Protein AF-0000000069391742 (afdb_homodimer)

Structure (mmCIF, N/CA/C/O backbone):
data_AF-0000000069391742-model_v1
#
loop_
_entity.id
_entity.type
_entity.pdbx_description
1 polymer 'N-acetylneuraminate lyase'
#
loop_
_atom_site.group_PDB
_atom_site.id
_atom_site.type_symbol
_atom_site.label_atom_id
_atom_site.label_alt_id
_atom_site.label_comp_id
_atom_site.label_asym_id
_atom_site.label_entity_id
_atom_site.label_seq_id
_atom_site.pdbx_PDB_ins_code
_atom_site.Cartn_x
_atom_site.Cartn_y
_atom_site.Cartn_z
_atom_site.occupancy
_atom_site.B_iso_or_equiv
_atom_site.auth_seq_id
_atom_site.auth_comp_id
_atom_site.auth_asym_id
_atom_site.auth_atom_id
_atom_site.pdbx_PDB_model_num
ATOM 1 N N . MET A 1 1 ? -12.562 -41.375 2.467 1 30.67 1 MET A N 1
ATOM 2 C CA . MET A 1 1 ? -12.867 -39.938 2.381 1 30.67 1 MET A CA 1
ATOM 3 C C . MET A 1 1 ? -11.602 -39.156 2.076 1 30.67 1 MET A C 1
ATOM 5 O O . MET A 1 1 ? -10.578 -39.312 2.732 1 30.67 1 MET A O 1
ATOM 9 N N . ALA A 1 2 ? -11.438 -38.719 0.799 1 40.5 2 ALA A N 1
ATOM 10 C CA . ALA A 1 2 ? -10.203 -38.062 0.396 1 40.5 2 ALA A CA 1
ATOM 11 C C . ALA A 1 2 ? -9.758 -37.062 1.45 1 40.5 2 ALA A C 1
ATOM 13 O O . ALA A 1 2 ? -10.594 -36.375 2.066 1 40.5 2 ALA A O 1
ATOM 14 N N . ALA A 1 3 ? -8.68 -37.094 2.045 1 43.66 3 ALA A N 1
ATOM 15 C CA . ALA A 1 3 ? -8.125 -36.188 3.055 1 43.66 3 ALA A CA 1
ATOM 16 C C . ALA A 1 3 ? -8.406 -34.75 2.697 1 43.66 3 ALA A C 1
ATOM 18 O O . ALA A 1 3 ? -8.289 -34.344 1.535 1 43.66 3 ALA A O 1
ATOM 19 N N . PRO A 1 4 ? -9.297 -34.062 3.578 1 48.03 4 PRO A N 1
ATOM 20 C CA . PRO A 1 4 ? -9.609 -32.656 3.299 1 48.03 4 PRO A CA 1
ATOM 21 C C . PRO A 1 4 ? -8.414 -31.891 2.744 1 48.03 4 PRO A C 1
ATOM 23 O O . PRO A 1 4 ? -7.285 -32.062 3.211 1 48.03 4 PRO A O 1
ATOM 26 N N . LYS A 1 5 ? -8.523 -31.578 1.423 1 61.03 5 LYS A N 1
ATOM 27 C CA . LYS A 1 5 ? -7.441 -30.859 0.744 1 61.03 5 LYS A CA 1
ATOM 28 C C . LYS A 1 5 ? -6.922 -29.703 1.596 1 61.03 5 LYS A C 1
ATOM 30 O O . LYS A 1 5 ? -7.707 -28.953 2.168 1 61.03 5 LYS A O 1
ATOM 35 N N . LYS A 1 6 ? -5.648 -29.781 1.989 1 75.75 6 LYS A N 1
ATOM 36 C CA . LYS A 1 6 ? -4.926 -28.781 2.771 1 75.75 6 LYS A CA 1
ATOM 37 C C . LYS A 1 6 ? -5.117 -27.391 2.189 1 75.75 6 LYS A C 1
ATOM 39 O O . LYS A 1 6 ? -5.121 -27.219 0.968 1 75.75 6 LYS A O 1
ATOM 44 N N . LYS A 1 7 ? -5.477 -26.438 2.977 1 87.94 7 LYS A N 1
ATOM 45 C CA . LYS A 1 7 ? -5.645 -25.031 2.604 1 87.94 7 LYS A CA 1
ATOM 46 C C . LYS A 1 7 ? -4.344 -24.453 2.057 1 87.94 7 LYS A C 1
ATOM 48 O O . LYS A 1 7 ? -3.258 -24.781 2.539 1 87.94 7 LYS A O 1
ATOM 53 N N . LEU A 1 8 ? -4.465 -23.812 0.972 1 94.81 8 LEU A N 1
ATOM 54 C CA . LEU A 1 8 ? -3.312 -23.109 0.418 1 94.81 8 LEU A CA 1
ATOM 55 C C . LEU A 1 8 ? -2.814 -22.047 1.381 1 94.81 8 LEU A C 1
ATOM 57 O O . LEU A 1 8 ? -3.562 -21.141 1.746 1 94.81 8 LEU A O 1
ATOM 61 N N . GLN A 1 9 ? -1.617 -22.188 1.937 1 93.12 9 GLN A N 1
ATOM 62 C CA . GLN A 1 9 ? -1.014 -21.281 2.904 1 93.12 9 GLN A CA 1
ATOM 63 C C . GLN A 1 9 ? 0.496 -21.188 2.703 1 93.12 9 GLN A C 1
ATOM 65 O O . GLN A 1 9 ? 1.077 -21.969 1.948 1 93.12 9 GLN A O 1
ATOM 70 N N . GLY A 1 10 ? 1.071 -20.266 3.406 1 96.5 10 GLY A N 1
ATOM 71 C CA . GLY A 1 10 ? 2.508 -20.094 3.262 1 96.5 10 GLY A CA 1
ATOM 72 C C . GLY A 1 10 ? 2.902 -19.484 1.929 1 96.5 10 GLY A C 1
ATOM 73 O O . GLY A 1 10 ? 2.139 -18.719 1.34 1 96.5 10 GLY A O 1
ATOM 74 N N . LEU A 1 11 ? 4.156 -19.719 1.553 1 98.75 11 LEU A N 1
ATOM 75 C CA . LEU A 1 11 ? 4.652 -19.141 0.306 1 98.75 11 LEU A CA 1
ATOM 76 C C . LEU A 1 11 ? 4.281 -20.016 -0.883 1 98.75 11 LEU A C 1
ATOM 78 O O . LEU A 1 11 ? 4.469 -21.234 -0.843 1 98.75 11 LEU A O 1
ATOM 82 N N . VAL A 1 12 ? 3.723 -19.438 -1.846 1 98.94 12 VAL A N 1
ATOM 83 C CA . VAL A 1 12 ? 3.434 -20.047 -3.141 1 98.94 12 VAL A CA 1
ATOM 84 C C . VAL A 1 12 ? 4.285 -19.391 -4.223 1 98.94 12 VAL A C 1
ATOM 86 O O . VAL A 1 12 ? 4.18 -18.172 -4.453 1 98.94 12 VAL A O 1
ATOM 89 N N . ALA A 1 13 ? 5.145 -20.156 -4.859 1 98.94 13 ALA A N 1
ATOM 90 C CA . ALA A 1 13 ? 5.984 -19.578 -5.898 1 98.94 13 ALA A CA 1
ATOM 91 C C . ALA A 1 13 ? 5.211 -19.422 -7.207 1 98.94 13 ALA A C 1
ATOM 93 O O . ALA A 1 13 ? 4.645 -20.375 -7.719 1 98.94 13 ALA A O 1
ATOM 94 N N . ALA A 1 14 ? 5.039 -18.188 -7.664 1 98.94 14 ALA A N 1
ATOM 95 C CA . ALA A 1 14 ? 4.633 -18 -9.055 1 98.94 14 ALA A CA 1
ATOM 96 C C . ALA A 1 14 ? 5.73 -18.422 -10.016 1 98.94 14 ALA A C 1
ATOM 98 O O . ALA A 1 14 ? 6.695 -17.688 -10.242 1 98.94 14 ALA A O 1
ATOM 99 N N . THR A 1 15 ? 5.57 -19.484 -10.656 1 98.94 15 THR A N 1
ATOM 100 C CA . THR A 1 15 ? 6.684 -20.125 -11.344 1 98.94 15 THR A CA 1
ATOM 101 C C . THR A 1 15 ? 6.926 -19.469 -12.703 1 98.94 15 THR A C 1
ATOM 103 O O . THR A 1 15 ? 5.992 -18.953 -13.32 1 98.94 15 THR A O 1
ATOM 106 N N . ILE A 1 16 ? 8.164 -19.547 -13.094 1 98.81 16 ILE A N 1
ATOM 107 C CA . ILE A 1 16 ? 8.648 -19.109 -14.398 1 98.81 16 ILE A CA 1
ATOM 108 C C . ILE A 1 16 ? 8.492 -20.234 -15.414 1 98.81 16 ILE A C 1
ATOM 110 O O . ILE A 1 16 ? 8.672 -21.406 -15.086 1 98.81 16 ILE A O 1
ATOM 114 N N . THR A 1 17 ? 8.086 -19.906 -16.594 1 98.88 17 THR A N 1
ATOM 115 C CA . THR A 1 17 ? 8.141 -20.891 -17.672 1 98.88 17 THR A CA 1
ATOM 116 C C . THR A 1 17 ? 9.523 -20.906 -18.328 1 98.88 17 THR A C 1
ATOM 118 O O . THR A 1 17 ? 9.898 -19.953 -19.016 1 98.88 17 THR A O 1
ATOM 121 N N . PRO A 1 18 ? 10.266 -22.031 -18.109 1 98.81 18 PRO A N 1
ATOM 122 C CA . PRO A 1 18 ? 11.57 -22.094 -18.766 1 98.81 18 PRO A CA 1
ATOM 123 C C . PRO A 1 18 ? 11.461 -22.234 -20.281 1 98.81 18 PRO A C 1
ATOM 125 O O . PRO A 1 18 ? 10.57 -22.922 -20.781 1 98.81 18 PRO A O 1
ATOM 128 N N . MET A 1 19 ? 12.336 -21.578 -20.953 1 98.56 19 MET A N 1
ATOM 129 C CA . MET A 1 19 ? 12.328 -21.609 -22.406 1 98.56 19 MET A CA 1
ATOM 130 C C . MET A 1 19 ? 13.727 -21.875 -22.953 1 98.56 19 MET A C 1
ATOM 132 O O . MET A 1 19 ? 14.727 -21.531 -22.312 1 98.56 19 MET A O 1
ATOM 136 N N . THR A 1 20 ? 13.734 -22.516 -24.109 1 97.69 20 THR A N 1
ATOM 137 C CA . THR A 1 20 ? 14.984 -22.609 -24.844 1 97.69 20 THR A CA 1
ATOM 138 C C . THR A 1 20 ? 15.336 -21.266 -25.5 1 97.69 20 THR A C 1
ATOM 140 O O . THR A 1 20 ? 14.508 -20.359 -25.516 1 97.69 20 THR A O 1
ATOM 143 N N . GLU A 1 21 ? 16.547 -21.188 -26.016 1 95.69 21 GLU A N 1
ATOM 144 C CA . GLU A 1 21 ? 16.984 -19.953 -26.656 1 95.69 21 GLU A CA 1
ATOM 145 C C . GLU A 1 21 ? 16.125 -19.625 -27.875 1 95.69 21 GLU A C 1
ATOM 147 O O . GLU A 1 21 ? 16.031 -18.469 -28.281 1 95.69 21 GLU A O 1
ATOM 152 N N . ASN A 1 22 ? 15.43 -20.688 -28.469 1 94.31 22 ASN A N 1
ATOM 153 C CA . ASN A 1 22 ? 14.602 -20.5 -29.656 1 94.31 22 ASN A CA 1
ATOM 154 C C . ASN A 1 22 ? 13.156 -20.188 -29.281 1 94.31 22 ASN A C 1
ATOM 156 O O . ASN A 1 22 ? 12.289 -20.109 -30.156 1 94.31 22 ASN A O 1
ATOM 160 N N . GLY A 1 23 ? 12.836 -20.078 -28.047 1 94.44 23 GLY A N 1
ATOM 161 C CA . GLY A 1 23 ? 11.523 -19.641 -27.609 1 94.44 23 GLY A CA 1
ATOM 162 C C . GLY A 1 23 ? 10.555 -20.797 -27.375 1 94.44 23 GLY A C 1
ATOM 163 O O . GLY A 1 23 ? 9.359 -20.578 -27.188 1 94.44 23 GLY A O 1
ATOM 164 N N . GLU A 1 24 ? 11.125 -22 -27.422 1 97.75 24 GLU A N 1
ATOM 165 C CA . GLU A 1 24 ? 10.289 -23.156 -27.094 1 97.75 24 GLU A CA 1
ATOM 166 C C . GLU A 1 24 ? 10.352 -23.469 -25.609 1 97.75 24 GLU A C 1
ATOM 168 O O . GLU A 1 24 ? 11.352 -23.172 -24.938 1 97.75 24 GLU A O 1
ATOM 173 N N . ILE A 1 25 ? 9.273 -24.062 -25.094 1 98.62 25 ILE A N 1
ATOM 174 C CA . ILE A 1 25 ? 9.234 -24.391 -23.672 1 98.62 25 ILE A CA 1
ATOM 175 C C . ILE A 1 25 ? 10.281 -25.453 -23.375 1 98.62 25 ILE A C 1
ATOM 177 O O . ILE A 1 25 ? 10.391 -26.453 -24.094 1 98.62 25 ILE A O 1
ATOM 181 N N . ASN A 1 26 ? 11.086 -25.281 -22.375 1 98.69 26 ASN A N 1
ATOM 182 C CA . ASN A 1 26 ? 12.109 -26.219 -21.922 1 98.69 26 ASN A CA 1
ATOM 183 C C . ASN A 1 26 ? 11.594 -27.094 -20.797 1 98.69 26 ASN A C 1
ATOM 185 O O . ASN A 1 26 ? 11.961 -26.891 -19.625 1 98.69 26 ASN A O 1
ATOM 189 N N . PHE A 1 27 ? 10.875 -28.156 -21.109 1 98.69 27 PHE A N 1
ATOM 190 C CA . PHE A 1 27 ? 10.234 -29.031 -20.125 1 98.69 27 PHE A CA 1
ATOM 191 C C . PHE A 1 27 ? 11.273 -29.781 -19.312 1 98.69 27 PHE A C 1
ATOM 193 O O . PHE A 1 27 ? 11.008 -30.188 -18.172 1 98.69 27 PHE A O 1
ATOM 200 N N . SER A 1 28 ? 12.461 -29.953 -19.828 1 98.44 28 SER A N 1
ATOM 201 C CA . SER A 1 28 ? 13.453 -30.859 -19.281 1 98.44 28 SER A CA 1
ATOM 202 C C . SER A 1 28 ? 13.969 -30.359 -17.938 1 98.44 28 SER A C 1
ATOM 204 O O . SER A 1 28 ? 14.492 -31.141 -17.125 1 98.44 28 SER A O 1
ATOM 206 N N . VAL A 1 29 ? 13.797 -29.047 -17.656 1 98.69 29 VAL A N 1
ATOM 207 C CA . VAL A 1 29 ? 14.406 -28.5 -16.453 1 98.69 29 VAL A CA 1
ATOM 208 C C . VAL A 1 29 ? 13.359 -28.422 -15.336 1 98.69 29 VAL A C 1
ATOM 210 O O . VAL A 1 29 ? 13.688 -28.094 -14.195 1 98.69 29 VAL A O 1
ATOM 213 N N . ILE A 1 30 ? 12.102 -28.688 -15.547 1 98.88 30 ILE A N 1
ATOM 214 C CA . ILE A 1 30 ? 11.016 -28.469 -14.594 1 98.88 30 ILE A CA 1
ATOM 215 C C . ILE A 1 30 ? 11.188 -29.391 -13.398 1 98.88 30 ILE A C 1
ATOM 217 O O . ILE A 1 30 ? 10.93 -29 -12.258 1 98.88 30 ILE A O 1
ATOM 221 N N . GLY A 1 31 ? 11.602 -30.641 -13.641 1 98.75 31 GLY A N 1
ATOM 222 C CA . GLY A 1 31 ? 11.875 -31.531 -12.516 1 98.75 31 GLY A CA 1
ATOM 223 C C . GLY A 1 31 ? 12.898 -30.969 -11.547 1 98.75 31 GLY A C 1
ATOM 224 O O . GLY A 1 31 ? 12.68 -30.969 -10.336 1 98.75 31 GLY A O 1
ATOM 225 N N . ARG A 1 32 ? 14.031 -30.531 -12.094 1 98.75 32 ARG A N 1
ATOM 226 C CA . ARG A 1 32 ? 15.07 -29.906 -11.289 1 98.75 32 ARG A CA 1
ATOM 227 C C . ARG A 1 32 ? 14.547 -28.641 -10.594 1 98.75 32 ARG A C 1
ATOM 229 O O . ARG A 1 32 ? 14.945 -28.344 -9.469 1 98.75 32 ARG A O 1
ATOM 236 N N . TYR A 1 33 ? 13.719 -27.891 -11.258 1 98.88 33 TYR A N 1
ATOM 237 C CA . TYR A 1 33 ? 13.094 -26.688 -10.711 1 98.88 33 TYR A CA 1
ATOM 238 C C . TYR A 1 33 ? 12.25 -27.031 -9.492 1 98.88 33 TYR A C 1
ATOM 240 O O . TYR A 1 33 ? 12.336 -26.344 -8.461 1 98.88 33 TYR A O 1
ATOM 248 N N . VAL A 1 34 ? 11.477 -28.062 -9.57 1 98.94 34 VAL A N 1
ATOM 249 C CA . VAL A 1 34 ? 10.68 -28.531 -8.445 1 98.94 34 VAL A CA 1
ATOM 250 C C . VAL A 1 34 ? 11.594 -28.844 -7.258 1 98.94 34 VAL A C 1
ATOM 252 O O . VAL A 1 34 ? 11.352 -28.391 -6.141 1 98.94 34 VAL A O 1
ATOM 255 N N . ASP A 1 35 ? 12.648 -29.609 -7.52 1 98.88 35 ASP A N 1
ATOM 256 C CA . ASP A 1 35 ? 13.578 -29.984 -6.461 1 98.88 35 ASP A CA 1
ATOM 257 C C . ASP A 1 35 ? 14.203 -28.75 -5.82 1 98.88 35 ASP A C 1
ATOM 259 O O . ASP A 1 35 ? 14.344 -28.672 -4.598 1 98.88 35 ASP A O 1
ATOM 263 N N . TYR A 1 36 ? 14.602 -27.828 -6.641 1 98.81 36 TYR A N 1
ATOM 264 C CA . TYR A 1 36 ? 15.219 -26.594 -6.168 1 98.81 36 TYR A CA 1
ATOM 265 C C . TYR A 1 36 ? 14.281 -25.828 -5.238 1 98.81 36 TYR A C 1
ATOM 267 O O . TYR A 1 36 ? 14.695 -25.375 -4.172 1 98.81 36 TYR A O 1
ATOM 275 N N . LEU A 1 37 ? 12.969 -25.625 -5.629 1 98.94 37 LEU A N 1
ATOM 276 C CA . LEU A 1 37 ? 11.992 -24.906 -4.805 1 98.94 37 LEU A CA 1
ATOM 277 C C . LEU A 1 37 ? 11.812 -25.609 -3.459 1 98.94 37 LEU A C 1
ATOM 279 O O . LEU A 1 37 ? 11.836 -24.953 -2.412 1 98.94 37 LEU A O 1
ATOM 283 N N . VAL A 1 38 ? 11.688 -26.938 -3.516 1 98.81 38 VAL A N 1
ATOM 284 C CA . VAL A 1 38 ? 11.383 -27.703 -2.314 1 98.81 38 VAL A CA 1
ATOM 285 C C . VAL A 1 38 ? 12.609 -27.766 -1.41 1 98.81 38 VAL A C 1
ATOM 287 O O . VAL A 1 38 ? 12.523 -27.469 -0.217 1 98.81 38 VAL A O 1
ATOM 290 N N . GLU A 1 39 ? 13.766 -28.094 -1.97 1 98.56 39 GLU A N 1
ATOM 291 C CA . GLU A 1 39 ? 14.945 -28.422 -1.174 1 98.56 39 GLU A CA 1
ATOM 292 C C . GLU A 1 39 ? 15.727 -27.172 -0.801 1 98.56 39 GLU A C 1
ATOM 294 O O . GLU A 1 39 ? 16.25 -27.062 0.311 1 98.56 39 GLU A O 1
ATOM 299 N N . GLU A 1 40 ? 15.844 -26.219 -1.747 1 98.06 40 GLU A N 1
ATOM 300 C CA . GLU A 1 40 ? 16.703 -25.062 -1.522 1 98.06 40 GLU A CA 1
ATOM 301 C C . GLU A 1 40 ? 15.906 -23.875 -0.973 1 98.06 40 GLU A C 1
ATOM 303 O O . GLU A 1 40 ? 16.406 -23.125 -0.128 1 98.06 40 GLU A O 1
ATOM 308 N N . GLN A 1 41 ? 14.664 -23.688 -1.4 1 98.38 41 GLN A N 1
ATOM 309 C CA . GLN A 1 41 ? 13.906 -22.5 -1.037 1 98.38 41 GLN A CA 1
ATOM 310 C C . GLN A 1 41 ? 12.883 -22.812 0.047 1 98.38 41 GLN A C 1
ATOM 312 O O . GLN A 1 41 ? 12.352 -21.906 0.691 1 98.38 41 GLN A O 1
ATOM 317 N N . GLY A 1 42 ? 12.609 -24.094 0.295 1 98.56 42 GLY A N 1
ATOM 318 C CA . GLY A 1 42 ? 11.57 -24.453 1.244 1 98.56 42 GLY A CA 1
ATOM 319 C C . GLY A 1 42 ? 10.18 -24.031 0.803 1 98.56 42 GLY A C 1
ATOM 320 O O . GLY A 1 42 ? 9.359 -23.625 1.628 1 98.56 42 GLY A O 1
ATOM 321 N N . VAL A 1 43 ? 9.922 -24.016 -0.508 1 98.81 43 VAL A N 1
ATOM 322 C CA . VAL A 1 43 ? 8.625 -23.656 -1.085 1 98.81 43 VAL A CA 1
ATOM 323 C C . VAL A 1 43 ? 7.992 -24.891 -1.73 1 98.81 43 VAL A C 1
ATOM 325 O O . VAL A 1 43 ? 8.539 -25.453 -2.684 1 98.81 43 VAL A O 1
ATOM 328 N N . LYS A 1 44 ? 6.801 -25.25 -1.227 1 98.56 44 LYS A N 1
ATOM 329 C CA . LYS A 1 44 ? 6.23 -26.531 -1.649 1 98.56 44 LYS A CA 1
ATOM 330 C C . LYS A 1 44 ? 4.867 -26.328 -2.309 1 98.56 44 LYS A C 1
ATOM 332 O O . LYS A 1 44 ? 4.117 -27.281 -2.5 1 98.56 44 LYS A O 1
ATOM 337 N N . SER A 1 45 ? 4.449 -25.141 -2.529 1 98.81 45 SER A N 1
ATOM 338 C CA . SER A 1 45 ? 3.264 -24.797 -3.305 1 98.81 45 SER A CA 1
ATOM 339 C C . SER A 1 45 ? 3.611 -23.859 -4.457 1 98.81 45 SER A C 1
ATOM 341 O O . SER A 1 45 ? 4.449 -22.969 -4.301 1 98.81 45 SER A O 1
ATOM 343 N N . ILE A 1 46 ? 2.971 -24.156 -5.582 1 98.88 46 ILE A N 1
ATOM 344 C CA . ILE A 1 46 ? 3.344 -23.344 -6.742 1 98.88 46 ILE A CA 1
ATOM 345 C C . ILE A 1 46 ? 2.086 -22.859 -7.461 1 98.88 46 ILE A C 1
ATOM 347 O O . ILE A 1 46 ? 1.011 -23.453 -7.301 1 98.88 46 ILE A O 1
ATOM 351 N N . PHE A 1 47 ? 2.189 -21.734 -8.117 1 98.94 47 PHE A N 1
ATOM 352 C CA . PHE A 1 47 ? 1.222 -21.094 -9 1 98.94 47 PHE A CA 1
ATOM 353 C C . PHE A 1 47 ? 1.744 -21.062 -10.43 1 98.94 47 PHE A C 1
ATOM 355 O O . PHE A 1 47 ? 2.666 -20.297 -10.742 1 98.94 47 PHE A O 1
ATOM 362 N N . VAL A 1 48 ? 1.13 -21.828 -11.344 1 98.94 48 VAL A N 1
ATOM 363 C CA . VAL A 1 48 ? 1.671 -22.109 -12.664 1 98.94 48 VAL A CA 1
ATOM 364 C C . VAL A 1 48 ? 0.886 -21.328 -13.719 1 98.94 48 VAL A C 1
ATOM 366 O O . VAL A 1 48 ? -0.333 -21.188 -13.609 1 98.94 48 VAL A O 1
ATOM 369 N N . ASN A 1 49 ? 1.551 -20.859 -14.703 1 98.81 49 ASN A N 1
ATOM 370 C CA . ASN A 1 49 ? 0.965 -20.219 -15.883 1 98.81 49 ASN A CA 1
ATOM 371 C C . ASN A 1 49 ? 0.364 -18.859 -15.539 1 98.81 49 ASN A C 1
ATOM 373 O O . ASN A 1 49 ? -0.571 -18.391 -16.203 1 98.81 49 ASN A O 1
ATOM 377 N N . GLY A 1 50 ? 0.826 -18.219 -14.422 1 98.44 50 GLY A N 1
ATOM 378 C CA . GLY A 1 50 ? 0.429 -16.859 -14.102 1 98.44 50 GLY A CA 1
ATOM 379 C C . GLY A 1 50 ? 1.184 -15.82 -14.898 1 98.44 50 GLY A C 1
ATOM 380 O O . GLY A 1 50 ? 1.71 -16.109 -15.977 1 98.44 50 GLY A O 1
ATOM 381 N N . THR A 1 51 ? 1.226 -14.602 -14.359 1 97.88 51 THR A N 1
ATOM 382 C CA . THR A 1 51 ? 1.912 -13.477 -15 1 97.88 51 THR A CA 1
ATOM 383 C C . THR A 1 51 ? 3.41 -13.75 -15.102 1 97.88 51 THR A C 1
ATOM 385 O O . THR A 1 51 ? 4 -13.625 -16.172 1 97.88 51 THR A O 1
ATOM 388 N N . THR A 1 52 ? 4.027 -14.195 -14.016 1 98.12 52 THR A N 1
ATOM 389 C CA . THR A 1 52 ? 5.449 -14.523 -13.969 1 98.12 52 THR A CA 1
ATOM 390 C C . THR A 1 52 ? 5.773 -15.656 -14.93 1 98.12 52 THR A C 1
ATOM 392 O O . THR A 1 52 ? 6.871 -15.711 -15.492 1 98.12 52 THR A O 1
ATOM 395 N N . GLY A 1 53 ? 4.852 -16.578 -15.156 1 98.5 53 GLY A N 1
ATOM 396 C CA . GLY A 1 53 ? 5.02 -17.734 -16.031 1 98.5 53 GLY A CA 1
ATOM 397 C C . GLY A 1 53 ? 4.73 -17.422 -17.484 1 98.5 53 GLY A C 1
ATOM 398 O O . GLY A 1 53 ? 4.785 -18.312 -18.328 1 98.5 53 GLY A O 1
ATOM 399 N N . GLU A 1 54 ? 4.367 -16.172 -17.781 1 98.19 54 GLU A N 1
ATOM 400 C CA . GLU A 1 54 ? 4.059 -15.742 -19.141 1 98.19 54 GLU A CA 1
ATOM 401 C C . GLU A 1 54 ? 2.859 -16.516 -19.703 1 98.19 54 GLU A C 1
ATOM 403 O O . GLU A 1 54 ? 2.795 -16.781 -20.891 1 98.19 54 GLU A O 1
ATOM 408 N N . GLY A 1 55 ? 1.914 -16.875 -18.844 1 97.88 55 GLY A N 1
ATOM 409 C CA . GLY A 1 55 ? 0.81 -17.734 -19.234 1 97.88 55 GLY A CA 1
ATOM 410 C C . GLY A 1 55 ? 0.015 -17.203 -20.406 1 97.88 55 GLY A C 1
ATOM 411 O O . GLY A 1 55 ? -0.347 -17.953 -21.312 1 97.88 55 GLY A O 1
ATOM 412 N N . LEU A 1 56 ? -0.211 -15.945 -20.422 1 96.12 56 LEU A N 1
ATOM 413 C CA . LEU A 1 56 ? -1.065 -15.359 -21.453 1 96.12 56 LEU A CA 1
ATOM 414 C C . LEU A 1 56 ? -0.291 -15.148 -22.75 1 96.12 56 LEU A C 1
ATOM 416 O O . LEU A 1 56 ? -0.876 -14.805 -23.781 1 96.12 56 LEU A O 1
ATOM 420 N N . SER A 1 57 ? 1.03 -15.398 -22.703 1 96.19 57 SER A N 1
ATOM 421 C CA . SER A 1 57 ? 1.846 -15.359 -23.906 1 96.19 57 SER A CA 1
ATOM 422 C C . SER A 1 57 ? 1.947 -16.75 -24.547 1 96.19 57 SER A C 1
ATOM 424 O O . SER A 1 57 ? 2.486 -16.891 -25.641 1 96.19 57 SER A O 1
ATOM 426 N N . LEU A 1 58 ? 1.443 -17.766 -23.906 1 98.25 58 LEU A N 1
ATOM 427 C CA . LEU A 1 58 ? 1.503 -19.141 -24.391 1 98.25 58 LEU A CA 1
ATOM 428 C C . LEU A 1 58 ? 0.199 -19.531 -25.078 1 98.25 58 LEU A C 1
ATOM 430 O O . LEU A 1 58 ? -0.866 -19 -24.734 1 98.25 58 LEU A O 1
ATOM 434 N N . SER A 1 59 ? 0.349 -20.438 -26.078 1 98.12 59 SER A N 1
ATOM 435 C CA . SER A 1 59 ? -0.859 -21.031 -26.641 1 98.12 59 SER A CA 1
ATOM 436 C C . SER A 1 59 ? -1.579 -21.906 -25.625 1 98.12 59 SER A C 1
ATOM 438 O O . SER A 1 59 ? -0.989 -22.312 -24.625 1 98.12 59 SER A O 1
ATOM 440 N N . ILE A 1 60 ? -2.857 -22.203 -25.922 1 98.44 60 ILE A N 1
ATOM 441 C CA . ILE A 1 60 ? -3.646 -23.062 -25.047 1 98.44 60 ILE A CA 1
ATOM 442 C C . ILE A 1 60 ? -2.959 -24.422 -24.922 1 98.44 60 ILE A C 1
ATOM 444 O O . ILE A 1 60 ? -2.854 -24.953 -23.812 1 98.44 60 ILE A O 1
ATOM 448 N N . SER A 1 61 ? -2.459 -24.922 -26.031 1 98.69 61 SER A N 1
ATOM 449 C CA . SER A 1 61 ? -1.771 -26.219 -26.016 1 98.69 61 SER A CA 1
ATOM 450 C C . SER A 1 61 ? -0.509 -26.156 -25.172 1 98.69 61 SER A C 1
ATOM 452 O O . SER A 1 61 ? -0.224 -27.094 -24.422 1 98.69 61 SER A O 1
ATOM 454 N N . GLU A 1 62 ? 0.229 -25.125 -25.25 1 98.81 62 GLU A N 1
ATOM 455 C CA . GLU A 1 62 ? 1.441 -24.953 -24.453 1 98.81 62 GLU A CA 1
ATOM 456 C C . GLU A 1 62 ? 1.119 -24.859 -22.969 1 98.81 62 GLU A C 1
ATOM 458 O O . GLU A 1 62 ? 1.801 -25.469 -22.141 1 98.81 62 GLU A O 1
ATOM 463 N N . ARG A 1 63 ? 0.13 -24.094 -22.594 1 98.88 63 ARG A N 1
ATOM 464 C CA . ARG A 1 63 ? -0.269 -23.953 -21.203 1 98.88 63 ARG A CA 1
ATOM 465 C C . ARG A 1 63 ? -0.654 -25.312 -20.609 1 98.88 63 ARG A C 1
ATOM 467 O O . ARG A 1 63 ? -0.327 -25.609 -19.453 1 98.88 63 ARG A O 1
ATOM 474 N N . ARG A 1 64 ? -1.365 -26.109 -21.453 1 98.88 64 ARG A N 1
ATOM 475 C CA . ARG A 1 64 ? -1.723 -27.453 -21 1 98.88 64 ARG A CA 1
ATOM 476 C C . ARG A 1 64 ? -0.477 -28.281 -20.734 1 98.88 64 ARG A C 1
ATOM 478 O O . ARG A 1 64 ? -0.378 -28.938 -19.688 1 98.88 64 ARG A O 1
ATOM 485 N N . GLN A 1 65 ? 0.466 -28.234 -21.625 1 98.88 65 GLN A N 1
ATOM 486 C CA . GLN A 1 65 ? 1.674 -29.031 -21.5 1 98.88 65 GLN A CA 1
ATOM 487 C C . GLN A 1 65 ? 2.504 -28.594 -20.297 1 98.88 65 GLN A C 1
ATOM 489 O O . GLN A 1 65 ? 3.064 -29.438 -19.578 1 98.88 65 GLN A O 1
ATOM 494 N N . VAL A 1 66 ? 2.598 -27.297 -20.094 1 98.94 66 VAL A N 1
ATOM 495 C CA . VAL A 1 66 ? 3.33 -26.781 -18.938 1 98.94 66 VAL A CA 1
ATOM 496 C C . VAL A 1 66 ? 2.678 -27.266 -17.641 1 98.94 66 VAL A C 1
ATOM 498 O O . VAL A 1 66 ? 3.367 -27.734 -16.734 1 98.94 66 VAL A O 1
ATOM 501 N N . ALA A 1 67 ? 1.347 -27.156 -17.562 1 98.94 67 ALA A N 1
ATOM 502 C CA . ALA A 1 67 ? 0.612 -27.625 -16.391 1 98.94 67 ALA A CA 1
ATOM 503 C C . ALA A 1 67 ? 0.852 -29.125 -16.156 1 98.94 67 ALA A C 1
ATOM 505 O O . ALA A 1 67 ? 1.12 -29.531 -15.023 1 98.94 67 ALA A O 1
ATOM 506 N N . GLU A 1 68 ? 0.78 -29.906 -17.219 1 98.94 68 GLU A N 1
ATOM 507 C CA . GLU A 1 68 ? 0.999 -31.344 -17.125 1 98.94 68 GLU A CA 1
ATOM 508 C C . GLU A 1 68 ? 2.373 -31.656 -16.531 1 98.94 68 GLU A C 1
ATOM 510 O O . GLU A 1 68 ? 2.502 -32.5 -15.656 1 98.94 68 GLU A O 1
ATOM 515 N N . GLU A 1 69 ? 3.375 -30.984 -17.078 1 98.88 69 GLU A N 1
ATOM 516 C CA . GLU A 1 69 ? 4.742 -31.266 -16.641 1 98.88 69 GLU A CA 1
ATOM 517 C C . GLU A 1 69 ? 4.945 -30.906 -15.172 1 98.88 69 GLU A C 1
ATOM 519 O O . GLU A 1 69 ? 5.57 -31.656 -14.422 1 98.88 69 GLU A O 1
ATOM 524 N N . TRP A 1 70 ? 4.422 -29.719 -14.719 1 98.94 70 TRP A N 1
ATOM 525 C CA . TRP A 1 70 ? 4.547 -29.312 -13.32 1 98.94 70 TRP A CA 1
ATOM 526 C C . TRP A 1 70 ? 3.83 -30.297 -12.406 1 98.94 70 TRP A C 1
ATOM 528 O O . TRP A 1 70 ? 4.352 -30.656 -11.344 1 98.94 70 TRP A O 1
ATOM 538 N N . VAL A 1 71 ? 2.615 -30.719 -12.766 1 98.88 71 VAL A N 1
ATOM 539 C CA . VAL A 1 71 ? 1.862 -31.656 -11.945 1 98.88 71 VAL A CA 1
ATOM 540 C C . VAL A 1 71 ? 2.613 -33 -11.867 1 98.88 71 VAL A C 1
ATOM 542 O O . VAL A 1 71 ? 2.756 -33.562 -10.789 1 98.88 71 VAL A O 1
ATOM 545 N N . THR A 1 72 ? 3.111 -33.469 -13.031 1 98.81 72 THR A N 1
ATOM 546 C CA . THR A 1 72 ? 3.814 -34.75 -13.094 1 98.81 72 THR A CA 1
ATOM 547 C C . THR A 1 72 ? 5.09 -34.688 -12.258 1 98.81 72 THR A C 1
ATOM 549 O O . THR A 1 72 ? 5.309 -35.562 -11.398 1 98.81 72 THR A O 1
ATOM 552 N N . LYS A 1 73 ? 5.922 -33.656 -12.453 1 98.81 73 LYS A N 1
ATOM 553 C CA . LYS A 1 73 ? 7.211 -33.594 -11.773 1 98.81 73 LYS A CA 1
ATOM 554 C C . LYS A 1 73 ? 7.035 -33.188 -10.305 1 98.81 73 LYS A C 1
ATOM 556 O O . LYS A 1 73 ? 7.902 -33.469 -9.477 1 98.81 73 LYS A O 1
ATOM 561 N N . GLY A 1 74 ? 5.945 -32.531 -10.008 1 98.69 74 GLY A N 1
ATOM 562 C CA . GLY A 1 74 ? 5.688 -32.094 -8.641 1 98.69 74 GLY A CA 1
ATOM 563 C C . GLY A 1 74 ? 5.07 -33.156 -7.77 1 98.69 74 GLY A C 1
ATOM 564 O O . GLY A 1 74 ? 5.012 -33.031 -6.547 1 98.69 74 GLY A O 1
ATOM 565 N N . ARG A 1 75 ? 4.609 -34.25 -8.359 1 98 75 ARG A N 1
ATOM 566 C CA . ARG A 1 75 ? 3.912 -35.312 -7.633 1 98 75 ARG A CA 1
ATOM 567 C C . ARG A 1 75 ? 4.77 -35.844 -6.492 1 98 75 ARG A C 1
ATOM 569 O O . ARG A 1 75 ? 5.949 -36.156 -6.684 1 98 75 ARG A O 1
ATOM 576 N N . ASN A 1 76 ? 4.184 -35.875 -5.254 1 97.44 76 ASN A N 1
ATOM 577 C CA . ASN A 1 76 ? 4.781 -36.406 -4.027 1 97.44 76 ASN A CA 1
ATOM 578 C C . ASN A 1 76 ? 5.914 -35.5 -3.539 1 97.44 76 ASN A C 1
ATOM 580 O O . ASN A 1 76 ? 6.656 -35.844 -2.627 1 97.44 76 ASN A O 1
ATOM 584 N N . LYS A 1 77 ? 6.133 -34.344 -4.184 1 98.38 77 LYS A N 1
ATOM 585 C CA . LYS A 1 77 ? 7.148 -33.406 -3.756 1 98.38 77 LYS A CA 1
ATOM 586 C C . LYS A 1 77 ? 6.516 -32.062 -3.344 1 98.38 77 LYS A C 1
ATOM 588 O O . LYS A 1 77 ? 6.891 -31.484 -2.326 1 98.38 77 LYS A O 1
ATOM 593 N N . LEU A 1 78 ? 5.609 -31.609 -4.109 1 98.44 78 LEU A N 1
ATOM 594 C CA . LEU A 1 78 ? 4.898 -30.359 -3.846 1 98.44 78 LEU A CA 1
ATOM 595 C C . LEU A 1 78 ? 3.623 -30.625 -3.051 1 98.44 78 LEU A C 1
ATOM 597 O O . LEU A 1 78 ? 2.986 -31.656 -3.215 1 98.44 78 LEU A O 1
ATOM 601 N N . ASP A 1 79 ? 3.287 -29.656 -2.184 1 97.88 79 ASP A N 1
ATOM 602 C CA . ASP A 1 79 ? 2.051 -29.734 -1.41 1 97.88 79 ASP A CA 1
ATOM 603 C C . ASP A 1 79 ? 0.846 -29.344 -2.256 1 97.88 79 ASP A C 1
ATOM 605 O O . ASP A 1 79 ? -0.214 -29.969 -2.174 1 97.88 79 ASP A O 1
ATOM 609 N N . GLN A 1 80 ? 0.956 -28.234 -3.055 1 98.12 80 GLN A N 1
ATOM 610 C CA . GLN A 1 80 ? -0.141 -27.719 -3.871 1 98.12 80 GLN A CA 1
ATOM 611 C C . GLN A 1 80 ? 0.37 -27.188 -5.207 1 98.12 80 GLN A C 1
ATOM 613 O O . GLN A 1 80 ? 1.366 -26.469 -5.25 1 98.12 80 GLN A O 1
ATOM 618 N N . VAL A 1 81 ? -0.29 -27.641 -6.234 1 98.75 81 VAL A N 1
ATOM 619 C CA . VAL A 1 81 ? -0.089 -27.078 -7.566 1 98.75 81 VAL A CA 1
ATOM 620 C C . VAL A 1 81 ? -1.363 -26.375 -8.023 1 98.75 81 VAL A C 1
ATOM 622 O O . VAL A 1 81 ? -2.369 -27.016 -8.32 1 98.75 81 VAL A O 1
ATOM 625 N N . VAL A 1 82 ? -1.336 -25.031 -8.055 1 98.88 82 VAL A N 1
ATOM 626 C CA . VAL A 1 82 ? -2.455 -24.234 -8.547 1 98.88 82 VAL A CA 1
ATOM 627 C C . VAL A 1 82 ? -2.184 -23.797 -9.984 1 98.88 82 VAL A C 1
ATOM 629 O O . VAL A 1 82 ? -1.114 -23.266 -10.289 1 98.88 82 VAL A O 1
ATOM 632 N N . ILE A 1 83 ? -3.145 -24.031 -10.844 1 98.94 83 ILE A N 1
ATOM 633 C CA . ILE A 1 83 ? -2.975 -23.703 -12.25 1 98.94 83 ILE A CA 1
ATOM 634 C C . ILE A 1 83 ? -3.822 -22.484 -12.602 1 98.94 83 ILE A C 1
ATOM 636 O O . ILE A 1 83 ? -5.031 -22.469 -12.352 1 98.94 83 ILE A O 1
ATOM 640 N N . HIS A 1 84 ? -3.184 -21.453 -13.141 1 98.94 84 HIS A N 1
ATOM 641 C CA . HIS A 1 84 ? -3.924 -20.328 -13.688 1 98.94 84 HIS A CA 1
ATOM 642 C C . HIS A 1 84 ? -4.605 -20.688 -15 1 98.94 84 HIS A C 1
ATOM 644 O O . HIS A 1 84 ? -3.939 -21.047 -15.977 1 98.94 84 HIS A O 1
ATOM 650 N N . VAL A 1 85 ? -5.848 -20.547 -15.039 1 98.94 85 VAL A N 1
ATOM 651 C CA . VAL A 1 85 ? -6.617 -20.984 -16.203 1 98.94 85 VAL A CA 1
ATOM 652 C C . VAL A 1 85 ? -7.309 -19.797 -16.859 1 98.94 85 VAL A C 1
ATOM 654 O O . VAL A 1 85 ? -8.125 -19.953 -17.766 1 98.94 85 VAL A O 1
ATOM 657 N N . GLY A 1 86 ? -7.023 -18.625 -16.344 1 98.38 86 GLY A N 1
ATOM 658 C CA . GLY A 1 86 ? -7.625 -17.422 -16.906 1 98.38 86 GLY A CA 1
ATOM 659 C C . GLY A 1 86 ? -7.199 -17.141 -18.328 1 98.38 86 GLY A C 1
ATOM 660 O O . GLY A 1 86 ? -6.035 -17.344 -18.688 1 98.38 86 GLY A O 1
ATOM 661 N N . ALA A 1 87 ? -8.102 -16.781 -19.172 1 97.31 87 ALA A N 1
ATOM 662 C CA . ALA A 1 87 ? -7.926 -16.359 -20.562 1 97.31 87 ALA A CA 1
ATOM 663 C C . ALA A 1 87 ? -8.938 -15.273 -20.938 1 97.31 87 ALA A C 1
ATOM 665 O O . ALA A 1 87 ? -9.82 -14.945 -20.141 1 97.31 87 ALA A O 1
ATOM 666 N N . LEU A 1 88 ? -8.742 -14.672 -22.125 1 96.81 88 LEU A N 1
ATOM 667 C CA . LEU A 1 88 ? -9.719 -13.695 -22.594 1 96.81 88 LEU A CA 1
ATOM 668 C C . LEU A 1 88 ? -10.969 -14.383 -23.125 1 96.81 88 LEU A C 1
ATOM 670 O O . LEU A 1 88 ? -12.062 -13.805 -23.094 1 96.81 88 LEU A O 1
ATOM 674 N N . SER A 1 89 ? -10.852 -15.625 -23.594 1 96.69 89 SER A N 1
ATOM 675 C CA . SER A 1 89 ? -11.961 -16.438 -24.078 1 96.69 89 SER A CA 1
ATOM 676 C C . SER A 1 89 ? -12.508 -17.344 -22.969 1 96.69 89 SER A C 1
ATOM 678 O O . SER A 1 89 ? -11.766 -18.125 -22.391 1 96.69 89 SER A O 1
ATOM 680 N N . LEU A 1 90 ? -13.812 -17.172 -22.734 1 98.31 90 LEU A N 1
ATOM 681 C CA . LEU A 1 90 ? -14.445 -18.016 -21.734 1 98.31 90 LEU A CA 1
ATOM 682 C C . LEU A 1 90 ? -14.242 -19.5 -22.078 1 98.31 90 LEU A C 1
ATOM 684 O O . LEU A 1 90 ? -13.938 -20.297 -21.188 1 98.31 90 LEU A O 1
ATOM 688 N N . LYS A 1 91 ? -14.375 -19.812 -23.375 1 98.62 91 LYS A N 1
ATOM 689 C CA . LYS A 1 91 ? -14.25 -21.203 -23.812 1 98.62 91 LYS A CA 1
ATOM 690 C C . LYS A 1 91 ? -12.844 -21.75 -23.547 1 98.62 91 LYS A C 1
ATOM 692 O O . LYS A 1 91 ? -12.68 -22.891 -23.141 1 98.62 91 LYS A O 1
ATOM 697 N N . GLU A 1 92 ? -11.883 -20.938 -23.719 1 98.56 92 GLU A N 1
ATOM 698 C CA . GLU A 1 92 ? -10.5 -21.344 -23.453 1 98.56 92 GLU A CA 1
ATOM 699 C C . GLU A 1 92 ? -10.258 -21.531 -21.953 1 98.56 92 GLU A C 1
ATOM 701 O O . GLU A 1 92 ? -9.602 -22.484 -21.547 1 98.56 92 GLU A O 1
ATOM 706 N N . SER A 1 93 ? -10.758 -20.609 -21.172 1 98.88 93 SER A N 1
ATOM 707 C CA . SER A 1 93 ? -10.633 -20.766 -19.719 1 98.88 93 SER A CA 1
ATOM 708 C C . SER A 1 93 ? -11.297 -22.047 -19.234 1 98.88 93 SER A C 1
ATOM 710 O O . SER A 1 93 ? -10.742 -22.75 -18.391 1 98.88 93 SER A O 1
ATOM 712 N N . GLN A 1 94 ? -12.438 -22.297 -19.781 1 98.94 94 GLN A N 1
ATOM 713 C CA . GLN A 1 94 ? -13.148 -23.516 -19.406 1 98.94 94 GLN A CA 1
ATOM 714 C C . GLN A 1 94 ? -12.359 -24.75 -19.812 1 98.94 94 GLN A C 1
ATOM 716 O O . GLN A 1 94 ? -12.289 -25.719 -19.062 1 98.94 94 GLN A O 1
ATOM 721 N N . GLU A 1 95 ? -11.852 -24.688 -21 1 98.88 95 GLU A N 1
ATOM 722 C CA . GLU A 1 95 ? -11.031 -25.797 -21.484 1 98.88 95 GLU A CA 1
ATOM 723 C C . GLU A 1 95 ? -9.836 -26.047 -20.562 1 98.88 95 GLU A C 1
ATOM 725 O O . GLU A 1 95 ? -9.562 -27.172 -20.172 1 98.88 95 GLU A O 1
ATOM 730 N N . LEU A 1 96 ? -9.18 -25 -20.203 1 98.94 96 LEU A N 1
ATOM 731 C CA . LEU A 1 96 ? -8.016 -25.094 -19.344 1 98.94 96 LEU A CA 1
ATOM 732 C C . LEU A 1 96 ? -8.414 -25.562 -17.938 1 98.94 96 LEU A C 1
ATOM 734 O O . LEU A 1 96 ? -7.676 -26.328 -17.297 1 98.94 96 LEU A O 1
ATOM 738 N N . ALA A 1 97 ? -9.531 -25.141 -17.469 1 98.94 97 ALA A N 1
ATOM 739 C CA . ALA A 1 97 ? -10.023 -25.562 -16.156 1 98.94 97 ALA A CA 1
ATOM 740 C C . ALA A 1 97 ? -10.305 -27.062 -16.141 1 98.94 97 ALA A C 1
ATOM 742 O O . ALA A 1 97 ? -9.867 -27.766 -15.227 1 98.94 97 ALA A O 1
ATOM 743 N N . ARG A 1 98 ? -11 -27.547 -17.156 1 98.94 98 ARG A N 1
ATOM 744 C CA . ARG A 1 98 ? -11.266 -28.984 -17.25 1 98.94 98 ARG A CA 1
ATOM 745 C C . ARG A 1 98 ? -9.969 -29.781 -17.297 1 98.94 98 ARG A C 1
ATOM 747 O O . ARG A 1 98 ? -9.836 -30.812 -16.625 1 98.94 98 ARG A O 1
ATOM 754 N N . HIS A 1 99 ? -9.102 -29.297 -18.094 1 98.94 99 HIS A N 1
ATOM 755 C CA . HIS A 1 99 ? -7.809 -29.969 -18.234 1 98.94 99 HIS A CA 1
ATOM 756 C C . HIS A 1 99 ? -7.07 -30.016 -16.906 1 98.94 99 HIS A C 1
ATOM 758 O O . HIS A 1 99 ? -6.473 -31.047 -16.562 1 98.94 99 HIS A O 1
ATOM 764 N N . ALA A 1 100 ? -7.074 -28.906 -16.141 1 98.94 100 ALA A N 1
ATOM 765 C CA . ALA A 1 100 ? -6.418 -28.875 -14.844 1 98.94 100 ALA A CA 1
ATOM 766 C C . ALA A 1 100 ? -6.98 -29.953 -13.914 1 98.94 100 ALA A C 1
ATOM 768 O O . ALA A 1 100 ? -6.227 -30.625 -13.211 1 98.94 100 ALA A O 1
ATOM 769 N N . ALA A 1 101 ? -8.266 -30.062 -13.922 1 98.75 101 ALA A N 1
ATOM 770 C CA . ALA A 1 101 ? -8.906 -31.094 -13.109 1 98.75 101 ALA A CA 1
ATOM 771 C C . ALA A 1 101 ? -8.469 -32.5 -13.562 1 98.75 101 ALA A C 1
ATOM 773 O O . ALA A 1 101 ? -8.164 -33.344 -12.734 1 98.75 101 ALA A O 1
ATOM 774 N N . GLU A 1 102 ? -8.414 -32.688 -14.859 1 98.75 102 GLU A N 1
ATOM 775 C CA . GLU A 1 102 ? -8.086 -34 -15.445 1 98.75 102 GLU A CA 1
ATOM 776 C C . GLU A 1 102 ? -6.676 -34.438 -15.055 1 98.75 102 GLU A C 1
ATOM 778 O O . GLU A 1 102 ? -6.434 -35.625 -14.82 1 98.75 102 GLU A O 1
ATOM 783 N N . ILE A 1 103 ? -5.781 -33.531 -14.969 1 98.69 103 ILE A N 1
ATOM 784 C CA . ILE A 1 103 ? -4.383 -33.906 -14.781 1 98.69 103 ILE A CA 1
ATOM 785 C C . ILE A 1 103 ? -4.051 -33.906 -13.289 1 98.69 103 ILE A C 1
ATOM 787 O O . ILE A 1 103 ? -2.922 -34.219 -12.898 1 98.69 103 ILE A O 1
ATOM 791 N N . GLY A 1 104 ? -4.988 -33.5 -12.445 1 98.19 104 GLY A N 1
ATOM 792 C CA . GLY A 1 104 ? -4.824 -33.656 -11.008 1 98.19 104 GLY A CA 1
ATOM 793 C C . GLY A 1 104 ? -4.246 -32.438 -10.336 1 98.19 104 GLY A C 1
ATOM 794 O O . GLY A 1 104 ? -3.514 -32.531 -9.352 1 98.19 104 GLY A O 1
ATOM 795 N N . ALA A 1 105 ? -4.457 -31.234 -10.867 1 98.5 105 ALA A N 1
ATOM 796 C CA . ALA A 1 105 ? -4.09 -30.016 -10.172 1 98.5 105 ALA A CA 1
ATOM 797 C C . ALA A 1 105 ? -4.801 -29.922 -8.82 1 98.5 105 ALA A C 1
ATOM 799 O O . ALA A 1 105 ? -5.84 -30.547 -8.617 1 98.5 105 ALA A O 1
ATOM 800 N N . ASP A 1 106 ? -4.246 -29.156 -7.867 1 98.31 106 ASP A N 1
ATOM 801 C CA . ASP A 1 106 ? -4.824 -29.031 -6.535 1 98.31 106 ASP A CA 1
ATOM 802 C C . ASP A 1 106 ? -5.801 -27.859 -6.469 1 98.31 106 ASP A C 1
ATOM 804 O O . ASP A 1 106 ? -6.598 -27.75 -5.535 1 98.31 106 ASP A O 1
ATOM 808 N N . GLY A 1 107 ? -5.75 -26.969 -7.414 1 98.56 107 GLY A N 1
ATOM 809 C CA . GLY A 1 107 ? -6.625 -25.812 -7.531 1 98.56 107 GLY A CA 1
ATOM 810 C C . GLY A 1 107 ? -6.457 -25.078 -8.844 1 98.56 107 GLY A C 1
ATOM 811 O O . GLY A 1 107 ? -5.52 -25.344 -9.602 1 98.56 107 GLY A O 1
ATOM 812 N N . ILE A 1 108 ? -7.375 -24.188 -9.109 1 98.88 108 ILE A N 1
ATOM 813 C CA . ILE A 1 108 ? -7.285 -23.344 -10.297 1 98.88 108 ILE A CA 1
ATOM 814 C C . ILE A 1 108 ? -7.52 -21.891 -9.906 1 98.88 108 ILE A C 1
ATOM 816 O O . ILE A 1 108 ? -8.148 -21.609 -8.883 1 98.88 108 ILE A O 1
ATOM 820 N N . ALA A 1 109 ? -6.977 -21.047 -10.664 1 98.88 109 ALA A N 1
ATOM 821 C CA . ALA A 1 109 ? -7.16 -19.609 -10.484 1 98.88 109 ALA A CA 1
ATOM 822 C C . ALA A 1 109 ? -7.473 -18.938 -11.812 1 98.88 109 ALA A C 1
ATOM 824 O O . ALA A 1 109 ? -7.035 -19.391 -12.875 1 98.88 109 ALA A O 1
ATOM 825 N N . ALA A 1 110 ? -8.18 -17.891 -11.727 1 98.75 110 ALA A N 1
ATOM 826 C CA . ALA A 1 110 ? -8.477 -17.109 -12.93 1 98.75 110 ALA A CA 1
ATOM 827 C C . ALA A 1 110 ? -8.375 -15.609 -12.664 1 98.75 110 ALA A C 1
ATOM 829 O O . ALA A 1 110 ? -8.539 -15.172 -11.523 1 98.75 110 ALA A O 1
ATOM 830 N N . ILE A 1 111 ? -8.102 -14.914 -13.656 1 98.25 111 ILE A N 1
ATOM 831 C CA . ILE A 1 111 ? -8.016 -13.461 -13.656 1 98.25 111 ILE A CA 1
ATOM 832 C C . ILE A 1 111 ? -9.211 -12.875 -14.398 1 98.25 111 ILE A C 1
ATOM 834 O O . ILE A 1 111 ? -9.875 -13.57 -15.172 1 98.25 111 ILE A O 1
ATOM 838 N N . ALA A 1 112 ? -9.531 -11.648 -14.133 1 97.5 112 ALA A N 1
ATOM 839 C CA . ALA A 1 112 ? -10.586 -10.969 -14.891 1 97.5 112 ALA A CA 1
ATOM 840 C C . ALA A 1 112 ? -10.18 -10.781 -16.344 1 97.5 112 ALA A C 1
ATOM 842 O O . ALA A 1 112 ? -9.047 -10.383 -16.641 1 97.5 112 ALA A O 1
ATOM 843 N N . PRO A 1 113 ? -11.086 -11.148 -17.25 1 96.69 113 PRO A N 1
ATOM 844 C CA . PRO A 1 113 ? -10.789 -10.719 -18.625 1 96.69 113 PRO A CA 1
ATOM 845 C C . PRO A 1 113 ? -10.578 -9.211 -18.734 1 96.69 113 PRO A C 1
ATOM 847 O O . PRO A 1 113 ? -11.25 -8.43 -18.047 1 96.69 113 PRO A O 1
ATOM 850 N N . PHE A 1 114 ? -9.664 -8.797 -19.578 1 96.5 114 PHE A N 1
ATOM 851 C CA . PHE A 1 114 ? -9.258 -7.406 -19.391 1 96.5 114 PHE A CA 1
ATOM 852 C C . PHE A 1 114 ? -9.219 -6.676 -20.719 1 96.5 114 PHE A C 1
ATOM 854 O O . PHE A 1 114 ? -8.805 -5.516 -20.797 1 96.5 114 PHE A O 1
ATOM 861 N N . PHE A 1 115 ? -9.508 -7.379 -21.844 1 96.31 115 PHE A N 1
ATOM 862 C CA . PHE A 1 115 ? -9.742 -6.641 -23.094 1 96.31 115 PHE A CA 1
ATOM 863 C C . PHE A 1 115 ? -11.188 -6.172 -23.172 1 96.31 115 PHE A C 1
ATOM 865 O O . PHE A 1 115 ? -11.453 -4.973 -23.281 1 96.31 115 PHE A O 1
ATOM 872 N N . LEU A 1 116 ? -12.188 -7.137 -23.266 1 96.56 116 LEU A N 1
ATOM 873 C CA . LEU A 1 116 ? -13.586 -6.809 -22.984 1 96.56 116 LEU A CA 1
ATOM 874 C C . LEU A 1 116 ? -13.867 -6.887 -21.484 1 96.56 116 LEU A C 1
ATOM 876 O O . LEU A 1 116 ? -14.203 -7.953 -20.969 1 96.56 116 LEU A O 1
ATOM 880 N N . LYS A 1 117 ? -13.727 -5.801 -20.828 1 96.75 117 LYS A N 1
ATOM 881 C CA . LYS A 1 117 ? -13.688 -5.746 -19.375 1 96.75 117 LYS A CA 1
ATOM 882 C C . LYS A 1 117 ? -15.094 -5.82 -18.781 1 96.75 117 LYS A C 1
ATOM 884 O O . LYS A 1 117 ? -16.031 -5.211 -19.312 1 96.75 117 LYS A O 1
ATOM 889 N N . PRO A 1 118 ? -15.219 -6.641 -17.703 1 96.31 118 PRO A N 1
ATOM 890 C CA . PRO A 1 118 ? -16.469 -6.555 -16.938 1 96.31 118 PRO A CA 1
ATOM 891 C C . PRO A 1 118 ? -16.688 -5.176 -16.328 1 96.31 118 PRO A C 1
ATOM 893 O O . PRO A 1 118 ? -15.773 -4.594 -15.75 1 96.31 118 PRO A O 1
ATOM 896 N N . TRP A 1 119 ? -17.922 -4.699 -16.422 1 93.62 119 TRP A N 1
ATOM 897 C CA . TRP A 1 119 ? -18.172 -3.32 -16 1 93.62 119 TRP A CA 1
ATOM 898 C C . TRP A 1 119 ? -18.641 -3.266 -14.555 1 93.62 119 TRP A C 1
ATOM 900 O O . TRP A 1 119 ? -18.703 -2.189 -13.953 1 93.62 119 TRP A O 1
ATOM 910 N N . ASN A 1 120 ? -19 -4.371 -14.008 1 95.62 120 ASN A N 1
ATOM 911 C CA . ASN A 1 120 ? -19.344 -4.438 -12.586 1 95.62 120 ASN A CA 1
ATOM 912 C C . ASN A 1 120 ? -19.078 -5.82 -12.008 1 95.62 120 ASN A C 1
ATOM 914 O O . ASN A 1 120 ? -18.703 -6.742 -12.742 1 95.62 120 ASN A O 1
ATOM 918 N N . LYS A 1 121 ? -19.234 -5.922 -10.773 1 97.06 121 LYS A N 1
ATOM 919 C CA . LYS A 1 121 ? -18.844 -7.137 -10.062 1 97.06 121 LYS A CA 1
ATOM 920 C C . LYS A 1 121 ? -19.688 -8.328 -10.492 1 97.06 121 LYS A C 1
ATOM 922 O O . LYS A 1 121 ? -19.172 -9.453 -10.594 1 97.06 121 LYS A O 1
ATOM 927 N N . ASP A 1 122 ? -20.969 -8.156 -10.789 1 97.31 122 ASP A N 1
ATOM 928 C CA . ASP A 1 122 ? -21.859 -9.266 -11.156 1 97.31 122 ASP A CA 1
ATOM 929 C C . ASP A 1 122 ? -21.422 -9.898 -12.477 1 97.31 122 ASP A C 1
ATOM 931 O O . ASP A 1 122 ? -21.453 -11.117 -12.617 1 97.31 122 ASP A O 1
ATOM 935 N N . VAL A 1 123 ? -21.094 -9.055 -13.383 1 97.44 123 VAL A N 1
ATOM 936 C CA . VAL A 1 123 ? -20.625 -9.539 -14.68 1 97.44 123 VAL A CA 1
ATOM 937 C C . VAL A 1 123 ? -19.344 -10.344 -14.5 1 97.44 123 VAL A C 1
ATOM 939 O O . VAL A 1 123 ? -19.188 -11.414 -15.086 1 97.44 123 VAL A O 1
ATOM 942 N N . LEU A 1 124 ? -18.453 -9.844 -13.703 1 98.25 124 LEU A N 1
ATOM 943 C CA . LEU A 1 124 ? -17.203 -10.547 -13.453 1 98.25 124 LEU A CA 1
ATOM 944 C C . LEU A 1 124 ? -17.453 -11.883 -12.758 1 98.25 124 LEU A C 1
ATOM 946 O O . LEU A 1 124 ? -16.891 -12.906 -13.148 1 98.25 124 LEU A O 1
ATOM 950 N N . ILE A 1 125 ? -18.312 -11.891 -11.773 1 98.38 125 ILE A N 1
ATOM 951 C CA . ILE A 1 125 ? -18.625 -13.102 -11.023 1 98.38 125 ILE A CA 1
ATOM 952 C C . ILE A 1 125 ? -19.234 -14.141 -11.953 1 98.38 125 ILE A C 1
ATOM 954 O O . ILE A 1 125 ? -18.938 -15.336 -11.852 1 98.38 125 ILE A O 1
ATOM 958 N N . ASN A 1 126 ? -20.125 -13.688 -12.852 1 98.06 126 ASN A N 1
ATOM 959 C CA . ASN A 1 126 ? -20.734 -14.609 -13.805 1 98.06 126 ASN A CA 1
ATOM 960 C C . ASN A 1 126 ? -19.688 -15.297 -14.68 1 98.06 126 ASN A C 1
ATOM 962 O O . ASN A 1 126 ? -19.781 -16.484 -14.961 1 98.06 126 ASN A O 1
ATOM 966 N N . PHE A 1 127 ? -18.719 -14.578 -15.094 1 98.5 127 PHE A N 1
ATOM 967 C CA . PHE A 1 127 ? -17.625 -15.141 -15.867 1 98.5 127 PHE A CA 1
ATOM 968 C C . PHE A 1 127 ? -16.859 -16.156 -15.039 1 98.5 127 PHE A C 1
ATOM 970 O O . PHE A 1 127 ? -16.641 -17.297 -15.484 1 98.5 127 PHE A O 1
ATOM 977 N N . LEU A 1 128 ? -16.453 -15.789 -13.836 1 98.81 128 LEU A N 1
ATOM 978 C CA . LEU A 1 128 ? -15.656 -16.641 -12.961 1 98.81 128 LEU A CA 1
ATOM 979 C C . LEU A 1 128 ? -16.422 -17.906 -12.594 1 98.81 128 LEU A C 1
ATOM 981 O O . LEU A 1 128 ? -15.844 -18.984 -12.492 1 98.81 128 LEU A O 1
ATOM 985 N N . LYS A 1 129 ? -17.688 -17.688 -12.406 1 98.81 129 LYS A N 1
ATOM 986 C CA . LYS A 1 129 ? -18.562 -18.812 -12.086 1 98.81 129 LYS A CA 1
ATOM 987 C C . LYS A 1 129 ? -18.5 -19.875 -13.18 1 98.81 129 LYS A C 1
ATOM 989 O O . LYS A 1 129 ? -18.391 -21.078 -12.891 1 98.81 129 LYS A O 1
ATOM 994 N N . GLU A 1 130 ? -18.609 -19.422 -14.43 1 98.81 130 GLU A N 1
ATOM 995 C CA . GLU A 1 130 ? -18.562 -20.344 -15.555 1 98.81 130 GLU A CA 1
ATOM 996 C C . GLU A 1 130 ? -17.219 -21.047 -15.633 1 98.81 130 GLU A C 1
ATOM 998 O O . GLU A 1 130 ? -17.156 -22.234 -15.969 1 98.81 130 GLU A O 1
ATOM 1003 N N . VAL A 1 131 ? -16.141 -20.391 -15.32 1 98.88 131 VAL A N 1
ATOM 1004 C CA . VAL A 1 131 ? -14.82 -20.984 -15.336 1 98.88 131 VAL A CA 1
ATOM 1005 C C . VAL A 1 131 ? -14.719 -22.047 -14.234 1 98.88 131 VAL A C 1
ATOM 1007 O O . VAL A 1 131 ? -14.305 -23.188 -14.492 1 98.88 131 VAL A O 1
ATOM 1010 N N . ALA A 1 132 ? -15.133 -21.703 -13.039 1 98.88 132 ALA A N 1
ATOM 1011 C CA . ALA A 1 132 ? -15.062 -22.609 -11.898 1 98.88 132 ALA A CA 1
ATOM 1012 C C . ALA A 1 132 ? -15.922 -23.844 -12.117 1 98.88 132 ALA A C 1
ATOM 1014 O O . ALA A 1 132 ? -15.539 -24.953 -11.734 1 98.88 132 ALA A O 1
ATOM 1015 N N . ALA A 1 133 ? -17.031 -23.641 -12.766 1 98.75 133 ALA A N 1
ATOM 1016 C CA . ALA A 1 133 ? -17.984 -24.734 -13 1 98.75 133 ALA A CA 1
ATOM 1017 C C . ALA A 1 133 ? -17.375 -25.797 -13.914 1 98.75 133 ALA A C 1
ATOM 1019 O O . ALA A 1 133 ? -17.781 -26.953 -13.891 1 98.75 133 ALA A O 1
ATOM 1020 N N . ALA A 1 134 ? -16.375 -25.453 -14.68 1 98.81 134 ALA A N 1
ATOM 1021 C CA . ALA A 1 134 ? -15.727 -26.391 -15.594 1 98.81 134 ALA A CA 1
ATOM 1022 C C . ALA A 1 134 ? -14.797 -27.328 -14.836 1 98.81 134 ALA A C 1
ATOM 1024 O O . ALA A 1 134 ? -14.383 -28.359 -15.367 1 98.81 134 ALA A O 1
ATOM 1025 N N . ALA A 1 135 ? -14.414 -27.016 -13.625 1 98.75 135 ALA A N 1
ATOM 1026 C CA . ALA A 1 135 ? -13.648 -27.859 -12.719 1 98.75 135 ALA A CA 1
ATOM 1027 C C . ALA A 1 135 ? -14.273 -27.891 -11.328 1 98.75 135 ALA A C 1
ATOM 1029 O O . ALA A 1 135 ? -13.656 -27.453 -10.352 1 98.75 135 ALA A O 1
ATOM 1030 N N . PRO A 1 136 ? -15.43 -28.422 -11.172 1 97.88 136 PRO A N 1
ATOM 1031 C CA . PRO A 1 136 ? -16.25 -28.266 -9.977 1 97.88 136 PRO A CA 1
ATOM 1032 C C . PRO A 1 136 ? -15.648 -28.922 -8.742 1 97.88 136 PRO A C 1
ATOM 1034 O O . PRO A 1 136 ? -16.094 -28.672 -7.617 1 97.88 136 PRO A O 1
ATOM 1037 N N . ALA A 1 137 ? -14.641 -29.719 -8.906 1 96.88 137 ALA A N 1
ATOM 1038 C CA . ALA A 1 137 ? -14.055 -30.406 -7.762 1 96.88 137 ALA A CA 1
ATOM 1039 C C . ALA A 1 137 ? -12.812 -29.688 -7.254 1 96.88 137 ALA A C 1
ATOM 1041 O O . ALA A 1 137 ? -12.258 -30.031 -6.211 1 96.88 137 ALA A O 1
ATOM 1042 N N . LEU A 1 138 ? -12.383 -28.703 -7.973 1 98.19 138 LEU A N 1
ATOM 1043 C CA . LEU A 1 138 ? -11.133 -28.031 -7.621 1 98.19 138 LEU A CA 1
ATOM 1044 C C . LEU A 1 138 ? -11.406 -26.719 -6.879 1 98.19 138 LEU A C 1
ATOM 1046 O O . LEU A 1 138 ? -12.32 -25.984 -7.242 1 98.19 138 LEU A O 1
ATOM 1050 N N . PRO A 1 139 ? -10.633 -26.5 -5.781 1 98.44 139 PRO A N 1
ATOM 1051 C CA . PRO A 1 139 ? -10.641 -25.156 -5.215 1 98.44 139 PRO A CA 1
ATOM 1052 C C . PRO A 1 139 ? -10.398 -24.078 -6.266 1 98.44 139 PRO A C 1
ATOM 1054 O O . PRO A 1 139 ? -9.562 -24.25 -7.16 1 98.44 139 PRO A O 1
ATOM 1057 N N . PHE A 1 140 ? -11.156 -23.016 -6.148 1 98.69 140 PHE A N 1
ATOM 1058 C CA . PHE A 1 140 ? -11.062 -21.906 -7.094 1 98.69 140 PHE A CA 1
ATOM 1059 C C . PHE A 1 140 ? -10.555 -20.641 -6.402 1 98.69 140 PHE A C 1
ATOM 1061 O O . PHE A 1 140 ? -11.031 -20.281 -5.324 1 98.69 140 PHE A O 1
ATOM 1068 N N . TYR A 1 141 ? -9.562 -19.984 -7.008 1 98.81 141 TYR A N 1
ATOM 1069 C CA . TYR A 1 141 ? -8.992 -18.75 -6.508 1 98.81 141 TYR A CA 1
ATOM 1070 C C . TYR A 1 141 ? -9.18 -17.609 -7.516 1 98.81 141 TYR A C 1
ATOM 1072 O O . TYR A 1 141 ? -9.109 -17.844 -8.727 1 98.81 141 TYR A O 1
ATOM 1080 N N . TYR A 1 142 ? -9.422 -16.422 -7.043 1 98.81 142 TYR A N 1
ATOM 1081 C CA . TYR A 1 142 ? -9.438 -15.242 -7.906 1 98.81 142 TYR A CA 1
ATOM 1082 C C . TYR A 1 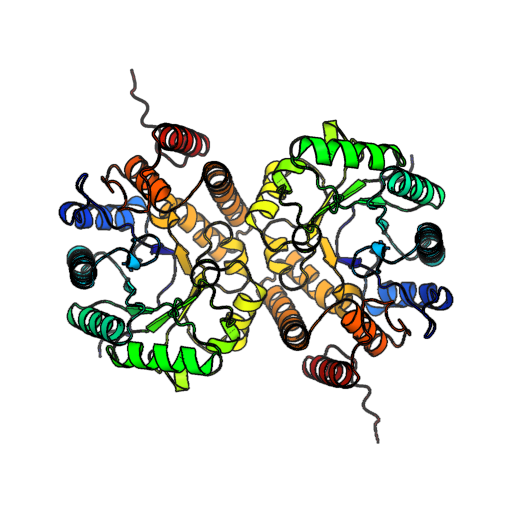142 ? -8.102 -14.508 -7.852 1 98.81 142 TYR A C 1
ATOM 1084 O O . TYR A 1 142 ? -7.605 -14.195 -6.766 1 98.81 142 TYR A O 1
ATOM 1092 N N . TYR A 1 143 ? -7.523 -14.336 -8.945 1 98.75 143 TYR A N 1
ATOM 1093 C CA . TYR A 1 143 ? -6.289 -13.57 -9.102 1 98.75 143 TYR A CA 1
ATOM 1094 C C . TYR A 1 143 ? -6.582 -12.109 -9.398 1 98.75 143 TYR A C 1
ATOM 1096 O O . TYR A 1 143 ? -6.914 -11.75 -10.531 1 98.75 143 TYR A O 1
ATOM 1104 N N . HIS A 1 144 ? -6.465 -11.258 -8.359 1 98.75 144 HIS A N 1
ATOM 1105 C CA . HIS A 1 144 ? -6.754 -9.828 -8.391 1 98.75 144 HIS A CA 1
ATOM 1106 C C . HIS A 1 144 ? -5.5 -9.023 -8.695 1 98.75 144 HIS A C 1
ATOM 1108 O O . HIS A 1 144 ? -4.602 -8.914 -7.855 1 98.75 144 HIS A O 1
ATOM 1114 N N . ILE A 1 145 ? -5.445 -8.453 -9.914 1 98.38 145 ILE A N 1
ATOM 1115 C CA . ILE A 1 145 ? -4.27 -7.684 -10.32 1 98.38 145 ILE A CA 1
ATOM 1116 C C . ILE A 1 145 ? -4.699 -6.523 -11.211 1 98.38 145 ILE A C 1
ATOM 1118 O O . ILE A 1 145 ? -4.348 -6.48 -12.391 1 98.38 145 ILE A O 1
ATOM 1122 N N . PRO A 1 146 ? -5.316 -5.516 -10.656 1 97.69 146 PRO A N 1
ATOM 1123 C CA . PRO A 1 146 ? -5.891 -4.422 -11.438 1 97.69 146 PRO A CA 1
ATOM 1124 C C . PRO A 1 146 ? -4.832 -3.637 -12.219 1 97.69 146 PRO A C 1
ATOM 1126 O O . PRO A 1 146 ? -5.121 -3.104 -13.289 1 97.69 146 PRO A O 1
ATOM 1129 N N . ALA A 1 147 ? -3.623 -3.529 -11.734 1 96.81 147 ALA A N 1
ATOM 1130 C CA . ALA A 1 147 ? -2.586 -2.756 -12.414 1 96.81 147 ALA A CA 1
ATOM 1131 C C . ALA A 1 147 ? -2.326 -3.299 -13.82 1 96.81 147 ALA A C 1
ATOM 1133 O O . ALA A 1 147 ? -1.968 -2.543 -14.727 1 96.81 147 ALA A O 1
ATOM 1134 N N . LEU A 1 148 ? -2.535 -4.605 -14 1 96.88 148 LEU A N 1
ATOM 1135 C CA . LEU A 1 148 ? -2.275 -5.215 -15.305 1 96.88 148 LEU A CA 1
ATOM 1136 C C . LEU A 1 148 ? -3.562 -5.344 -16.109 1 96.88 148 LEU A C 1
ATOM 1138 O O . LEU A 1 148 ? -3.562 -5.125 -17.328 1 96.88 148 LEU A O 1
ATOM 1142 N N . THR A 1 149 ? -4.703 -5.656 -15.445 1 97.62 149 THR A N 1
ATOM 1143 C CA . THR A 1 149 ? -5.941 -5.926 -16.156 1 97.62 149 THR A CA 1
ATOM 1144 C C . THR A 1 149 ? -6.684 -4.629 -16.469 1 97.62 149 THR A C 1
ATOM 1146 O O . THR A 1 149 ? -7.477 -4.57 -17.406 1 97.62 149 THR A O 1
ATOM 1149 N N . GLY A 1 150 ? -6.453 -3.586 -15.633 1 97.56 150 GLY A N 1
ATOM 1150 C CA . GLY A 1 150 ? -7.227 -2.359 -15.742 1 97.56 150 GLY A CA 1
ATOM 1151 C C . GLY A 1 150 ? -8.641 -2.49 -15.211 1 97.56 150 GLY A C 1
ATOM 1152 O O . GLY A 1 150 ? -9.438 -1.561 -15.32 1 97.56 150 GLY A O 1
ATOM 1153 N N . VAL A 1 151 ? -9.016 -3.68 -14.688 1 96.81 151 VAL A N 1
ATOM 1154 C CA . VAL A 1 151 ? -10.32 -3.896 -14.062 1 96.81 151 VAL A CA 1
ATOM 1155 C C . VAL A 1 151 ? -10.32 -3.314 -12.648 1 96.81 151 VAL A C 1
ATOM 1157 O O . VAL A 1 151 ? -9.555 -3.758 -11.789 1 96.81 151 VAL A O 1
ATOM 1160 N N . LYS A 1 152 ? -11.18 -2.344 -12.344 1 92.44 152 LYS A N 1
ATOM 1161 C CA . LYS A 1 152 ? -11.086 -1.548 -11.125 1 92.44 152 LYS A CA 1
ATOM 1162 C C . LYS A 1 152 ? -12.086 -2.033 -10.078 1 92.44 152 LYS A C 1
ATOM 1164 O O . LYS A 1 152 ? -12.297 -1.37 -9.062 1 92.44 152 LYS A O 1
ATOM 1169 N N . ILE A 1 153 ? -12.797 -3.152 -10.328 1 96.75 153 ILE A N 1
ATOM 1170 C CA . ILE A 1 153 ? -13.695 -3.732 -9.336 1 96.75 153 ILE A CA 1
ATOM 1171 C C . ILE A 1 153 ? -12.898 -4.152 -8.109 1 96.75 153 ILE A C 1
ATOM 1173 O O . ILE A 1 153 ? -11.969 -4.953 -8.203 1 96.75 153 ILE A O 1
ATOM 1177 N N . ARG A 1 154 ? -13.234 -3.555 -6.945 1 97.31 154 ARG A N 1
ATOM 1178 C CA . ARG A 1 154 ? -12.516 -3.898 -5.723 1 97.31 154 ARG A CA 1
ATOM 1179 C C . ARG A 1 154 ? -12.734 -5.359 -5.352 1 97.31 154 ARG A C 1
ATOM 1181 O O . ARG A 1 154 ? -13.828 -5.895 -5.527 1 97.31 154 ARG A O 1
ATOM 1188 N N . ALA A 1 155 ? -11.734 -6.027 -4.824 1 98.56 155 ALA A N 1
ATOM 1189 C CA . ALA A 1 155 ? -11.797 -7.441 -4.461 1 98.56 155 ALA A CA 1
ATOM 1190 C C . ALA A 1 155 ? -12.828 -7.676 -3.365 1 98.56 155 ALA A C 1
ATOM 1192 O O . ALA A 1 155 ? -13.555 -8.672 -3.395 1 98.56 155 ALA A O 1
ATOM 1193 N N . GLU A 1 156 ? -12.891 -6.707 -2.383 1 98.19 156 GLU A N 1
ATOM 1194 C CA . GLU A 1 156 ? -13.812 -6.891 -1.268 1 98.19 156 GLU A CA 1
ATOM 1195 C C . GLU A 1 156 ? -15.258 -6.945 -1.752 1 98.19 156 GLU A C 1
ATOM 1197 O O . GLU A 1 156 ? -16.078 -7.684 -1.202 1 98.19 156 GLU A O 1
ATOM 1202 N N . GLU A 1 157 ? -15.594 -6.152 -2.814 1 97 157 GLU A N 1
ATOM 1203 C CA . GLU A 1 157 ? -16.922 -6.191 -3.406 1 97 157 GLU A CA 1
ATOM 1204 C C . GLU A 1 157 ? -17.203 -7.543 -4.059 1 97 157 GLU A C 1
ATOM 1206 O O . GLU A 1 157 ? -18.297 -8.094 -3.926 1 97 157 GLU A O 1
ATOM 1211 N N . LEU A 1 158 ? -16.219 -8.055 -4.742 1 97.25 158 LEU A N 1
ATOM 1212 C CA . LEU A 1 158 ? -16.328 -9.32 -5.457 1 97.25 158 LEU A CA 1
ATOM 1213 C C . LEU A 1 158 ? -16.547 -10.477 -4.484 1 97.25 158 LEU A C 1
ATOM 1215 O O . LEU A 1 158 ? -17.328 -11.398 -4.766 1 97.25 158 LEU A O 1
ATOM 1219 N N . LEU A 1 159 ? -15.859 -10.469 -3.338 1 97.56 159 LEU A N 1
ATOM 1220 C CA . LEU A 1 159 ? -15.852 -11.586 -2.408 1 97.56 159 LEU A CA 1
ATOM 1221 C C . LEU A 1 159 ? -17.156 -11.656 -1.619 1 97.56 159 LEU A C 1
ATOM 1223 O O . LEU A 1 159 ? -17.484 -12.703 -1.052 1 97.56 159 LEU A O 1
ATOM 1227 N N . ALA A 1 160 ? -17.859 -10.484 -1.526 1 93.62 160 ALA A N 1
ATOM 1228 C CA . ALA A 1 160 ? -19.109 -10.453 -0.769 1 93.62 160 ALA A CA 1
ATOM 1229 C C . ALA A 1 160 ? -20.109 -11.453 -1.333 1 93.62 160 ALA A C 1
ATOM 1231 O O . ALA A 1 160 ? -20.672 -11.242 -2.414 1 93.62 160 ALA A O 1
ATOM 1232 N N . GLY A 1 161 ? -20.344 -12.625 -0.734 1 91.88 161 GLY A N 1
ATOM 1233 C CA . GLY A 1 161 ? -21.297 -13.641 -1.136 1 91.88 161 GLY A CA 1
ATOM 1234 C C . GLY A 1 161 ? -20.812 -14.516 -2.271 1 91.88 161 GLY A C 1
ATOM 1235 O O . GLY A 1 161 ? -21.609 -15.148 -2.967 1 91.88 161 GLY A O 1
ATOM 1236 N N . ILE A 1 162 ? -19.516 -14.555 -2.48 1 96.5 162 ILE A N 1
ATOM 1237 C CA . ILE A 1 162 ? -18.938 -15.18 -3.668 1 96.5 162 ILE A CA 1
ATOM 1238 C C . ILE A 1 162 ? -19.234 -16.672 -3.656 1 96.5 162 ILE A C 1
ATOM 1240 O O . ILE A 1 162 ? -19.469 -17.281 -4.707 1 96.5 162 ILE A O 1
ATOM 1244 N N . GLN A 1 163 ? -19.297 -17.328 -2.512 1 96.12 163 GLN A N 1
ATOM 1245 C CA . GLN A 1 163 ? -19.484 -18.781 -2.443 1 96.12 163 GLN A CA 1
ATOM 1246 C C . GLN A 1 163 ? -20.906 -19.172 -2.83 1 96.12 163 GLN A C 1
ATOM 1248 O O . GLN A 1 163 ? -21.156 -20.312 -3.199 1 96.12 163 GLN A O 1
ATOM 1253 N N . ASP A 1 164 ? -21.844 -18.203 -2.719 1 96.56 164 ASP A N 1
ATOM 1254 C CA . ASP A 1 164 ? -23.203 -18.453 -3.189 1 96.56 164 ASP A CA 1
ATOM 1255 C C . ASP A 1 164 ? -23.219 -18.719 -4.695 1 96.56 164 ASP A C 1
ATOM 1257 O O . ASP A 1 164 ? -24.062 -19.453 -5.191 1 96.56 164 ASP A O 1
ATOM 1261 N N . LYS A 1 165 ? -22.328 -18.125 -5.391 1 97.44 165 LYS A N 1
ATOM 1262 C CA . LYS A 1 165 ? -22.266 -18.234 -6.848 1 97.44 165 LYS A CA 1
ATOM 1263 C C . LYS A 1 165 ? -21.203 -19.234 -7.281 1 97.44 165 LYS A C 1
ATOM 1265 O O . LYS A 1 165 ? -21.344 -19.906 -8.312 1 97.44 165 LYS A O 1
ATOM 1270 N N . ILE A 1 166 ? -20.141 -19.328 -6.488 1 98.38 166 ILE A N 1
ATOM 1271 C CA . ILE A 1 166 ? -19.016 -20.219 -6.762 1 98.38 166 ILE A CA 1
ATOM 1272 C C . ILE A 1 166 ? -18.703 -21.047 -5.516 1 98.38 166 ILE A C 1
ATOM 1274 O O . ILE A 1 166 ? -17.766 -20.75 -4.777 1 98.38 166 ILE A O 1
ATOM 1278 N N . PRO A 1 167 ? -19.344 -22.109 -5.355 1 97.25 167 PRO A N 1
ATOM 1279 C CA . PRO A 1 167 ? -19.203 -22.891 -4.125 1 97.25 167 PRO A CA 1
ATOM 1280 C C . PRO A 1 167 ? -17.781 -23.375 -3.9 1 97.25 167 PRO A C 1
ATOM 1282 O O . PRO A 1 167 ? -17.375 -23.594 -2.758 1 97.25 167 PRO A O 1
ATOM 1285 N N . THR A 1 168 ? -17.031 -23.5 -4.988 1 97.5 168 THR A N 1
ATOM 1286 C CA . THR A 1 168 ? -15.68 -24.031 -4.879 1 97.5 168 THR A CA 1
ATOM 1287 C C . THR A 1 168 ? -14.68 -22.922 -4.586 1 97.5 168 THR A C 1
ATOM 1289 O O . THR A 1 168 ? -13.477 -23.172 -4.48 1 97.5 168 THR A O 1
ATOM 1292 N N . PHE A 1 169 ? -15.164 -21.672 -4.441 1 98.19 169 PHE A N 1
ATOM 1293 C CA . PHE A 1 169 ? -14.266 -20.562 -4.16 1 98.19 169 PHE A CA 1
ATOM 1294 C C . PHE A 1 169 ? -13.531 -20.781 -2.84 1 98.19 169 PHE A C 1
ATOM 1296 O O . PHE A 1 169 ? -14.164 -21.047 -1.814 1 98.19 169 PHE A O 1
ATOM 1303 N N . GLN A 1 170 ? -12.141 -20.578 -2.918 1 97.81 170 GLN A N 1
ATOM 1304 C CA . GLN A 1 170 ? -11.383 -20.891 -1.713 1 97.81 170 GLN A CA 1
ATOM 1305 C C . GLN A 1 170 ? -10.398 -19.781 -1.379 1 97.81 170 GLN A C 1
ATOM 1307 O O . GLN A 1 170 ? -9.727 -19.828 -0.344 1 97.81 170 GLN A O 1
ATOM 1312 N N . GLY A 1 171 ? -10.312 -18.766 -2.256 1 97.94 171 GLY A N 1
ATOM 1313 C CA . GLY A 1 171 ? -9.375 -17.75 -1.807 1 97.94 171 GLY A CA 1
ATOM 1314 C C . GLY A 1 171 ? -9.047 -16.719 -2.877 1 97.94 171 GLY A C 1
ATOM 1315 O O . GLY A 1 171 ? -9.633 -16.75 -3.961 1 97.94 171 GLY A O 1
ATOM 1316 N N . LEU A 1 172 ? -8.164 -15.805 -2.482 1 98.38 172 LEU A N 1
ATOM 1317 C CA . LEU A 1 172 ? -7.82 -14.602 -3.225 1 98.38 172 LEU A CA 1
ATOM 1318 C C . LEU A 1 172 ? -6.309 -14.453 -3.355 1 98.38 172 LEU A C 1
ATOM 1320 O O . LEU A 1 172 ? -5.582 -14.578 -2.367 1 98.38 172 LEU A O 1
ATOM 1324 N N . LYS A 1 173 ? -5.789 -14.477 -4.559 1 98.81 173 LYS A N 1
ATOM 1325 C CA . LYS A 1 173 ? -4.473 -13.891 -4.801 1 98.81 173 LYS A CA 1
ATOM 1326 C C . LYS A 1 173 ? -4.574 -12.391 -5.039 1 98.81 173 LYS A C 1
ATOM 1328 O O . LYS A 1 173 ? -5.051 -11.953 -6.09 1 98.81 173 LYS A O 1
ATOM 1333 N N . PHE A 1 174 ? -4.066 -11.617 -4.047 1 98.81 174 PHE A N 1
ATOM 1334 C CA . PHE A 1 174 ? -4.246 -10.172 -4.059 1 98.81 174 PHE A CA 1
ATOM 1335 C C . PHE A 1 174 ? -2.951 -9.477 -4.461 1 98.81 174 PHE A C 1
ATOM 1337 O O . PHE A 1 174 ? -2.078 -9.242 -3.623 1 98.81 174 PHE A O 1
ATOM 1344 N N . SER A 1 175 ? -2.861 -9.094 -5.762 1 98.62 175 SER A N 1
ATOM 1345 C CA . SER A 1 175 ? -1.663 -8.445 -6.281 1 98.62 175 SER A CA 1
ATOM 1346 C C . SER A 1 175 ? -1.892 -6.949 -6.496 1 98.62 175 SER A C 1
ATOM 1348 O O . SER A 1 175 ? -1.911 -6.473 -7.633 1 98.62 175 SER A O 1
ATOM 1350 N N . ASP A 1 176 ? -2.059 -6.238 -5.449 1 98.12 176 ASP A N 1
ATOM 1351 C CA . ASP A 1 176 ? -2.285 -4.801 -5.387 1 98.12 176 ASP A CA 1
ATOM 1352 C C . ASP A 1 176 ? -1.823 -4.227 -4.047 1 98.12 176 ASP A C 1
ATOM 1354 O O . ASP A 1 176 ? -1.68 -4.965 -3.068 1 98.12 176 ASP A O 1
ATOM 1358 N N . THR A 1 177 ? -1.519 -2.941 -3.973 1 98.06 177 THR A N 1
ATOM 1359 C CA . THR A 1 177 ? -1.007 -2.334 -2.75 1 98.06 177 THR A CA 1
ATOM 1360 C C . THR A 1 177 ? -2.135 -1.684 -1.956 1 98.06 177 THR A C 1
ATOM 1362 O O . THR A 1 177 ? -1.894 -1.062 -0.918 1 98.06 177 THR A O 1
ATOM 1365 N N . ASP A 1 178 ? -3.391 -1.735 -2.443 1 98.25 178 ASP A N 1
ATOM 1366 C CA . ASP A 1 178 ? -4.543 -1.169 -1.753 1 98.25 178 ASP A CA 1
ATOM 1367 C C . ASP A 1 178 ? -4.918 -2.008 -0.533 1 98.25 178 ASP A C 1
ATOM 1369 O O . ASP A 1 178 ? -5.793 -2.873 -0.612 1 98.25 178 ASP A O 1
ATOM 1373 N N . LEU A 1 179 ? -4.352 -1.666 0.603 1 98.75 179 LEU A N 1
ATOM 1374 C CA . LEU A 1 179 ? -4.535 -2.473 1.804 1 98.75 179 LEU A CA 1
ATOM 1375 C C . LEU A 1 179 ? -5.863 -2.143 2.482 1 98.75 179 LEU A C 1
ATOM 1377 O O . LEU A 1 179 ? -6.27 -2.826 3.426 1 98.75 179 LEU A O 1
ATOM 1381 N N . LEU A 1 180 ? -6.578 -1.039 2.053 1 98.75 180 LEU A N 1
ATOM 1382 C CA . LEU A 1 180 ? -7.977 -0.89 2.438 1 98.75 180 LEU A CA 1
ATOM 1383 C C . LEU A 1 180 ? -8.828 -1.996 1.827 1 98.75 180 LEU A C 1
ATOM 1385 O O . LEU A 1 180 ? -9.578 -2.674 2.537 1 98.75 180 LEU A O 1
ATOM 1389 N N . ASP A 1 181 ? -8.695 -2.186 0.527 1 98.69 181 ASP A N 1
ATOM 1390 C CA . ASP A 1 181 ? -9.422 -3.24 -0.171 1 98.69 181 ASP A CA 1
ATOM 1391 C C . ASP A 1 181 ? -9.078 -4.613 0.403 1 98.69 181 ASP A C 1
ATOM 1393 O O . ASP A 1 181 ? -9.977 -5.379 0.771 1 98.69 181 ASP A O 1
ATOM 1397 N N . PHE A 1 182 ? -7.789 -4.91 0.569 1 98.81 182 PHE A N 1
ATOM 1398 C CA . PHE A 1 182 ? -7.336 -6.191 1.101 1 98.81 182 PHE A CA 1
ATOM 1399 C C . PHE A 1 182 ? -7.879 -6.414 2.506 1 98.81 182 PHE A C 1
ATOM 1401 O O . PHE A 1 182 ? -8.398 -7.492 2.812 1 98.81 182 PHE A O 1
ATOM 1408 N N . GLY A 1 183 ? -7.742 -5.371 3.359 1 98.75 183 GLY A N 1
ATOM 1409 C CA . GLY A 1 183 ? -8.242 -5.484 4.723 1 98.75 183 GLY A CA 1
ATOM 1410 C C . GLY A 1 183 ? -9.727 -5.781 4.793 1 98.75 183 GLY A C 1
ATOM 1411 O O . GLY A 1 183 ? -10.164 -6.586 5.621 1 98.75 183 GLY A O 1
ATOM 1412 N N . GLN A 1 184 ? -10.469 -5.148 3.904 1 98.56 184 GLN A N 1
ATOM 1413 C CA . GLN A 1 184 ? -11.906 -5.379 3.883 1 98.56 184 GLN A CA 1
ATOM 1414 C C . GLN A 1 184 ? -12.234 -6.789 3.396 1 98.56 184 GLN A C 1
ATOM 1416 O O . GLN A 1 184 ? -13.211 -7.395 3.844 1 98.56 184 GLN A O 1
ATOM 1421 N N . CYS A 1 185 ? -11.43 -7.344 2.455 1 98.62 185 CYS A N 1
ATOM 1422 C CA . CYS A 1 185 ? -11.578 -8.75 2.086 1 98.62 185 CYS A CA 1
ATOM 1423 C C . CYS A 1 185 ? -11.453 -9.648 3.307 1 98.62 185 CYS A C 1
ATOM 1425 O O . CYS A 1 185 ? -12.281 -10.539 3.52 1 98.62 185 CYS A O 1
ATOM 1427 N N . VAL A 1 186 ? -10.438 -9.422 4.105 1 98.31 186 VAL A N 1
ATOM 1428 C CA . VAL A 1 186 ? -10.164 -10.242 5.277 1 98.31 186 VAL A CA 1
ATOM 1429 C C . VAL A 1 186 ? -11.266 -10.039 6.32 1 98.31 186 VAL A C 1
ATOM 1431 O O . VAL A 1 186 ? -11.859 -11.016 6.797 1 98.31 186 VAL A O 1
ATOM 1434 N N . ASP A 1 187 ? -11.547 -8.789 6.605 1 98 187 ASP A N 1
ATOM 1435 C CA . ASP A 1 187 ? -12.484 -8.43 7.668 1 98 187 ASP A CA 1
ATOM 1436 C C . ASP A 1 187 ? -13.875 -9 7.387 1 98 187 ASP A C 1
ATOM 1438 O O . ASP A 1 187 ? -14.516 -9.555 8.281 1 98 187 ASP A O 1
ATOM 1442 N N . GLN A 1 188 ? -14.352 -8.898 6.176 1 97.12 188 GLN A N 1
ATOM 1443 C CA . GLN A 1 188 ? -15.719 -9.273 5.809 1 97.12 188 GLN A CA 1
ATOM 1444 C C . GLN A 1 188 ? -15.859 -10.789 5.68 1 97.12 188 GLN A C 1
ATOM 1446 O O . GLN A 1 188 ? -16.969 -11.312 5.629 1 97.12 188 GLN A O 1
ATOM 1451 N N . ASN A 1 189 ? -14.703 -11.516 5.688 1 96.38 189 ASN A N 1
ATOM 1452 C CA . ASN A 1 189 ? -14.75 -12.953 5.477 1 96.38 189 ASN A CA 1
ATOM 1453 C C . ASN A 1 189 ? -14.031 -13.711 6.594 1 96.38 189 ASN A C 1
ATOM 1455 O O . ASN A 1 189 ? -13.523 -14.812 6.375 1 96.38 189 ASN A O 1
ATOM 1459 N N . ARG A 1 190 ? -13.938 -13.172 7.777 1 90.06 190 ARG A N 1
ATOM 1460 C CA . ARG A 1 190 ? -13.203 -13.727 8.914 1 90.06 190 ARG A CA 1
ATOM 1461 C C . ARG A 1 190 ? -13.719 -15.117 9.266 1 90.06 190 ARG A C 1
ATOM 1463 O O . ARG A 1 190 ? -12.961 -15.961 9.758 1 90.06 190 ARG A O 1
ATOM 1470 N N . GLN A 1 191 ? -14.969 -15.297 9.047 1 89.31 191 GLN A N 1
ATOM 1471 C CA . GLN A 1 191 ? -15.578 -16.562 9.445 1 89.31 191 GLN A CA 1
ATOM 1472 C C . GLN A 1 191 ? -15.391 -17.625 8.367 1 89.31 191 GLN A C 1
ATOM 1474 O O . GLN A 1 191 ? -15.742 -18.781 8.57 1 89.31 191 GLN A O 1
ATOM 1479 N N . ARG A 1 192 ? -14.828 -17.078 7.305 1 87.31 192 ARG A N 1
ATOM 1480 C CA . ARG A 1 192 ? -14.562 -18 6.203 1 87.31 192 ARG A CA 1
ATOM 1481 C C . ARG A 1 192 ? -13.117 -18.5 6.246 1 87.31 192 ARG A C 1
ATOM 1483 O O . ARG A 1 192 ? -12.281 -17.922 6.941 1 87.31 192 ARG A O 1
ATOM 1490 N N . GLN A 1 193 ? -12.852 -19.578 5.719 1 89.19 193 GLN A N 1
ATOM 1491 C CA . GLN A 1 193 ? -11.508 -20.156 5.684 1 89.19 193 GLN A CA 1
ATOM 1492 C C . GLN A 1 193 ? -10.844 -19.938 4.328 1 89.19 193 GLN A C 1
ATOM 1494 O O . GLN A 1 193 ? -10.273 -20.859 3.75 1 89.19 193 GLN A O 1
ATOM 1499 N N . PHE A 1 194 ? -11.078 -18.703 3.803 1 96.25 194 PHE A N 1
ATOM 1500 C CA . PHE A 1 194 ? -10.461 -18.375 2.525 1 96.25 194 PHE A CA 1
ATOM 1501 C C . PHE A 1 194 ? -8.953 -18.219 2.682 1 96.25 194 PHE A C 1
ATOM 1503 O O . PHE A 1 194 ? -8.469 -17.812 3.74 1 96.25 194 PHE A O 1
ATOM 1510 N N . ALA A 1 195 ? -8.219 -18.625 1.672 1 97.81 195 ALA A N 1
ATOM 1511 C CA . ALA A 1 195 ? -6.82 -18.219 1.56 1 97.81 195 ALA A CA 1
ATOM 1512 C C . ALA A 1 195 ? -6.695 -16.781 1.072 1 97.81 195 ALA A C 1
ATOM 1514 O O . ALA A 1 195 ? -7.168 -16.453 -0.017 1 97.81 195 ALA A O 1
ATOM 1515 N N . PHE A 1 196 ? -6.148 -15.93 1.901 1 98.31 196 PHE A N 1
ATOM 1516 C CA . PHE A 1 196 ? -5.816 -14.57 1.497 1 98.31 196 PHE A CA 1
ATOM 1517 C C . PHE A 1 196 ? -4.328 -14.445 1.188 1 98.31 196 PHE A C 1
ATOM 1519 O O . PHE A 1 196 ? -3.529 -14.117 2.068 1 98.31 196 PHE A O 1
ATOM 1526 N N . LEU A 1 197 ? -4.02 -14.664 -0.079 1 98.81 197 LEU A N 1
ATOM 1527 C CA . LEU A 1 197 ? -2.639 -14.719 -0.543 1 98.81 197 LEU A CA 1
ATOM 1528 C C . LEU A 1 197 ? -2.203 -13.383 -1.126 1 98.81 197 LEU A C 1
ATOM 1530 O O . LEU A 1 197 ? -2.756 -12.93 -2.131 1 98.81 197 LEU A O 1
ATOM 1534 N N . PHE A 1 198 ? -1.259 -12.797 -0.463 1 98.81 198 PHE A N 1
ATOM 1535 C CA . PHE A 1 198 ? -0.791 -11.477 -0.882 1 98.81 198 PHE A CA 1
ATOM 1536 C C . PHE A 1 198 ? 0.226 -11.602 -2.012 1 98.81 198 PHE A C 1
ATOM 1538 O O . PHE A 1 198 ? 1.085 -12.484 -1.987 1 98.81 198 PHE A O 1
ATOM 1545 N N . GLY A 1 199 ? 0.153 -10.711 -3.049 1 98.75 199 GLY A N 1
ATOM 1546 C CA . GLY A 1 199 ? 0.916 -10.906 -4.27 1 98.75 199 GLY A CA 1
ATOM 1547 C C . GLY A 1 199 ? 1.963 -9.836 -4.5 1 98.75 199 GLY A C 1
ATOM 1548 O O . GLY A 1 199 ? 2.545 -9.75 -5.586 1 98.75 199 GLY A O 1
ATOM 1549 N N . VAL A 1 200 ? 2.152 -8.914 -3.496 1 98.69 200 VAL A N 1
ATOM 1550 C CA . VAL A 1 200 ? 3.184 -7.883 -3.57 1 98.69 200 VAL A CA 1
ATOM 1551 C C . VAL A 1 200 ? 4.316 -8.211 -2.6 1 98.69 200 VAL A C 1
ATOM 1553 O O . VAL A 1 200 ? 4.289 -7.793 -1.439 1 98.69 200 VAL A O 1
ATOM 1556 N N . ASP A 1 201 ? 5.352 -8.82 -3.135 1 98.62 201 ASP A N 1
ATOM 1557 C CA . ASP A 1 201 ? 6.402 -9.438 -2.334 1 98.62 201 ASP A CA 1
ATOM 1558 C C . ASP A 1 201 ? 7.035 -8.422 -1.384 1 98.62 201 ASP A C 1
ATOM 1560 O O . ASP A 1 201 ? 7.297 -8.734 -0.22 1 98.62 201 ASP A O 1
ATOM 1564 N N . GLU A 1 202 ? 7.23 -7.23 -1.837 1 98.56 202 GLU A N 1
ATOM 1565 C CA . GLU A 1 202 ? 8.016 -6.23 -1.116 1 98.56 202 GLU A CA 1
ATOM 1566 C C . GLU A 1 202 ? 7.207 -5.621 0.029 1 98.56 202 GLU A C 1
ATOM 1568 O O . GLU A 1 202 ? 7.746 -4.855 0.832 1 98.56 202 GLU A O 1
ATOM 1573 N N . GLN A 1 203 ? 5.918 -6.012 0.164 1 98.69 203 GLN A N 1
ATOM 1574 C CA . GLN A 1 203 ? 5.078 -5.449 1.215 1 98.69 203 GLN A CA 1
ATOM 1575 C C . GLN A 1 203 ? 4.391 -6.551 2.016 1 98.69 203 GLN A C 1
ATOM 1577 O O . GLN A 1 203 ? 3.357 -6.316 2.646 1 98.69 203 GLN A O 1
ATOM 1582 N N . LEU A 1 204 ? 4.949 -7.723 1.993 1 98.88 204 LEU A N 1
ATOM 1583 C CA . LEU A 1 204 ? 4.281 -8.898 2.553 1 98.88 204 LEU A CA 1
ATOM 1584 C C . LEU A 1 204 ? 4.07 -8.734 4.055 1 98.88 204 LEU A C 1
ATOM 1586 O O . LEU A 1 204 ? 3.012 -9.094 4.578 1 98.88 204 LEU A O 1
ATOM 1590 N N . LEU A 1 205 ? 5.059 -8.219 4.805 1 98.81 205 LEU A N 1
ATOM 1591 C CA . LEU A 1 205 ? 4.922 -8.07 6.25 1 98.81 205 LEU A CA 1
ATOM 1592 C C . LEU A 1 205 ? 3.697 -7.223 6.594 1 98.81 205 LEU A C 1
ATOM 1594 O O . LEU A 1 205 ? 2.949 -7.555 7.516 1 98.81 205 LEU A O 1
ATOM 1598 N N . SER A 1 206 ? 3.453 -6.16 5.797 1 98.81 206 SER A N 1
ATOM 1599 C CA . SER A 1 206 ? 2.318 -5.266 5.992 1 98.81 206 SER A CA 1
ATOM 1600 C C . SER A 1 206 ? 0.996 -5.988 5.766 1 98.81 206 SER A C 1
ATOM 1602 O O . SER A 1 206 ? -0.002 -5.695 6.43 1 98.81 206 SER A O 1
ATOM 1604 N N . ALA A 1 207 ? 0.995 -6.93 4.836 1 98.75 207 ALA A N 1
ATOM 1605 C CA . ALA A 1 207 ? -0.214 -7.707 4.566 1 98.75 207 ALA A CA 1
ATOM 1606 C C . ALA A 1 207 ? -0.437 -8.766 5.637 1 98.75 207 ALA A C 1
ATOM 1608 O O . ALA A 1 207 ? -1.579 -9.078 5.98 1 98.75 207 ALA A O 1
ATOM 1609 N N . LEU A 1 208 ? 0.655 -9.32 6.129 1 98.5 208 LEU A N 1
ATOM 1610 C CA . LEU A 1 208 ? 0.543 -10.344 7.164 1 98.5 208 LEU A CA 1
ATOM 1611 C C . LEU A 1 208 ? -0.134 -9.781 8.406 1 98.5 208 LEU A C 1
ATOM 1613 O O . LEU A 1 208 ? -1.032 -10.414 8.969 1 98.5 208 LEU A O 1
ATOM 1617 N N . VAL A 1 209 ? 0.209 -8.539 8.781 1 97.94 209 VAL A N 1
ATOM 1618 C CA . VAL A 1 209 ? -0.374 -7.953 9.984 1 97.94 209 VAL A CA 1
ATOM 1619 C C . VAL A 1 209 ? -1.854 -7.656 9.75 1 97.94 209 VAL A C 1
ATOM 1621 O O . VAL A 1 209 ? -2.639 -7.594 10.703 1 97.94 209 VAL A O 1
ATOM 1624 N N . MET A 1 210 ? -2.229 -7.539 8.477 1 97.75 210 MET A N 1
ATOM 1625 C CA . MET A 1 210 ? -3.611 -7.25 8.109 1 97.75 210 MET A CA 1
ATOM 1626 C C . MET A 1 210 ? -4.414 -8.539 7.953 1 97.75 210 MET A C 1
ATOM 1628 O O . MET A 1 210 ? -5.613 -8.5 7.668 1 97.75 210 MET A O 1
ATOM 1632 N N . GLY A 1 211 ? -3.758 -9.711 8.039 1 97.12 211 GLY A N 1
ATOM 1633 C CA . GLY A 1 211 ? -4.508 -10.961 8.062 1 97.12 211 GLY A CA 1
ATOM 1634 C C . GLY A 1 211 ? -4.23 -11.844 6.863 1 97.12 211 GLY A C 1
ATOM 1635 O O . GLY A 1 211 ? -4.914 -12.844 6.652 1 97.12 211 GLY A O 1
ATOM 1636 N N . ALA A 1 212 ? -3.213 -11.516 6.078 1 98.19 212 ALA A N 1
ATOM 1637 C CA . ALA A 1 212 ? -2.822 -12.422 4.996 1 98.19 212 ALA A CA 1
ATOM 1638 C C . ALA A 1 212 ? -2.453 -13.797 5.539 1 98.19 212 ALA A C 1
ATOM 1640 O O . ALA A 1 212 ? -1.787 -13.906 6.574 1 98.19 212 ALA A O 1
ATOM 1641 N N . THR A 1 213 ? -2.865 -14.859 4.84 1 97.12 213 THR A N 1
ATOM 1642 C CA . THR A 1 213 ? -2.613 -16.219 5.297 1 97.12 213 THR A CA 1
ATOM 1643 C C . THR A 1 213 ? -1.482 -16.859 4.496 1 97.12 213 THR A C 1
ATOM 1645 O O . THR A 1 213 ? -1.084 -18 4.77 1 97.12 213 THR A O 1
ATOM 1648 N N . GLY A 1 214 ? -1.013 -16.234 3.543 1 97.31 214 GLY A N 1
ATOM 1649 C CA . GLY A 1 214 ? 0.069 -16.641 2.662 1 97.31 214 GLY A CA 1
ATOM 1650 C C . GLY A 1 214 ? 0.392 -15.617 1.592 1 97.31 214 GLY A C 1
ATOM 1651 O O . GLY A 1 214 ? -0.003 -14.453 1.699 1 97.31 214 GLY A O 1
ATOM 1652 N N . ALA A 1 215 ? 1.186 -16.031 0.665 1 98.81 215 ALA A N 1
ATOM 1653 C CA . ALA A 1 215 ? 1.623 -15.125 -0.39 1 98.81 215 ALA A CA 1
ATOM 1654 C C . ALA A 1 215 ? 1.938 -15.883 -1.675 1 98.81 215 ALA A C 1
ATOM 1656 O O . ALA A 1 215 ? 2.428 -17.016 -1.631 1 98.81 215 ALA A O 1
ATOM 1657 N N . VAL A 1 216 ? 1.558 -15.328 -2.768 1 98.88 216 VAL A N 1
ATOM 1658 C CA . VAL A 1 216 ? 1.986 -15.781 -4.086 1 98.88 216 VAL A CA 1
ATOM 1659 C C . VAL A 1 216 ? 2.891 -14.734 -4.727 1 98.88 216 VAL A C 1
ATOM 1661 O O . VAL A 1 216 ? 2.488 -13.578 -4.898 1 98.88 216 VAL A O 1
ATOM 1664 N N . GLY A 1 217 ? 4.078 -15.117 -5.062 1 98.69 217 GLY A N 1
ATOM 1665 C CA . GLY A 1 217 ? 4.965 -14.094 -5.598 1 98.69 217 GLY A CA 1
ATOM 1666 C C . GLY A 1 217 ? 6.086 -14.664 -6.445 1 98.69 217 GLY A C 1
ATOM 1667 O O . GLY A 1 217 ? 6.398 -15.852 -6.355 1 98.69 217 GLY A O 1
ATOM 1668 N N . SER A 1 218 ? 6.688 -13.797 -7.25 1 98.62 218 SER A N 1
ATOM 1669 C CA . SER A 1 218 ? 7.746 -14.188 -8.18 1 98.62 218 SER A CA 1
ATOM 1670 C C . SER A 1 218 ? 9.07 -14.391 -7.449 1 98.62 218 SER A C 1
ATOM 1672 O O . SER A 1 218 ? 9.844 -15.281 -7.789 1 98.62 218 SER A O 1
ATOM 1674 N N . THR A 1 219 ? 9.328 -13.609 -6.387 1 98.62 219 THR A N 1
ATOM 1675 C CA . THR A 1 219 ? 10.633 -13.656 -5.75 1 98.62 219 THR A CA 1
ATOM 1676 C C . THR A 1 219 ? 10.797 -14.93 -4.926 1 98.62 219 THR A C 1
ATOM 1678 O O . THR A 1 219 ? 11.906 -15.312 -4.566 1 98.62 219 THR A O 1
ATOM 1681 N N . TYR A 1 220 ? 9.75 -15.648 -4.66 1 98.81 220 TYR A N 1
ATOM 1682 C CA . TYR A 1 220 ? 9.852 -16.844 -3.836 1 98.81 220 TYR A CA 1
ATOM 1683 C C . TYR A 1 220 ? 10.547 -17.969 -4.594 1 98.81 220 TYR A C 1
ATOM 1685 O O . TYR A 1 220 ? 10.938 -18.969 -3.998 1 98.81 220 TYR A O 1
ATOM 1693 N N . ASN A 1 221 ? 10.672 -17.766 -5.918 1 98.75 221 ASN A N 1
ATOM 1694 C CA . ASN A 1 221 ? 11.445 -18.703 -6.73 1 98.75 221 ASN A CA 1
ATOM 1695 C C . ASN A 1 221 ? 12.914 -18.703 -6.328 1 98.75 221 ASN A C 1
ATOM 1697 O O . ASN A 1 221 ? 13.609 -19.719 -6.508 1 98.75 221 ASN A O 1
ATOM 1701 N N . TYR A 1 222 ? 13.422 -17.594 -5.742 1 98.25 222 TYR A N 1
ATOM 1702 C CA . TYR A 1 222 ? 14.852 -17.547 -5.453 1 98.25 222 TYR A CA 1
ATOM 1703 C C . TYR A 1 222 ? 15.109 -16.859 -4.121 1 98.25 222 TYR A C 1
ATOM 1705 O O . TYR A 1 222 ? 16.234 -16.891 -3.607 1 98.25 222 TYR A O 1
ATOM 1713 N N . LEU A 1 223 ? 14.102 -16.297 -3.516 1 98.19 223 LEU A N 1
ATOM 1714 C CA . LEU A 1 223 ? 14.234 -15.703 -2.188 1 98.19 223 LEU A CA 1
ATOM 1715 C C . LEU A 1 223 ? 13.266 -16.359 -1.206 1 98.19 223 LEU A C 1
ATOM 1717 O O . LEU A 1 223 ? 12.922 -15.766 -0.182 1 98.19 223 LEU A O 1
ATOM 1721 N N . GLY A 1 224 ? 12.773 -17.562 -1.567 1 98.5 224 GLY A N 1
ATOM 1722 C CA . GLY A 1 224 ? 11.812 -18.266 -0.728 1 98.5 224 GLY A CA 1
ATOM 1723 C C . GLY A 1 224 ? 12.344 -18.562 0.66 1 98.5 224 GLY A C 1
ATOM 1724 O O . GLY A 1 224 ? 11.625 -18.422 1.651 1 98.5 224 GLY A O 1
ATOM 1725 N N . LYS A 1 225 ? 13.562 -18.953 0.766 1 97.94 225 LYS A N 1
ATOM 1726 C CA . LYS A 1 225 ? 14.172 -19.312 2.043 1 97.94 225 LYS A CA 1
ATOM 1727 C C . LYS A 1 225 ? 14.188 -18.125 2.998 1 97.94 225 LYS A C 1
ATOM 1729 O O . LYS A 1 225 ? 13.773 -18.234 4.152 1 97.94 225 LYS A O 1
ATOM 1734 N N . LYS A 1 226 ? 14.688 -16.984 2.484 1 97.44 226 LYS A N 1
ATOM 1735 C CA . LYS A 1 226 ? 14.742 -15.773 3.295 1 97.44 226 LYS A CA 1
ATOM 1736 C C . LYS A 1 226 ? 13.352 -15.32 3.709 1 97.44 226 LYS A C 1
ATOM 1738 O O . LYS A 1 226 ? 13.141 -14.898 4.848 1 97.44 226 LYS A O 1
ATOM 1743 N N . THR A 1 227 ? 12.391 -15.383 2.785 1 98.69 227 THR A N 1
ATOM 1744 C CA . THR A 1 227 ? 11.023 -14.953 3.08 1 98.69 227 THR A CA 1
ATOM 1745 C C . THR A 1 227 ? 10.367 -15.883 4.094 1 98.69 227 THR A C 1
ATOM 1747 O O . THR A 1 227 ? 9.586 -15.445 4.938 1 98.69 227 THR A O 1
ATOM 1750 N N . ASN A 1 228 ? 10.695 -17.203 4.023 1 98.75 228 ASN A N 1
ATOM 1751 C CA . ASN A 1 228 ? 10.195 -18.141 5.023 1 98.75 228 ASN A CA 1
ATOM 1752 C C . ASN A 1 228 ? 10.719 -17.812 6.418 1 98.75 228 ASN A C 1
ATOM 1754 O O . ASN A 1 228 ? 10.008 -17.984 7.41 1 98.75 228 ASN A O 1
ATOM 1758 N N . GLN A 1 229 ? 11.953 -17.328 6.473 1 98.38 229 GLN A N 1
ATOM 1759 C CA . GLN A 1 229 ? 12.484 -16.875 7.758 1 98.38 229 GLN A CA 1
ATOM 1760 C C . GLN A 1 229 ? 11.672 -15.711 8.297 1 98.38 229 GLN A C 1
ATOM 1762 O O . GLN A 1 229 ? 11.43 -15.617 9.508 1 98.38 229 GLN A O 1
ATOM 1767 N N . MET A 1 230 ? 11.258 -14.844 7.453 1 98.44 230 MET A N 1
ATOM 1768 C CA . MET A 1 230 ? 10.398 -13.734 7.855 1 98.44 230 MET A CA 1
ATOM 1769 C C . MET A 1 230 ? 9.062 -14.25 8.383 1 98.44 230 MET A C 1
ATOM 1771 O O . MET A 1 230 ? 8.594 -13.805 9.43 1 98.44 230 MET A O 1
ATOM 1775 N N . LEU A 1 231 ? 8.438 -15.219 7.648 1 98.62 231 LEU A N 1
ATOM 1776 C CA . LEU A 1 231 ? 7.164 -15.789 8.062 1 98.62 231 LEU A CA 1
ATOM 1777 C C . LEU A 1 231 ? 7.277 -16.438 9.438 1 98.62 231 LEU A C 1
ATOM 1779 O O . LEU A 1 231 ? 6.383 -16.312 10.273 1 98.62 231 LEU A O 1
ATOM 1783 N N . GLU A 1 232 ? 8.367 -17.172 9.625 1 98.5 232 GLU A N 1
ATOM 1784 C CA . GLU A 1 232 ? 8.602 -17.828 10.906 1 98.5 232 GLU A CA 1
ATOM 1785 C C . GLU A 1 232 ? 8.711 -16.812 12.039 1 98.5 232 GLU A C 1
ATOM 1787 O O . GLU A 1 232 ? 8.117 -16.984 13.109 1 98.5 232 GLU A O 1
ATOM 1792 N N . ALA A 1 233 ? 9.492 -15.773 11.82 1 98.44 233 ALA A N 1
ATOM 1793 C CA . ALA A 1 233 ? 9.633 -14.719 12.82 1 98.44 233 ALA A CA 1
ATOM 1794 C C . ALA A 1 233 ? 8.289 -14.078 13.148 1 98.44 233 ALA A C 1
ATOM 1796 O O . ALA A 1 233 ? 7.973 -13.836 14.312 1 98.44 233 ALA A O 1
ATOM 1797 N N . PHE A 1 234 ? 7.488 -13.828 12.172 1 97.88 234 PHE A N 1
ATOM 1798 C CA . PHE A 1 234 ? 6.168 -13.242 12.352 1 97.88 234 PHE A CA 1
ATOM 1799 C C . PHE A 1 234 ? 5.273 -14.164 13.18 1 97.88 234 PHE A C 1
ATOM 1801 O O . PHE A 1 234 ? 4.574 -13.703 14.078 1 97.88 234 PHE A O 1
ATOM 1808 N N . GLU A 1 235 ? 5.266 -15.438 12.812 1 97 235 GLU A N 1
ATOM 1809 C CA . GLU A 1 235 ? 4.465 -16.406 13.531 1 97 235 GLU A CA 1
ATOM 1810 C C . GLU A 1 235 ? 4.863 -16.484 15.008 1 97 235 GLU A C 1
ATOM 1812 O O . GLU A 1 235 ? 4.02 -16.703 15.875 1 97 235 GLU A O 1
ATOM 1817 N N . GLN A 1 236 ? 6.117 -16.266 15.266 1 97.31 236 GLN A N 1
ATOM 1818 C CA . GLN A 1 236 ? 6.641 -16.297 16.625 1 97.31 236 GLN A CA 1
ATOM 1819 C C . GLN A 1 236 ? 6.449 -14.945 17.312 1 97.31 236 GLN A C 1
ATOM 1821 O O . GLN A 1 236 ? 6.941 -14.734 18.422 1 97.31 236 GLN A O 1
ATOM 1826 N N . LYS A 1 237 ? 5.898 -14.023 16.656 1 95.38 237 LYS A N 1
ATOM 1827 C CA . LYS A 1 237 ? 5.605 -12.68 17.156 1 95.38 237 LYS A CA 1
ATOM 1828 C C . LYS A 1 237 ? 6.887 -11.898 17.406 1 95.38 237 LYS A C 1
ATOM 1830 O O . LYS A 1 237 ? 6.93 -11.031 18.281 1 95.38 237 LYS A O 1
ATOM 1835 N N . ASP A 1 238 ? 7.945 -12.359 16.766 1 96.69 238 ASP A N 1
ATOM 1836 C CA . ASP A 1 238 ? 9.18 -11.586 16.75 1 96.69 238 ASP A CA 1
ATOM 1837 C C . ASP A 1 238 ? 9.172 -10.57 15.602 1 96.69 238 ASP A C 1
ATOM 1839 O O . ASP A 1 238 ? 9.867 -10.75 14.602 1 96.69 238 ASP A O 1
ATOM 1843 N N . PHE A 1 239 ? 8.547 -9.484 15.781 1 95.69 239 PHE A N 1
ATOM 1844 C CA . PHE A 1 239 ? 8.266 -8.523 14.727 1 95.69 239 PHE A CA 1
ATOM 1845 C C . PHE A 1 239 ? 9.531 -7.77 14.32 1 95.69 239 PHE A C 1
ATOM 1847 O O . PHE A 1 239 ? 9.688 -7.398 13.156 1 95.69 239 PHE A O 1
ATOM 1854 N N . SER A 1 240 ? 10.414 -7.527 15.242 1 96.5 240 SER A N 1
ATOM 1855 C CA . SER A 1 240 ? 11.672 -6.863 14.914 1 96.5 240 SER A CA 1
ATOM 1856 C C . SER A 1 240 ? 12.469 -7.672 13.898 1 96.5 240 SER A C 1
ATOM 1858 O O . SER A 1 240 ? 12.938 -7.129 12.898 1 96.5 240 SER A O 1
ATOM 1860 N N . THR A 1 241 ? 12.562 -8.992 14.164 1 98.19 241 THR A N 1
ATOM 1861 C CA . THR A 1 241 ? 13.266 -9.883 13.25 1 98.19 241 THR A CA 1
ATOM 1862 C C . THR A 1 241 ? 12.531 -9.969 11.914 1 98.19 241 THR A C 1
ATOM 1864 O O . THR A 1 241 ? 13.164 -9.906 10.852 1 98.19 241 THR A O 1
ATOM 1867 N N . ALA A 1 242 ? 11.211 -10.062 11.922 1 98.44 242 ALA A N 1
ATOM 1868 C CA . ALA A 1 242 ? 10.422 -10.094 10.695 1 98.44 242 ALA A CA 1
ATOM 1869 C C . ALA A 1 242 ? 10.641 -8.836 9.859 1 98.44 242 ALA A C 1
ATOM 1871 O O . ALA A 1 242 ? 10.82 -8.914 8.641 1 98.44 242 ALA A O 1
ATOM 1872 N N . LEU A 1 243 ? 10.672 -7.711 10.57 1 98.38 243 LEU A N 1
ATOM 1873 C CA . LEU A 1 243 ? 10.883 -6.434 9.891 1 98.38 243 LEU A CA 1
ATOM 1874 C C . LEU A 1 243 ? 12.258 -6.383 9.25 1 98.38 243 LEU A C 1
ATOM 1876 O O . LEU A 1 243 ? 12.406 -5.887 8.125 1 98.38 243 LEU A O 1
ATOM 1880 N N . ASN A 1 244 ? 13.266 -6.875 9.914 1 98.25 244 ASN A N 1
ATOM 1881 C CA . ASN A 1 244 ? 14.609 -6.895 9.359 1 98.25 244 ASN A CA 1
ATOM 1882 C C . ASN A 1 244 ? 14.672 -7.727 8.078 1 98.25 244 ASN A C 1
ATOM 1884 O O . ASN A 1 244 ? 15.352 -7.352 7.117 1 98.25 244 ASN A O 1
ATOM 1888 N N . TYR A 1 245 ? 13.992 -8.867 8.062 1 98.44 245 TYR A N 1
ATOM 1889 C CA . TYR A 1 245 ? 13.922 -9.672 6.852 1 98.44 245 TYR A CA 1
ATOM 1890 C C . TYR A 1 245 ? 13.203 -8.922 5.738 1 98.44 245 TYR A C 1
ATOM 1892 O O . TYR A 1 245 ? 13.633 -8.938 4.586 1 98.44 245 TYR A O 1
ATOM 1900 N N . GLN A 1 246 ? 12.062 -8.234 6.066 1 98.69 246 GLN A N 1
ATOM 1901 C CA . GLN A 1 246 ? 11.328 -7.445 5.078 1 98.69 246 GLN A CA 1
ATOM 1902 C C . GLN A 1 246 ? 12.219 -6.359 4.48 1 98.69 246 GLN A C 1
ATOM 1904 O O . GLN A 1 246 ? 12.227 -6.156 3.266 1 98.69 246 GLN A O 1
ATOM 1909 N N . PHE A 1 247 ? 13.008 -5.695 5.324 1 98.5 247 PHE A N 1
ATOM 1910 C CA . PHE A 1 247 ? 13.906 -4.648 4.848 1 98.5 247 PHE A CA 1
ATOM 1911 C C . PHE A 1 247 ? 14.969 -5.227 3.928 1 98.5 247 PHE A C 1
ATOM 1913 O O . PHE A 1 247 ? 15.305 -4.629 2.898 1 98.5 247 PHE A O 1
ATOM 1920 N N . CYS A 1 248 ? 15.5 -6.375 4.301 1 98.12 248 CYS A N 1
ATOM 1921 C CA . CYS A 1 248 ? 16.5 -7.02 3.465 1 98.12 248 CYS A CA 1
ATOM 1922 C C . CYS A 1 248 ? 15.953 -7.32 2.078 1 98.12 248 CYS A C 1
ATOM 1924 O O . CYS A 1 248 ? 16.594 -7.023 1.069 1 98.12 248 CYS A O 1
ATOM 1926 N N . ILE A 1 249 ? 14.805 -7.836 2.021 1 98.31 249 ILE A N 1
ATOM 1927 C CA . ILE A 1 249 ? 14.133 -8.148 0.764 1 98.31 249 ILE A CA 1
ATOM 1928 C C . ILE A 1 249 ? 13.852 -6.863 -0.008 1 98.31 249 ILE A C 1
ATOM 1930 O O . ILE A 1 249 ? 14.07 -6.797 -1.22 1 98.31 249 ILE A O 1
ATOM 1934 N N . GLN A 1 250 ? 13.438 -5.852 0.737 1 98.75 250 GLN A N 1
ATOM 1935 C CA . GLN A 1 250 ? 13.133 -4.57 0.105 1 98.75 250 GLN A CA 1
ATOM 1936 C C . GLN A 1 250 ? 14.391 -3.932 -0.479 1 98.75 250 GLN A C 1
ATOM 1938 O O . GLN A 1 250 ? 14.336 -3.283 -1.525 1 98.75 250 GLN A O 1
ATOM 1943 N N . ARG A 1 251 ? 15.562 -4.062 0.192 1 98.44 251 ARG A N 1
ATOM 1944 C CA . ARG A 1 251 ? 16.812 -3.529 -0.349 1 98.44 251 ARG A CA 1
ATOM 1945 C C . ARG A 1 251 ? 17.078 -4.086 -1.74 1 98.44 251 ARG A C 1
ATOM 1947 O O . ARG A 1 251 ? 17.438 -3.342 -2.654 1 98.44 251 ARG A O 1
ATOM 1954 N N . PHE A 1 252 ? 16.859 -5.352 -1.886 1 98.56 252 PHE A N 1
ATOM 1955 C CA . PHE A 1 252 ? 17.109 -5.98 -3.176 1 98.56 252 PHE A CA 1
ATOM 1956 C C . PHE A 1 252 ? 16.078 -5.539 -4.203 1 98.56 252 PHE A C 1
ATOM 1958 O O . PHE A 1 252 ? 16.422 -5.086 -5.293 1 98.56 252 PHE A O 1
ATOM 1965 N N . ILE A 1 253 ? 14.766 -5.602 -3.848 1 98.62 253 ILE A N 1
ATOM 1966 C CA . ILE A 1 253 ? 13.711 -5.297 -4.805 1 98.62 253 ILE A CA 1
ATOM 1967 C C . ILE A 1 253 ? 13.773 -3.824 -5.195 1 98.62 253 ILE A C 1
ATOM 1969 O O . ILE A 1 253 ? 13.594 -3.479 -6.367 1 98.62 253 ILE A O 1
ATOM 1973 N N . ASN A 1 254 ? 14.008 -2.971 -4.172 1 98.44 254 ASN A N 1
ATOM 1974 C CA . ASN A 1 254 ? 14.172 -1.55 -4.469 1 98.44 254 ASN A CA 1
ATOM 1975 C C . ASN A 1 254 ? 15.273 -1.311 -5.488 1 98.44 254 ASN A C 1
ATOM 1977 O O . ASN A 1 254 ? 15.125 -0.483 -6.391 1 98.44 254 ASN A O 1
ATOM 1981 N N . PHE A 1 255 ? 16.422 -1.997 -5.383 1 98.06 255 PHE A N 1
ATOM 1982 C CA . PHE A 1 255 ? 17.578 -1.866 -6.27 1 98.06 255 PHE A CA 1
ATOM 1983 C C . PHE A 1 255 ? 17.219 -2.291 -7.688 1 98.06 255 PHE A C 1
ATOM 1985 O O . PHE A 1 255 ? 17.469 -1.553 -8.641 1 98.06 255 PHE A O 1
ATOM 1992 N N . VAL A 1 256 ? 16.516 -3.43 -7.871 1 97.94 256 VAL A N 1
ATOM 1993 C CA . VAL A 1 256 ? 16.297 -3.965 -9.211 1 97.94 256 VAL A CA 1
ATOM 1994 C C . VAL A 1 256 ? 15.125 -3.24 -9.867 1 97.94 256 VAL A C 1
ATOM 1996 O O . VAL A 1 256 ? 15.086 -3.082 -11.094 1 97.94 256 VAL A O 1
ATOM 1999 N N . VAL A 1 257 ? 14.148 -2.795 -9.086 1 97.19 257 VAL A N 1
ATOM 2000 C CA . VAL A 1 257 ? 13.047 -2.023 -9.641 1 97.19 257 VAL A CA 1
ATOM 2001 C C . VAL A 1 257 ? 13.586 -0.768 -10.328 1 97.19 257 VAL A C 1
ATOM 2003 O O . VAL A 1 257 ? 13.102 -0.378 -11.391 1 97.19 257 VAL A O 1
ATOM 2006 N N . LYS A 1 258 ? 14.57 -0.146 -9.766 1 95.81 258 LYS A N 1
ATOM 2007 C CA . LYS A 1 258 ? 15.18 1.062 -10.32 1 95.81 258 LYS A CA 1
ATOM 2008 C C . LYS A 1 258 ? 15.883 0.768 -11.641 1 95.81 258 LYS A C 1
ATOM 2010 O O . LYS A 1 258 ? 16.094 1.671 -12.453 1 95.81 258 LYS A O 1
ATOM 2015 N N . LEU A 1 259 ? 16.219 -0.539 -11.875 1 96.5 259 LEU A N 1
ATOM 2016 C CA . LEU A 1 259 ? 16.922 -0.949 -13.086 1 96.5 259 LEU A CA 1
ATOM 2017 C C . LEU A 1 259 ? 15.93 -1.458 -14.133 1 96.5 259 LEU A C 1
ATOM 2019 O O . LEU A 1 259 ? 16.328 -1.779 -15.258 1 96.5 259 LEU A O 1
ATOM 2023 N N . GLY A 1 260 ? 14.688 -1.491 -13.797 1 94.69 260 GLY A N 1
ATOM 2024 C CA . GLY A 1 260 ? 13.711 -2.16 -14.648 1 94.69 260 GLY A CA 1
ATOM 2025 C C . GLY A 1 260 ? 13.539 -3.631 -14.32 1 94.69 260 GLY A C 1
ATOM 2026 O O . GLY A 1 260 ? 14.375 -4.457 -14.695 1 94.69 260 GLY A O 1
ATOM 2027 N N . PHE A 1 261 ? 12.492 -3.965 -13.617 1 95.56 261 PHE A N 1
ATOM 2028 C CA . PHE A 1 261 ? 12.289 -5.297 -13.07 1 95.56 261 PHE A CA 1
ATOM 2029 C C . PHE A 1 261 ? 10.961 -5.887 -13.539 1 95.56 261 PHE A C 1
ATOM 2031 O O . PHE A 1 261 ? 9.898 -5.312 -13.289 1 95.56 261 PHE A O 1
ATOM 2038 N N . GLY A 1 262 ? 10.961 -6.938 -14.312 1 96.62 262 GLY A N 1
ATOM 2039 C CA . GLY A 1 262 ? 9.82 -7.695 -14.812 1 96.62 262 GLY A CA 1
ATOM 2040 C C . GLY A 1 262 ? 10.133 -9.164 -15.039 1 96.62 262 GLY A C 1
ATOM 2041 O O . GLY A 1 262 ? 11.031 -9.719 -14.398 1 96.62 262 GLY A O 1
ATOM 2042 N N . VAL A 1 263 ? 9.336 -9.773 -15.859 1 97.81 263 VAL A N 1
ATOM 2043 C CA . VAL A 1 263 ? 9.438 -11.211 -16.094 1 97.81 263 VAL A CA 1
ATOM 2044 C C . VAL A 1 263 ? 10.828 -11.547 -16.641 1 97.81 263 VAL A C 1
ATOM 2046 O O . VAL A 1 263 ? 11.461 -12.5 -16.188 1 97.81 263 VAL A O 1
ATOM 2049 N N . SER A 1 264 ? 11.344 -10.688 -17.562 1 97.88 264 SER A N 1
ATOM 2050 C CA . SER A 1 264 ? 12.656 -10.914 -18.172 1 97.88 264 SER A CA 1
ATOM 2051 C C . SER A 1 264 ? 13.758 -10.93 -17.125 1 97.88 264 SER A C 1
ATOM 2053 O O . SER A 1 264 ? 14.617 -11.812 -17.125 1 97.88 264 SER A O 1
ATOM 2055 N N . GLN A 1 265 ? 13.727 -9.953 -16.281 1 98.56 265 GLN A N 1
ATOM 2056 C CA . GLN A 1 265 ? 14.727 -9.797 -15.227 1 98.56 265 GLN A CA 1
ATOM 2057 C C . GLN A 1 265 ? 14.602 -10.898 -14.18 1 98.56 265 GLN A C 1
ATOM 2059 O O . GLN A 1 265 ? 15.609 -11.391 -13.664 1 98.56 265 GLN A O 1
ATOM 2064 N N . THR A 1 266 ? 13.367 -11.32 -13.883 1 98.56 266 THR A N 1
ATOM 2065 C CA . THR A 1 266 ? 13.133 -12.422 -12.953 1 98.56 266 THR A CA 1
ATOM 2066 C C . THR A 1 266 ? 13.727 -13.719 -13.492 1 98.56 266 THR A C 1
ATOM 2068 O O . THR A 1 266 ? 14.344 -14.484 -12.742 1 98.56 266 THR A O 1
ATOM 2071 N N . LYS A 1 267 ? 13.547 -13.984 -14.789 1 98.56 267 LYS A N 1
ATOM 2072 C CA . LYS A 1 267 ? 14.148 -15.156 -15.422 1 98.56 267 LYS A CA 1
ATOM 2073 C C . LYS A 1 267 ? 15.664 -15.156 -15.273 1 98.56 267 LYS A C 1
ATOM 2075 O O . LYS A 1 267 ? 16.266 -16.172 -14.938 1 98.56 267 LYS A O 1
ATOM 2080 N N . ALA A 1 268 ? 16.25 -14.016 -15.477 1 98.25 268 ALA A N 1
ATOM 2081 C CA . ALA A 1 268 ? 17.703 -13.891 -15.406 1 98.25 268 ALA A CA 1
ATOM 2082 C C . ALA A 1 268 ? 18.219 -14.125 -13.984 1 98.25 268 ALA A C 1
ATOM 2084 O O . ALA A 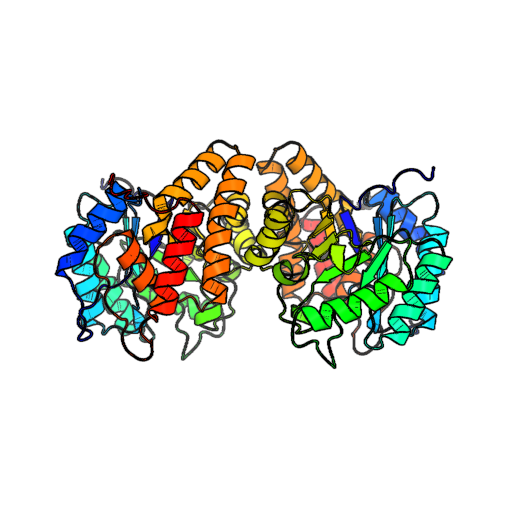1 268 ? 19.203 -14.844 -13.781 1 98.25 268 ALA A O 1
ATOM 2085 N N . ILE A 1 269 ? 17.547 -13.562 -13.039 1 98.25 269 ILE A N 1
ATOM 2086 C CA . ILE A 1 269 ? 17.953 -13.711 -11.648 1 98.25 269 ILE A CA 1
ATOM 2087 C C . ILE A 1 269 ? 17.812 -15.164 -11.211 1 98.25 269 ILE A C 1
ATOM 2089 O O . ILE A 1 269 ? 18.688 -15.719 -10.555 1 98.25 269 ILE A O 1
ATOM 2093 N N . MET A 1 270 ? 16.672 -15.789 -11.586 1 98.38 270 MET A N 1
ATOM 2094 C CA . MET A 1 270 ? 16.453 -17.188 -11.242 1 98.38 270 MET A CA 1
ATOM 2095 C C . MET A 1 270 ? 17.547 -18.078 -11.812 1 98.38 270 MET A C 1
ATOM 2097 O O . MET A 1 270 ? 18.062 -18.969 -11.125 1 98.38 270 MET A O 1
ATOM 2101 N N . THR A 1 271 ? 17.859 -17.828 -13.07 1 98.19 271 THR A N 1
ATOM 2102 C CA . THR A 1 271 ? 18.938 -18.578 -13.695 1 98.19 271 THR A CA 1
ATOM 2103 C C . THR A 1 271 ? 20.25 -18.375 -12.914 1 98.19 271 THR A C 1
ATOM 2105 O O . THR A 1 271 ? 20.953 -19.344 -12.625 1 98.19 271 THR A O 1
ATOM 2108 N N . LEU A 1 272 ? 20.516 -17.188 -12.562 1 96.69 272 LEU A N 1
ATOM 2109 C CA . LEU A 1 272 ? 21.75 -16.828 -11.867 1 96.69 272 LEU A CA 1
ATOM 2110 C C . LEU A 1 272 ? 21.828 -17.531 -10.516 1 96.69 272 LEU A C 1
ATOM 2112 O O . LEU A 1 272 ? 22.875 -18.094 -10.172 1 96.69 272 LEU A O 1
ATOM 2116 N N . VAL A 1 273 ? 20.75 -17.547 -9.789 1 96.56 273 VAL A N 1
ATOM 2117 C CA . VAL A 1 273 ? 20.766 -17.984 -8.398 1 96.56 273 VAL A CA 1
ATOM 2118 C C . VAL A 1 273 ? 20.641 -19.5 -8.328 1 96.56 273 VAL A C 1
ATOM 2120 O O . VAL A 1 273 ? 21.266 -20.141 -7.48 1 96.56 273 VAL A O 1
ATOM 2123 N N . SER A 1 274 ? 19.906 -20.109 -9.195 1 97.44 274 SER A N 1
ATOM 2124 C CA . SER A 1 274 ? 19.594 -21.531 -9.094 1 97.44 274 SER A CA 1
ATOM 2125 C C . SER A 1 274 ? 20.5 -22.359 -9.977 1 97.44 274 SER A C 1
ATOM 2127 O O . SER A 1 274 ? 20.625 -23.578 -9.781 1 97.44 274 SER A O 1
ATOM 2129 N N . GLY A 1 275 ? 21.078 -21.781 -10.992 1 97.44 275 GLY A N 1
ATOM 2130 C CA . GLY A 1 275 ? 21.812 -22.516 -12.008 1 97.44 275 GLY A CA 1
ATOM 2131 C C . GLY A 1 275 ? 20.906 -23.203 -13.008 1 97.44 275 GLY A C 1
ATOM 2132 O O . GLY A 1 275 ? 21.391 -23.875 -13.93 1 97.44 275 GLY A O 1
ATOM 2133 N N . ILE A 1 276 ? 19.594 -23.094 -12.891 1 98.5 276 ILE A N 1
ATOM 2134 C CA . ILE A 1 276 ? 18.641 -23.672 -13.812 1 98.5 276 ILE A CA 1
ATOM 2135 C C . ILE A 1 276 ? 18.375 -22.719 -14.969 1 98.5 276 ILE A C 1
ATOM 2137 O O . ILE A 1 276 ? 17.969 -21.578 -14.75 1 98.5 276 ILE A O 1
ATOM 2141 N N . PRO A 1 277 ? 18.578 -23.125 -16.219 1 98.38 277 PRO A N 1
ATOM 2142 C CA . PRO A 1 277 ? 18.391 -22.188 -17.328 1 98.38 277 PRO A CA 1
ATOM 2143 C C . PRO A 1 277 ? 16.922 -21.875 -17.594 1 98.38 277 PRO A C 1
ATOM 2145 O O . PRO A 1 277 ? 16.188 -22.734 -18.109 1 98.38 277 PRO A O 1
ATOM 2148 N N . MET A 1 278 ? 16.516 -20.656 -17.328 1 98.62 278 MET A N 1
ATOM 2149 C CA . MET A 1 278 ? 15.141 -20.25 -17.547 1 98.62 278 MET A CA 1
ATOM 2150 C C . MET A 1 278 ? 14.938 -19.766 -18.984 1 98.62 278 MET A C 1
ATOM 2152 O O . MET A 1 278 ? 13.805 -19.703 -19.469 1 98.62 278 MET A O 1
ATOM 2156 N N . GLY A 1 279 ? 16.094 -19.438 -19.688 1 98 279 GLY A N 1
ATOM 2157 C CA . GLY A 1 279 ? 16.016 -18.938 -21.047 1 98 279 GLY A CA 1
ATOM 2158 C C . GLY A 1 279 ? 15.367 -17.562 -21.156 1 98 279 GLY A C 1
ATOM 2159 O O . GLY A 1 279 ? 14.992 -16.984 -20.141 1 98 279 GLY A O 1
ATOM 2160 N N . PRO A 1 280 ? 15.336 -16.969 -22.406 1 97.19 280 PRO A N 1
ATOM 2161 C CA . PRO A 1 280 ? 14.719 -15.672 -22.625 1 97.19 280 PRO A CA 1
ATOM 2162 C C . PRO A 1 280 ? 13.188 -15.742 -22.656 1 97.19 280 PRO A C 1
ATOM 2164 O O . PRO A 1 280 ? 12.625 -16.828 -22.828 1 97.19 280 PRO A O 1
ATOM 2167 N N . PRO A 1 281 ? 12.555 -14.617 -22.406 1 97.75 281 PRO A N 1
ATOM 2168 C CA . PRO A 1 281 ? 11.109 -14.578 -22.672 1 97.75 281 PRO A CA 1
ATOM 2169 C C . PRO A 1 281 ? 10.789 -14.531 -24.172 1 97.75 281 PRO A C 1
ATOM 2171 O O . PRO A 1 281 ? 11.695 -14.414 -25 1 97.75 281 PRO A O 1
ATOM 2174 N N . ARG A 1 282 ? 9.516 -14.688 -24.484 1 97.12 282 ARG A N 1
ATOM 2175 C CA . ARG A 1 282 ? 9.07 -14.461 -25.844 1 97.12 282 ARG A CA 1
ATOM 2176 C C . ARG A 1 282 ? 8.727 -12.992 -26.078 1 97.12 282 ARG A C 1
ATOM 2178 O O . ARG A 1 282 ? 8.422 -12.266 -25.141 1 97.12 282 ARG A O 1
ATOM 2185 N N . LEU A 1 283 ? 8.844 -12.633 -27.391 1 95.44 283 LEU A N 1
ATOM 2186 C CA . LEU A 1 283 ? 8.391 -11.297 -27.766 1 95.44 283 LEU A CA 1
ATOM 2187 C C . LEU A 1 283 ? 6.949 -11.062 -27.328 1 95.44 283 LEU A C 1
ATOM 2189 O O . LEU A 1 283 ? 6.141 -11.992 -27.328 1 95.44 283 LEU A O 1
ATOM 2193 N N . PRO A 1 284 ? 6.559 -9.859 -26.859 1 96.75 284 PRO A N 1
ATOM 2194 C CA . PRO A 1 284 ? 7.289 -8.594 -26.984 1 96.75 284 PRO A CA 1
ATOM 2195 C C . PRO A 1 284 ? 8.25 -8.352 -25.828 1 96.75 284 PRO A C 1
ATOM 2197 O O . PRO A 1 284 ? 8.961 -7.344 -25.812 1 96.75 284 PRO A O 1
ATOM 2200 N N . LEU A 1 285 ? 8.328 -9.242 -24.844 1 96.81 285 LEU A N 1
ATOM 2201 C CA . LEU A 1 285 ? 9.312 -9.086 -23.766 1 96.81 285 LEU A CA 1
ATOM 2202 C C . LEU A 1 285 ? 10.727 -9.258 -24.312 1 96.81 285 LEU A C 1
ATOM 2204 O O . LEU A 1 285 ? 10.961 -10.016 -25.25 1 96.81 285 LEU A O 1
ATOM 2208 N N . GLN A 1 286 ? 11.609 -8.516 -23.719 1 95.62 286 GLN A N 1
ATOM 2209 C CA . GLN A 1 286 ? 13 -8.562 -24.156 1 95.62 286 GLN A CA 1
ATOM 2210 C C . GLN A 1 286 ? 13.875 -9.234 -23.109 1 95.62 286 GLN A C 1
ATOM 2212 O O . GLN A 1 286 ? 13.594 -9.156 -21.906 1 95.62 286 GLN A O 1
ATOM 2217 N N . LYS A 1 287 ? 14.867 -9.828 -23.594 1 95.75 287 LYS A N 1
ATOM 2218 C CA . LYS A 1 287 ? 15.844 -10.453 -22.703 1 95.75 287 LYS A CA 1
ATOM 2219 C C . LYS A 1 287 ? 16.484 -9.422 -21.781 1 95.75 287 LYS A C 1
ATOM 2221 O O . LYS A 1 287 ? 16.781 -8.297 -22.203 1 95.75 287 LYS A O 1
ATOM 2226 N N . ALA A 1 288 ? 16.719 -9.805 -20.531 1 97.19 288 ALA A N 1
ATOM 2227 C CA . ALA A 1 288 ? 17.453 -8.938 -19.609 1 97.19 288 ALA A CA 1
ATOM 2228 C C . ALA A 1 288 ? 18.875 -8.672 -20.125 1 97.19 288 ALA A C 1
ATOM 2230 O O . ALA A 1 288 ? 19.516 -9.562 -20.672 1 97.19 288 ALA A O 1
ATOM 2231 N N . SER A 1 289 ? 19.359 -7.504 -19.922 1 97.06 289 SER A N 1
ATOM 2232 C CA . SER A 1 289 ? 20.719 -7.168 -20.344 1 97.06 289 SER A CA 1
ATOM 2233 C C . SER A 1 289 ? 21.766 -7.812 -19.438 1 97.06 289 SER A C 1
ATOM 2235 O O . SER A 1 289 ? 21.469 -8.156 -18.297 1 97.06 289 SER A O 1
ATOM 2237 N N . ARG A 1 290 ? 22.906 -7.977 -20.016 1 96.69 290 ARG A N 1
ATOM 2238 C CA . ARG A 1 290 ? 24.031 -8.461 -19.219 1 96.69 290 ARG A CA 1
ATOM 2239 C C . ARG A 1 290 ? 24.344 -7.492 -18.078 1 96.69 290 ARG A C 1
ATOM 2241 O O . ARG A 1 290 ? 24.703 -7.918 -16.969 1 96.69 290 ARG A O 1
ATOM 2248 N N . GLU A 1 291 ? 24.25 -6.27 -18.359 1 97.75 291 GLU A N 1
ATOM 2249 C CA . GLU A 1 291 ? 24.469 -5.246 -17.344 1 97.75 291 GLU A CA 1
ATOM 2250 C C . GLU A 1 291 ? 23.516 -5.426 -16.156 1 97.75 291 GLU A C 1
ATOM 2252 O O . GLU A 1 291 ? 23.938 -5.355 -15 1 97.75 291 GLU A O 1
ATOM 2257 N N . PHE A 1 292 ? 22.266 -5.629 -16.438 1 97.88 292 PHE A N 1
ATOM 2258 C CA . PHE A 1 292 ? 21.297 -5.875 -15.367 1 97.88 292 PHE A CA 1
ATOM 2259 C C . PHE A 1 292 ? 21.703 -7.086 -14.539 1 97.88 292 PHE A C 1
ATOM 2261 O O . PHE A 1 292 ? 21.703 -7.023 -13.305 1 97.88 292 PHE A O 1
ATOM 2268 N N . THR A 1 293 ? 22.031 -8.172 -15.203 1 97.25 293 THR A N 1
ATOM 2269 C CA . THR A 1 293 ? 22.344 -9.414 -14.508 1 97.25 293 THR A CA 1
ATOM 2270 C C . THR A 1 293 ? 23.562 -9.242 -13.609 1 97.25 293 THR A C 1
ATOM 2272 O O . THR A 1 293 ? 23.578 -9.727 -12.477 1 97.25 293 THR A O 1
ATOM 2275 N N . ASP A 1 294 ? 24.578 -8.523 -14.094 1 97.5 294 ASP A N 1
ATOM 2276 C CA . ASP A 1 294 ? 25.781 -8.266 -13.32 1 97.5 294 ASP A CA 1
ATOM 2277 C C . ASP A 1 294 ? 25.469 -7.434 -12.078 1 97.5 294 ASP A C 1
ATOM 2279 O O . ASP A 1 294 ? 25.953 -7.73 -10.984 1 97.5 294 ASP A O 1
ATOM 2283 N N . ASN A 1 295 ? 24.703 -6.434 -12.289 1 97.88 295 ASN A N 1
ATOM 2284 C CA . ASN A 1 295 ? 24.312 -5.57 -11.18 1 97.88 295 ASN A CA 1
ATOM 2285 C C . ASN A 1 295 ? 23.484 -6.328 -10.141 1 97.88 295 ASN A C 1
ATOM 2287 O O . ASN A 1 295 ? 23.703 -6.172 -8.938 1 97.88 295 ASN A O 1
ATOM 2291 N N . ALA A 1 296 ? 22.516 -7.133 -10.602 1 97.31 296 ALA A N 1
ATOM 2292 C CA . ALA A 1 296 ? 21.672 -7.918 -9.695 1 97.31 296 ALA A CA 1
ATOM 2293 C C . ALA A 1 296 ? 22.516 -8.906 -8.891 1 97.31 296 ALA A C 1
ATOM 2295 O O . ALA A 1 296 ? 22.312 -9.07 -7.688 1 97.31 296 ALA A O 1
ATOM 2296 N N . GLU A 1 297 ? 23.453 -9.562 -9.547 1 96.81 297 GLU A N 1
ATOM 2297 C CA . GLU A 1 297 ? 24.344 -10.5 -8.867 1 96.81 297 GLU A CA 1
ATOM 2298 C C . GLU A 1 297 ? 25.141 -9.805 -7.762 1 96.81 297 GLU A C 1
ATOM 2300 O O . GLU A 1 297 ? 25.219 -10.312 -6.641 1 96.81 297 GLU A O 1
ATOM 2305 N N . ALA A 1 298 ? 25.734 -8.703 -8.117 1 97.31 298 ALA A N 1
ATOM 2306 C CA .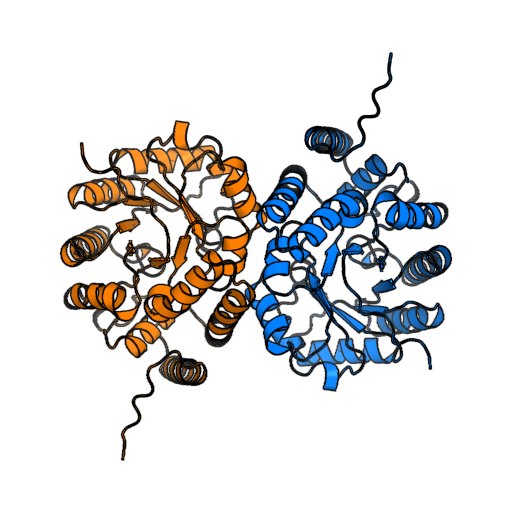 ALA A 1 298 ? 26.5 -7.941 -7.141 1 97.31 298 ALA A CA 1
ATOM 2307 C C . ALA A 1 298 ? 25.656 -7.547 -5.941 1 97.31 298 ALA A C 1
ATOM 2309 O O . ALA A 1 298 ? 26.094 -7.629 -4.797 1 97.31 298 ALA A O 1
ATOM 2310 N N . LYS A 1 299 ? 24.438 -7.113 -6.207 1 97.19 299 LYS A N 1
ATOM 2311 C CA . LYS A 1 299 ? 23.547 -6.695 -5.125 1 97.19 299 LYS A CA 1
ATOM 2312 C C . LYS A 1 299 ? 23.172 -7.879 -4.238 1 97.19 299 LYS A C 1
ATOM 2314 O O . LYS A 1 299 ? 23.172 -7.762 -3.01 1 97.19 299 LYS A O 1
ATOM 2319 N N . LEU A 1 300 ? 22.844 -9.047 -4.832 1 96.38 300 LEU A N 1
ATOM 2320 C CA . LEU A 1 300 ? 22.5 -10.242 -4.07 1 96.38 300 LEU A CA 1
ATOM 2321 C C . LEU A 1 300 ? 23.656 -10.664 -3.174 1 96.38 300 LEU A C 1
ATOM 2323 O O . LEU A 1 300 ? 23.453 -11.047 -2.02 1 96.38 300 LEU A O 1
ATOM 2327 N N . LYS A 1 301 ? 24.891 -10.578 -3.67 1 95 301 LYS A N 1
ATOM 2328 C CA . LYS A 1 301 ? 26.078 -10.906 -2.891 1 95 301 LYS A CA 1
ATOM 2329 C C . LYS A 1 301 ? 26.266 -9.938 -1.725 1 95 301 LYS A C 1
ATOM 2331 O O . LYS A 1 301 ? 26.594 -10.352 -0.611 1 95 301 LYS A O 1
ATOM 2336 N N . SER A 1 302 ? 26 -8.688 -1.979 1 95.31 302 SER A N 1
ATOM 2337 C CA . SER A 1 302 ? 26.188 -7.668 -0.95 1 95.31 302 SER A CA 1
ATOM 2338 C C . SER A 1 302 ? 25.203 -7.859 0.2 1 95.31 302 SER A C 1
ATOM 2340 O O . SER A 1 302 ? 25.469 -7.438 1.328 1 95.31 302 SER A O 1
ATOM 2342 N N . LEU A 1 303 ? 24.062 -8.5 -0.051 1 94.38 303 LEU A N 1
ATOM 2343 C CA . LEU A 1 303 ? 23.031 -8.695 0.958 1 94.38 303 LEU A CA 1
ATOM 2344 C C . LEU A 1 303 ? 23.094 -10.109 1.53 1 94.38 303 LEU A C 1
ATOM 2346 O O . LEU A 1 303 ? 22.234 -10.492 2.332 1 94.38 303 LEU A O 1
ATOM 2350 N N . ASP A 1 304 ? 24.016 -10.906 1.093 1 90.38 304 ASP A N 1
ATOM 2351 C CA . ASP A 1 304 ? 24.266 -12.266 1.572 1 90.38 304 ASP A CA 1
ATOM 2352 C C . ASP A 1 304 ? 23.094 -13.188 1.25 1 90.38 304 ASP A C 1
ATOM 2354 O O . ASP A 1 304 ? 22.688 -13.984 2.094 1 90.38 304 ASP A O 1
ATOM 2358 N N . PHE A 1 305 ? 22.516 -12.922 0.098 1 86.5 305 PHE A N 1
ATOM 2359 C CA . PHE A 1 305 ? 21.469 -13.812 -0.366 1 86.5 305 PHE A CA 1
ATOM 2360 C C . PHE A 1 305 ? 22.047 -15 -1.115 1 86.5 305 PHE A C 1
ATOM 2362 O O . PHE A 1 305 ? 21.391 -16.031 -1.272 1 86.5 305 PHE A O 1
ATOM 2369 N N . LEU A 1 306 ? 23.25 -14.844 -1.71 1 84.19 306 LEU A N 1
ATOM 2370 C CA . LEU A 1 306 ? 23.906 -15.906 -2.457 1 84.19 306 LEU A CA 1
ATOM 2371 C C . LEU A 1 306 ? 25.047 -16.516 -1.644 1 84.19 306 LEU A C 1
ATOM 2373 O O . LEU A 1 306 ? 25.75 -15.797 -0.924 1 84.19 306 LEU A O 1
ATOM 2377 N N . PRO A 1 307 ? 25.125 -17.984 -1.647 1 69.56 307 PRO A N 1
ATOM 2378 C CA . PRO A 1 307 ? 26.266 -18.578 -0.969 1 69.56 307 PRO A CA 1
ATOM 2379 C C . PRO A 1 307 ? 27.609 -18.141 -1.581 1 69.56 307 PRO A C 1
ATOM 2381 O O . PRO A 1 307 ? 27.672 -17.859 -2.777 1 69.56 307 PRO A O 1
ATOM 2384 N N . PHE A 1 308 ? 28.484 -17.438 -0.842 1 55.28 308 PHE A N 1
ATOM 2385 C CA . PHE A 1 308 ? 29.797 -17.062 -1.346 1 55.28 308 PHE A CA 1
ATOM 2386 C C . PHE A 1 308 ? 30.562 -18.266 -1.844 1 55.28 308 PHE A C 1
ATOM 2388 O O . PHE A 1 308 ? 30.75 -19.234 -1.104 1 55.28 308 PHE A O 1
ATOM 2395 N N . THR A 1 309 ? 30.5 -18.641 -3.125 1 48.84 309 THR A N 1
ATOM 2396 C CA . THR A 1 309 ? 31.484 -19.594 -3.646 1 48.84 309 THR A CA 1
ATOM 2397 C C . THR A 1 309 ? 32.906 -19.031 -3.496 1 48.84 309 THR A C 1
ATOM 2399 O O . THR A 1 309 ? 33.281 -18.094 -4.195 1 48.84 309 THR A O 1
ATOM 2402 N N . GLY A 1 310 ? 33.469 -18.656 -2.502 1 38.62 310 GLY A N 1
ATOM 2403 C CA . GLY A 1 310 ? 34.906 -18.5 -2.457 1 38.62 310 GLY A CA 1
ATOM 2404 C C . GLY A 1 310 ? 35.656 -19.656 -3.082 1 38.62 310 GLY A C 1
ATOM 2405 O O . GLY A 1 310 ? 35.469 -20.812 -2.705 1 38.62 310 GLY A O 1
ATOM 2406 N N . LEU A 1 311 ? 36.188 -19.656 -4.359 1 28.45 311 LEU A N 1
ATOM 2407 C CA . LEU A 1 311 ? 37.406 -20.297 -4.828 1 28.45 311 LEU A CA 1
ATOM 2408 C C . LEU A 1 311 ? 38.562 -20.031 -3.871 1 28.45 311 LEU A C 1
ATOM 2410 O O . LEU A 1 311 ? 38.906 -18.875 -3.633 1 28.45 311 LEU A O 1
ATOM 2414 N N . LYS A 1 312 ? 38.688 -20.766 -2.789 1 31.77 312 LYS A N 1
ATOM 2415 C CA . LYS A 1 312 ? 40.031 -20.922 -2.271 1 31.77 312 LYS A CA 1
ATOM 2416 C C . LYS A 1 312 ? 41.062 -21.062 -3.41 1 31.77 312 LYS A C 1
ATOM 2418 O O . LYS A 1 312 ? 40.938 -21.953 -4.246 1 31.77 312 LYS A O 1
ATOM 2423 N N . ASP A 1 313 ? 41.469 -19.812 -3.844 1 24.23 313 ASP A N 1
ATOM 2424 C CA . ASP A 1 313 ? 42.812 -20.062 -4.34 1 24.23 313 ASP A CA 1
ATOM 2425 C C . ASP A 1 313 ? 43.625 -20.938 -3.377 1 24.23 313 ASP A C 1
ATOM 2427 O O . ASP A 1 313 ? 43.5 -20.781 -2.158 1 24.23 313 ASP A O 1
ATOM 2431 N N . MET B 1 1 ? 18.844 26.484 28.281 1 31.09 1 MET B N 1
ATOM 2432 C CA . MET B 1 1 ? 18.875 25.641 27.094 1 31.09 1 MET B CA 1
ATOM 2433 C C . MET B 1 1 ? 17.484 25.156 26.719 1 31.09 1 MET B C 1
ATOM 2435 O O . MET B 1 1 ? 16.766 24.609 27.562 1 31.09 1 MET B O 1
ATOM 2439 N N . ALA B 1 2 ? 16.859 25.844 25.734 1 40.88 2 ALA B N 1
ATOM 2440 C CA . ALA B 1 2 ? 15.469 25.531 25.375 1 40.88 2 ALA B CA 1
ATOM 2441 C C . ALA B 1 2 ? 15.234 24.031 25.375 1 40.88 2 ALA B C 1
ATOM 2443 O O . ALA B 1 2 ? 16.094 23.25 24.953 1 40.88 2 ALA B O 1
ATOM 2444 N N . ALA B 1 3 ? 14.414 23.453 26.094 1 44.25 3 ALA B N 1
ATOM 2445 C CA . ALA B 1 3 ? 14.078 22.031 26.188 1 44.25 3 ALA B CA 1
ATOM 2446 C C . ALA B 1 3 ? 14.008 21.406 24.797 1 44.25 3 ALA B C 1
ATOM 2448 O O . ALA B 1 3 ? 13.461 22 23.859 1 44.25 3 ALA B O 1
ATOM 2449 N N . PRO B 1 4 ? 14.992 20.422 24.516 1 47.56 4 PRO B N 1
ATOM 2450 C CA . PRO B 1 4 ? 14.992 19.766 23.203 1 47.56 4 PRO B CA 1
ATOM 2451 C C . PRO B 1 4 ? 13.586 19.516 22.672 1 47.56 4 PRO B C 1
ATOM 2453 O O . PRO B 1 4 ? 12.695 19.141 23.438 1 47.56 4 PRO B O 1
ATOM 2456 N N . LYS B 1 5 ? 13.234 20.297 21.641 1 60.56 5 LYS B N 1
ATOM 2457 C CA . LYS B 1 5 ? 11.906 20.203 21.047 1 60.56 5 LYS B CA 1
ATOM 2458 C C . LYS B 1 5 ? 11.5 18.75 20.844 1 60.56 5 LYS B C 1
ATOM 2460 O O . LYS B 1 5 ? 12.297 17.938 20.359 1 60.56 5 LYS B O 1
ATOM 2465 N N . LYS B 1 6 ? 10.453 18.297 21.562 1 75.75 6 LYS B N 1
ATOM 2466 C CA . LYS B 1 6 ? 9.867 16.969 21.5 1 75.75 6 LYS B CA 1
ATOM 2467 C C . LYS B 1 6 ? 9.648 16.531 20.047 1 75.75 6 LYS B C 1
ATOM 2469 O O . LYS B 1 6 ? 9.227 17.328 19.219 1 75.75 6 LYS B O 1
ATOM 2474 N N . LYS B 1 7 ? 10.086 15.375 19.672 1 87.75 7 LYS B N 1
ATOM 2475 C CA . LYS B 1 7 ? 9.906 14.781 18.344 1 87.75 7 LYS B CA 1
ATOM 2476 C C . LYS B 1 7 ? 8.43 14.625 18.016 1 87.75 7 LYS B C 1
ATOM 2478 O O . LYS B 1 7 ? 7.617 14.305 18.891 1 87.75 7 LYS B O 1
ATOM 2483 N N . LEU B 1 8 ? 8.102 15.047 16.875 1 94.75 8 LEU B N 1
ATOM 2484 C CA . LEU B 1 8 ? 6.738 14.836 16.391 1 94.75 8 LEU B CA 1
ATOM 2485 C C . LEU B 1 8 ? 6.414 13.352 16.312 1 94.75 8 LEU B C 1
ATOM 2487 O O . LEU B 1 8 ? 7.09 12.609 15.594 1 94.75 8 LEU B O 1
ATOM 2491 N N . GLN B 1 9 ? 5.5 12.844 17.125 1 93 9 GLN B N 1
ATOM 2492 C CA . GLN B 1 9 ? 5.105 11.438 17.203 1 93 9 GLN B CA 1
ATOM 2493 C C . GLN B 1 9 ? 3.615 11.305 17.5 1 93 9 GLN B C 1
ATOM 2495 O O . GLN B 1 9 ? 2.949 12.289 17.828 1 93 9 GLN B O 1
ATOM 2500 N N . GLY B 1 10 ? 3.16 10.102 17.406 1 96.5 10 GLY B N 1
ATOM 2501 C CA . GLY B 1 10 ? 1.744 9.875 17.656 1 96.5 10 GLY B CA 1
ATOM 2502 C C . GLY B 1 10 ? 0.857 10.422 16.547 1 96.5 10 GLY B C 1
ATOM 2503 O O . GLY B 1 10 ? 1.266 10.477 15.391 1 96.5 10 GLY B O 1
ATOM 2504 N N . LEU B 1 11 ? -0.4 10.664 16.906 1 98.75 11 LEU B N 1
ATOM 2505 C CA . LEU B 1 11 ? -1.348 11.156 15.914 1 98.75 11 LEU B CA 1
ATOM 2506 C C . LEU B 1 11 ? -1.245 12.664 15.766 1 98.75 11 LEU B C 1
ATOM 2508 O O . LEU B 1 11 ? -1.225 13.391 16.766 1 98.75 11 LEU B O 1
ATOM 2512 N N . VAL B 1 12 ? -1.117 13.109 14.602 1 98.94 12 VAL B N 1
ATOM 2513 C CA . VAL B 1 12 ? -1.172 14.516 14.211 1 98.94 12 VAL B CA 1
ATOM 2514 C C . VAL B 1 12 ? -2.414 14.766 13.359 1 98.94 12 VAL B C 1
ATOM 2516 O O . VAL B 1 12 ? -2.572 14.18 12.289 1 98.94 12 VAL B O 1
ATOM 2519 N N . ALA B 1 13 ? -3.305 15.602 13.844 1 98.94 13 ALA B N 1
ATOM 2520 C CA . ALA B 1 13 ? -4.512 15.883 13.07 1 98.94 13 ALA B CA 1
ATOM 2521 C C . ALA B 1 13 ? -4.23 16.875 11.953 1 98.94 13 ALA B C 1
ATOM 2523 O O . ALA B 1 13 ? -3.717 17.969 12.195 1 98.94 13 ALA B O 1
ATOM 2524 N N . ALA B 1 14 ? -4.406 16.469 10.719 1 98.94 14 ALA B N 1
ATOM 2525 C CA . ALA B 1 14 ? -4.5 17.438 9.633 1 98.94 14 ALA B CA 1
ATOM 2526 C C . ALA B 1 14 ? -5.77 18.281 9.758 1 98.94 14 ALA B C 1
ATOM 2528 O O . ALA B 1 14 ? -6.855 17.828 9.383 1 98.94 14 ALA B O 1
ATOM 2529 N N . THR B 1 15 ? -5.66 19.453 10.125 1 98.94 15 THR B N 1
ATOM 2530 C CA . THR B 1 15 ? -6.828 20.219 10.562 1 98.94 15 THR B CA 1
ATOM 2531 C C . THR B 1 15 ? -7.586 20.766 9.359 1 98.94 15 THR B C 1
ATOM 2533 O O . THR B 1 15 ? -6.988 21.047 8.32 1 98.94 15 THR B O 1
ATOM 2536 N N . ILE B 1 16 ? -8.859 20.922 9.578 1 98.81 16 ILE B N 1
ATOM 2537 C CA . ILE B 1 16 ? -9.797 21.547 8.648 1 98.81 16 ILE B CA 1
ATOM 2538 C C . ILE B 1 16 ? -9.797 23.062 8.859 1 98.81 16 ILE B C 1
ATOM 2540 O O . ILE B 1 16 ? -9.688 23.547 9.992 1 98.81 16 ILE B O 1
ATOM 2544 N N . THR B 1 17 ? -9.844 23.812 7.797 1 98.88 17 THR B N 1
ATOM 2545 C CA . THR B 1 17 ? -10.086 25.234 7.934 1 98.88 17 THR B CA 1
ATOM 2546 C C . THR B 1 17 ? -11.586 25.531 8.008 1 98.88 17 THR B C 1
ATOM 2548 O O . THR B 1 17 ? -12.297 25.375 7.012 1 98.88 17 THR B O 1
ATOM 2551 N N . PRO B 1 18 ? -12.039 25.969 9.203 1 98.81 18 PRO B N 1
ATOM 2552 C CA . PRO B 1 18 ? -13.469 26.297 9.289 1 98.81 18 PRO B CA 1
ATOM 2553 C C . PRO B 1 18 ? -13.828 27.547 8.484 1 98.81 18 PRO B C 1
ATOM 2555 O O . PRO B 1 18 ? -13.047 28.5 8.43 1 98.81 18 PRO B O 1
ATOM 2558 N N . MET B 1 19 ? -14.961 27.5 7.891 1 98.56 19 MET B N 1
ATOM 2559 C CA . MET B 1 19 ? -15.414 28.609 7.066 1 98.56 19 MET B CA 1
ATOM 2560 C C . MET B 1 19 ? -16.859 28.969 7.387 1 98.56 19 MET B C 1
ATOM 2562 O O . MET B 1 19 ? -17.641 28.125 7.812 1 98.56 19 MET B O 1
ATOM 2566 N N . THR B 1 20 ? -17.141 30.25 7.199 1 97.75 20 THR B N 1
ATOM 2567 C CA . THR B 1 20 ? -18.531 30.672 7.242 1 97.75 20 THR B CA 1
ATOM 2568 C C . THR B 1 20 ? -19.266 30.25 5.973 1 97.75 20 THR B C 1
ATOM 2570 O O . THR B 1 20 ? -18.641 29.797 5.012 1 97.75 20 THR B O 1
ATOM 2573 N N . GLU B 1 21 ? -20.578 30.391 5.996 1 95.69 21 GLU B N 1
ATOM 2574 C CA . GLU B 1 21 ? -21.375 30 4.84 1 95.69 21 GLU B CA 1
ATOM 2575 C C . GLU B 1 21 ? -21.016 30.844 3.615 1 95.69 21 GLU B C 1
ATOM 2577 O O . GLU B 1 21 ? -21.234 30.422 2.479 1 95.69 21 GLU B O 1
ATOM 2582 N N . ASN B 1 22 ? -20.391 32.062 3.842 1 94.31 22 ASN B N 1
ATOM 2583 C CA . ASN B 1 22 ? -20.031 32.969 2.75 1 94.31 22 ASN B CA 1
ATOM 2584 C C . ASN B 1 22 ? -18.609 32.719 2.27 1 94.31 22 ASN B C 1
ATOM 2586 O O . ASN B 1 22 ? -18.094 33.469 1.442 1 94.31 22 ASN B O 1
ATOM 2590 N N . GLY B 1 23 ? -17.922 31.766 2.807 1 94.5 23 GLY B N 1
ATOM 2591 C CA . GLY B 1 23 ? -16.625 31.359 2.305 1 94.5 23 GLY B CA 1
ATOM 2592 C C . GLY B 1 23 ? -15.469 32.062 2.994 1 94.5 23 GLY B C 1
ATOM 2593 O O . GLY B 1 23 ? -14.32 31.984 2.555 1 94.5 23 GLY B O 1
ATOM 2594 N N . GLU B 1 24 ? -15.836 32.812 4.059 1 97.75 24 GLU B N 1
ATOM 2595 C CA . GLU B 1 24 ? -14.773 33.438 4.848 1 97.75 24 GLU B CA 1
ATOM 2596 C C . GLU B 1 24 ? -14.305 32.5 5.965 1 97.75 24 GLU B C 1
ATOM 2598 O O . GLU B 1 24 ? -15.07 31.672 6.453 1 97.75 24 GLU B O 1
ATOM 2603 N N . ILE B 1 25 ? -13.047 32.656 6.359 1 98.62 25 ILE B N 1
ATOM 2604 C CA . ILE B 1 25 ? -12.508 31.812 7.418 1 98.62 25 ILE B CA 1
ATOM 2605 C C . ILE B 1 25 ? -13.227 32.125 8.734 1 98.62 25 ILE B C 1
ATOM 2607 O O . ILE B 1 25 ? -13.406 33.281 9.094 1 98.62 25 ILE B O 1
ATOM 2611 N N . ASN B 1 26 ? -13.688 31.141 9.438 1 98.69 26 ASN B N 1
ATOM 2612 C CA . ASN B 1 26 ? -14.352 31.266 10.727 1 98.69 26 ASN B CA 1
ATOM 2613 C C . ASN B 1 26 ? -13.375 31.047 11.883 1 98.69 26 ASN B C 1
ATOM 2615 O O . ASN B 1 26 ? -13.383 30 12.523 1 98.69 26 ASN B O 1
ATOM 2619 N N . PHE B 1 27 ? -12.648 32.062 12.258 1 98.69 27 PHE B N 1
ATOM 2620 C CA . PHE B 1 27 ? -11.602 32 13.273 1 98.69 27 PHE B CA 1
ATOM 2621 C C . PHE B 1 27 ? -12.203 31.703 14.641 1 98.69 27 PHE B C 1
ATOM 2623 O O . PHE B 1 27 ? -11.523 31.156 15.516 1 98.69 27 PHE B O 1
ATOM 2630 N N . SER B 1 28 ? -13.445 32.031 14.844 1 98.44 28 SER B N 1
ATOM 2631 C CA . SER B 1 28 ? -14.07 32.062 16.156 1 98.44 28 SER B CA 1
ATOM 2632 C C . SER B 1 28 ? -14.195 30.641 16.734 1 98.44 28 SER B C 1
ATOM 2634 O O . SER B 1 28 ? -14.305 30.453 17.938 1 98.44 28 SER B O 1
ATOM 2636 N N . VAL B 1 29 ? -14.148 29.609 15.852 1 98.69 29 VAL B N 1
ATOM 2637 C CA . VAL B 1 29 ? -14.414 28.266 16.328 1 98.69 29 VAL B CA 1
ATOM 2638 C C . VAL B 1 29 ? -13.094 27.531 16.578 1 98.69 29 VAL B C 1
ATOM 2640 O O . VAL B 1 29 ? -13.078 26.406 17.094 1 98.69 29 VAL B O 1
ATOM 2643 N N . ILE B 1 30 ? -11.938 28.062 16.266 1 98.88 30 ILE B N 1
ATOM 2644 C CA . ILE B 1 30 ? -10.656 27.359 16.297 1 98.88 30 ILE B CA 1
ATOM 2645 C C . ILE B 1 30 ? -10.289 27.031 17.75 1 98.88 30 ILE B C 1
ATOM 2647 O O . ILE B 1 30 ? -9.742 25.969 18.031 1 98.88 30 ILE B O 1
ATOM 2651 N N . GLY B 1 31 ? -10.562 27.953 18.672 1 98.75 31 GLY B N 1
ATOM 2652 C CA . GLY B 1 31 ? -10.328 27.641 20.078 1 98.75 31 GLY B CA 1
ATOM 2653 C C . GLY B 1 31 ? -11.062 26.406 20.531 1 98.75 31 GLY B C 1
ATOM 2654 O O . GLY B 1 31 ? -10.461 25.531 21.172 1 98.75 31 GLY B O 1
ATOM 2655 N N . ARG B 1 32 ? -12.359 26.359 20.266 1 98.75 32 ARG B N 1
ATOM 2656 C CA . ARG B 1 32 ? -13.164 25.188 20.594 1 98.75 32 ARG B CA 1
ATOM 2657 C C . ARG B 1 32 ? -12.648 23.938 19.891 1 98.75 32 ARG B C 1
ATOM 2659 O O . ARG B 1 32 ? -12.703 22.844 20.438 1 98.75 32 ARG B O 1
ATOM 2666 N N . TYR B 1 33 ? -12.203 24.078 18.672 1 98.88 33 TYR B N 1
ATOM 2667 C CA . TYR B 1 33 ? -11.625 23 17.891 1 98.88 33 TYR B CA 1
ATOM 2668 C C . TYR B 1 33 ? -10.391 22.422 18.578 1 98.88 33 TYR B C 1
ATOM 2670 O O . TYR B 1 33 ? -10.242 21.203 18.688 1 98.88 33 TYR B O 1
ATOM 2678 N N . VAL B 1 34 ? -9.539 23.266 19.062 1 98.94 34 VAL B N 1
ATOM 2679 C CA . VAL B 1 34 ? -8.359 22.844 19.812 1 98.94 34 VAL B CA 1
ATOM 2680 C C . VAL B 1 34 ? -8.789 22.016 21.031 1 98.94 34 VAL B C 1
ATOM 2682 O O . VAL B 1 34 ? -8.273 20.922 21.25 1 98.94 34 VAL B O 1
ATOM 2685 N N . ASP B 1 35 ? -9.742 22.547 21.797 1 98.88 35 ASP B N 1
ATOM 2686 C CA . ASP B 1 35 ? -10.227 21.859 22.984 1 98.88 35 ASP B CA 1
ATOM 2687 C C . ASP B 1 35 ? -10.789 20.484 22.625 1 98.88 35 ASP B C 1
ATOM 2689 O O . ASP B 1 35 ? -10.539 19.5 23.328 1 98.88 35 ASP B O 1
ATOM 2693 N N . TYR B 1 36 ? -11.562 20.438 21.578 1 98.81 36 TYR B N 1
ATOM 2694 C CA . TYR B 1 36 ? -12.172 19.188 21.125 1 98.81 36 TYR B CA 1
ATOM 2695 C C . TYR B 1 36 ? -11.109 18.156 20.781 1 98.81 36 TYR B C 1
ATOM 2697 O O . TYR B 1 36 ? -11.227 16.984 21.188 1 98.81 36 TYR B O 1
ATOM 2705 N N . LEU B 1 37 ? -10.047 18.516 19.984 1 98.94 37 LEU B N 1
ATOM 2706 C CA . LEU B 1 37 ? -8.977 17.594 19.625 1 98.94 37 LEU B CA 1
ATOM 2707 C C . LEU B 1 37 ? -8.273 17.047 20.875 1 98.94 37 LEU B C 1
ATOM 2709 O O . LEU B 1 37 ? -8.055 15.844 21 1 98.94 37 LEU B O 1
ATOM 2713 N N . VAL B 1 38 ? -7.973 17.984 21.797 1 98.81 38 VAL B N 1
ATOM 2714 C CA . VAL B 1 38 ? -7.184 17.625 22.969 1 98.81 38 VAL B CA 1
ATOM 2715 C C . VAL B 1 38 ? -8.031 16.797 23.938 1 98.81 38 VAL B C 1
ATOM 2717 O O . VAL B 1 38 ? -7.617 15.719 24.375 1 98.81 38 VAL B O 1
ATOM 2720 N N . GLU B 1 39 ? -9.234 17.25 24.219 1 98.56 39 GLU B N 1
ATOM 2721 C CA . GLU B 1 39 ? -10.031 16.672 25.297 1 98.56 39 GLU B CA 1
ATOM 2722 C C . GLU B 1 39 ? -10.836 15.469 24.828 1 98.56 39 GLU B C 1
ATOM 2724 O O . GLU B 1 39 ? -10.984 14.484 25.547 1 98.56 39 GLU B O 1
ATOM 2729 N N . GLU B 1 40 ? -11.398 15.555 23.609 1 98.06 40 GLU B N 1
ATOM 2730 C CA . GLU B 1 40 ? -12.305 14.508 23.141 1 98.06 40 GLU B CA 1
ATOM 2731 C C . GLU B 1 40 ? -11.562 13.461 22.312 1 98.06 40 GLU B C 1
ATOM 2733 O O . GLU B 1 40 ? -11.875 12.266 22.406 1 98.06 40 GLU B O 1
ATOM 2738 N N . GLN B 1 41 ? -10.57 13.852 21.547 1 98.38 41 GLN B N 1
ATOM 2739 C CA . GLN B 1 41 ? -9.93 12.922 20.609 1 98.38 41 GLN B CA 1
ATOM 2740 C C . GLN B 1 41 ? -8.57 12.469 21.141 1 98.38 41 GLN B C 1
ATOM 2742 O O . GLN B 1 41 ? -8.016 11.484 20.672 1 98.38 41 GLN B O 1
ATOM 2747 N N . GLY B 1 42 ? -8.039 13.148 22.156 1 98.56 42 GLY B N 1
ATOM 2748 C CA . GLY B 1 42 ? -6.707 12.828 22.656 1 98.56 42 GLY B CA 1
ATOM 2749 C C . GLY B 1 42 ? -5.617 13.094 21.625 1 98.56 42 GLY B C 1
ATOM 2750 O O . GLY B 1 42 ? -4.645 12.344 21.547 1 98.56 42 GLY B O 1
ATOM 2751 N N . VAL B 1 43 ? -5.793 14.117 20.781 1 98.81 43 VAL B N 1
ATOM 2752 C CA . VAL B 1 43 ? -4.82 14.516 19.766 1 98.81 43 VAL B CA 1
ATOM 2753 C C . VAL B 1 43 ? -4.25 15.891 20.109 1 98.81 43 VAL B C 1
ATOM 2755 O O . VAL B 1 43 ? -4.98 16.891 20.156 1 98.81 43 VAL B O 1
ATOM 2758 N N . LYS B 1 44 ? -2.918 15.922 20.297 1 98.56 44 LYS B N 1
ATOM 2759 C CA . LYS B 1 44 ? -2.322 17.156 20.828 1 98.56 44 LYS B CA 1
ATOM 2760 C C . LYS B 1 44 ? -1.292 17.719 19.859 1 98.56 44 LYS B C 1
ATOM 2762 O O . LYS B 1 44 ? -0.502 18.594 20.234 1 98.56 44 LYS B O 1
ATOM 2767 N N . SER B 1 45 ? -1.146 17.188 18.719 1 98.81 45 SER B N 1
ATOM 2768 C CA . SER B 1 45 ? -0.338 17.719 17.625 1 98.81 45 SER B CA 1
ATOM 2769 C C . SER B 1 45 ? -1.173 17.938 16.359 1 98.81 45 SER B C 1
ATOM 2771 O O . SER B 1 45 ? -2.039 17.109 16.047 1 98.81 45 SER B O 1
ATOM 2773 N N . ILE B 1 46 ? -0.893 19.062 15.727 1 98.88 46 ILE B N 1
ATOM 2774 C CA . ILE B 1 46 ? -1.735 19.359 14.57 1 98.88 46 ILE B CA 1
ATOM 2775 C C . ILE B 1 46 ? -0.863 19.766 13.391 1 98.88 46 ILE B C 1
ATOM 2777 O O . ILE B 1 46 ? 0.281 20.188 13.57 1 98.88 46 ILE B O 1
ATOM 2781 N N . PHE B 1 47 ? -1.345 19.516 12.195 1 98.94 47 PHE B N 1
ATOM 2782 C CA . PHE B 1 47 ? -0.822 19.906 10.891 1 98.94 47 PHE B CA 1
ATOM 2783 C C . PHE B 1 47 ? -1.775 20.875 10.203 1 98.94 47 PHE B C 1
ATOM 2785 O O . PHE B 1 47 ? -2.854 20.484 9.758 1 98.94 47 PHE B O 1
ATOM 2792 N N . VAL B 1 48 ? -1.365 22.156 10.055 1 98.94 48 VAL B N 1
ATOM 2793 C CA . VAL B 1 48 ? -2.256 23.25 9.672 1 98.94 48 VAL B CA 1
ATOM 2794 C C . VAL B 1 48 ? -1.979 23.656 8.227 1 98.94 48 VAL B C 1
ATOM 2796 O O . VAL B 1 48 ? -0.827 23.656 7.785 1 98.94 48 VAL B O 1
ATOM 2799 N N . ASN B 1 49 ? -2.99 23.984 7.508 1 98.81 49 ASN B N 1
ATOM 2800 C CA . ASN B 1 49 ? -2.914 24.547 6.16 1 98.81 49 ASN B CA 1
ATOM 2801 C C . ASN B 1 49 ? -2.455 23.5 5.148 1 98.81 49 ASN B C 1
ATOM 2803 O O . ASN B 1 49 ? -1.873 23.844 4.117 1 98.81 49 ASN B O 1
ATOM 2807 N N . GLY B 1 50 ? -2.623 22.203 5.484 1 98.44 50 GLY B N 1
ATOM 2808 C CA . GLY B 1 50 ? -2.359 21.141 4.523 1 98.44 50 GLY B CA 1
ATOM 2809 C C . GLY B 1 50 ? -3.48 20.953 3.518 1 98.44 50 GLY B C 1
ATOM 2810 O O . GLY B 1 50 ? -4.273 21.859 3.289 1 98.44 50 GLY B O 1
ATOM 2811 N N . THR B 1 51 ? -3.533 19.766 2.92 1 97.81 51 THR B N 1
ATOM 2812 C CA . THR B 1 51 ? -4.551 19.422 1.934 1 97.81 51 THR B CA 1
ATOM 2813 C C . THR B 1 51 ? -5.941 19.438 2.561 1 97.81 51 THR B C 1
ATOM 2815 O O . THR B 1 51 ? -6.855 20.078 2.033 1 97.81 51 THR B O 1
ATOM 2818 N N . THR B 1 52 ? -6.105 18.812 3.717 1 98.06 52 THR B N 1
ATOM 2819 C CA . THR B 1 52 ? -7.367 18.766 4.449 1 98.06 52 THR B CA 1
ATOM 2820 C C . THR B 1 52 ? -7.805 20.172 4.848 1 98.06 52 THR B C 1
ATOM 2822 O O . THR B 1 52 ? -9 20.469 4.914 1 98.06 52 THR B O 1
ATOM 2825 N N . GLY B 1 53 ? -6.875 21.078 5.109 1 98.5 53 GLY B N 1
ATOM 2826 C CA . GLY B 1 53 ? -7.137 22.438 5.52 1 98.5 53 GLY B CA 1
ATOM 2827 C C . GLY B 1 53 ? -7.375 23.375 4.348 1 98.5 53 GLY B C 1
ATOM 2828 O O . GLY B 1 53 ? -7.562 24.578 4.539 1 98.5 53 GLY B O 1
ATOM 2829 N N . GLU B 1 54 ? -7.312 22.844 3.121 1 98.19 54 GLU B N 1
ATOM 2830 C CA . GLU B 1 54 ? -7.52 23.641 1.914 1 98.19 54 GLU B CA 1
ATOM 2831 C C . GLU B 1 54 ? -6.457 24.734 1.781 1 98.19 54 GLU B C 1
ATOM 2833 O O . GLU B 1 54 ? -6.738 25.812 1.274 1 98.19 54 GLU B O 1
ATOM 2838 N N . GLY B 1 55 ? -5.25 24.469 2.248 1 97.81 55 GLY B N 1
ATOM 2839 C CA . GLY B 1 55 ? -4.207 25.484 2.32 1 97.81 55 GLY B CA 1
ATOM 2840 C C . GLY B 1 55 ? -3.918 26.141 0.983 1 97.81 55 GLY B C 1
ATOM 2841 O O . GLY B 1 55 ? -3.758 27.359 0.906 1 97.81 55 GLY B O 1
ATOM 2842 N N . LEU B 1 56 ? -3.898 25.375 -0.043 1 96.12 56 LEU B N 1
ATOM 2843 C CA . LEU B 1 56 ? -3.518 25.906 -1.351 1 96.12 56 LEU B CA 1
ATOM 2844 C C . LEU B 1 56 ? -4.688 26.625 -2.01 1 96.12 56 LEU B C 1
ATOM 2846 O O . LEU B 1 56 ? -4.52 27.266 -3.049 1 96.12 56 LEU B O 1
ATOM 2850 N N . SER B 1 57 ? -5.867 26.562 -1.374 1 96.19 57 SER B N 1
ATOM 2851 C CA . SER B 1 57 ? -7.02 27.312 -1.842 1 96.19 57 SER B CA 1
ATOM 2852 C C . SER B 1 57 ? -7.109 28.672 -1.143 1 96.19 57 SER B C 1
ATOM 2854 O O . SER B 1 57 ? -7.941 29.5 -1.502 1 96.19 57 SER B O 1
ATOM 2856 N N . LEU B 1 58 ? -6.285 28.906 -0.172 1 98.25 58 LEU B N 1
ATOM 2857 C CA . LEU B 1 58 ? -6.285 30.141 0.599 1 98.25 58 LEU B CA 1
ATOM 2858 C C . LEU B 1 58 ? -5.227 31.109 0.077 1 98.25 58 LEU B C 1
ATOM 2860 O O . LEU B 1 58 ? -4.207 30.688 -0.469 1 98.25 58 LEU B O 1
ATOM 2864 N N . SER B 1 59 ? -5.551 32.438 0.227 1 98.12 59 SER B N 1
ATOM 2865 C CA . SER B 1 59 ? -4.512 33.406 -0.047 1 98.12 59 SER B CA 1
ATOM 2866 C C . SER B 1 59 ? -3.381 33.312 0.973 1 98.12 59 SER B C 1
ATOM 2868 O O . SER B 1 59 ? -3.551 32.75 2.047 1 98.12 59 SER B O 1
ATOM 2870 N N . ILE B 1 60 ? -2.234 33.938 0.606 1 98.44 60 ILE B N 1
ATOM 2871 C CA . ILE B 1 60 ? -1.09 33.938 1.51 1 98.44 60 ILE B CA 1
ATOM 2872 C C . ILE B 1 60 ? -1.484 34.625 2.824 1 98.44 60 ILE B C 1
ATOM 2874 O O . ILE B 1 60 ? -1.153 34.125 3.904 1 98.44 60 ILE B O 1
ATOM 2878 N N . SER B 1 61 ? -2.23 35.688 2.723 1 98.69 61 SER B N 1
ATOM 2879 C CA . SER B 1 61 ? -2.678 36.438 3.908 1 98.69 61 SER B CA 1
ATOM 2880 C C . SER B 1 61 ? -3.594 35.562 4.77 1 98.69 61 SER B C 1
ATOM 2882 O O . SER B 1 61 ? -3.48 35.562 5.996 1 98.69 61 SER B O 1
ATOM 2884 N N . GLU B 1 62 ? -4.465 34.844 4.172 1 98.81 62 GLU B N 1
ATOM 2885 C CA . GLU B 1 62 ? -5.375 33.938 4.895 1 98.81 62 GLU B CA 1
ATOM 2886 C C . GLU B 1 62 ? -4.609 32.812 5.586 1 98.81 62 GLU B C 1
ATOM 2888 O O . GLU B 1 62 ? -4.895 32.5 6.742 1 98.81 62 GLU B O 1
ATOM 2893 N N . ARG B 1 63 ? -3.691 32.219 4.906 1 98.88 63 ARG B N 1
ATOM 2894 C CA . ARG B 1 63 ? -2.893 31.141 5.488 1 98.88 63 ARG B CA 1
ATOM 2895 C C . ARG B 1 63 ? -2.139 31.625 6.723 1 98.88 63 ARG B C 1
ATOM 2897 O O . ARG B 1 63 ? -2.033 30.891 7.715 1 98.88 63 ARG B O 1
ATOM 2904 N N . ARG B 1 64 ? -1.621 32.844 6.602 1 98.88 64 ARG B N 1
ATOM 2905 C CA . ARG B 1 64 ? -0.942 33.438 7.75 1 98.88 64 ARG B CA 1
ATOM 2906 C C . ARG B 1 64 ? -1.894 33.594 8.93 1 98.88 64 ARG B C 1
ATOM 2908 O O . ARG B 1 64 ? -1.556 33.219 10.055 1 98.88 64 ARG B O 1
ATOM 2915 N N . GLN B 1 65 ? -3.066 34.094 8.672 1 98.88 65 GLN B N 1
ATOM 2916 C CA . GLN B 1 65 ? -4.035 34.312 9.742 1 98.88 65 GLN B CA 1
ATOM 2917 C C . GLN B 1 65 ? -4.496 33 10.375 1 98.88 65 GLN B C 1
ATOM 2919 O O . GLN B 1 65 ? -4.668 32.938 11.594 1 98.88 65 GLN B O 1
ATOM 2924 N N . VAL B 1 66 ? -4.715 32 9.547 1 98.94 66 VAL B N 1
ATOM 2925 C CA . VAL B 1 66 ? -5.113 30.703 10.055 1 98.94 66 VAL B CA 1
ATOM 2926 C C . VAL B 1 66 ? -4.016 30.141 10.961 1 98.94 66 VAL B C 1
ATOM 2928 O O . VAL B 1 66 ? -4.297 29.656 12.055 1 98.94 66 VAL B O 1
ATOM 2931 N N . ALA B 1 67 ? -2.766 30.219 10.508 1 98.94 67 ALA B N 1
ATOM 2932 C CA . ALA B 1 67 ? -1.633 29.766 11.305 1 98.94 67 ALA B CA 1
ATOM 2933 C C . ALA B 1 67 ? -1.556 30.5 12.641 1 98.94 67 ALA B C 1
ATOM 2935 O O . ALA B 1 67 ? -1.382 29.875 13.688 1 98.94 67 ALA B O 1
ATOM 2936 N N . GLU B 1 68 ? -1.709 31.828 12.594 1 98.94 68 GLU B N 1
ATOM 2937 C CA . GLU B 1 68 ? -1.664 32.656 13.797 1 98.94 68 GLU B CA 1
ATOM 2938 C C . GLU B 1 68 ? -2.717 32.188 14.812 1 98.94 68 GLU B C 1
ATOM 2940 O O . GLU B 1 68 ? -2.426 32.062 16 1 98.94 68 GLU B O 1
ATOM 2945 N N . GLU B 1 69 ? -3.92 32 14.312 1 98.88 69 GLU B N 1
ATOM 2946 C CA . GLU B 1 69 ? -5.023 31.656 15.203 1 98.88 69 GLU B CA 1
ATOM 2947 C C . GLU B 1 69 ? -4.793 30.281 15.852 1 98.88 69 GLU B C 1
ATOM 2949 O O . GLU B 1 69 ? -5.027 30.109 17.047 1 98.88 69 GLU B O 1
ATOM 2954 N N . TRP B 1 70 ? -4.332 29.266 15.062 1 98.94 70 TRP B N 1
ATOM 2955 C CA . TRP B 1 70 ? -4.066 27.938 15.602 1 98.94 70 TRP B CA 1
ATOM 2956 C C . TRP B 1 70 ? -2.949 28 16.641 1 98.94 70 TRP B C 1
ATOM 2958 O O . TRP B 1 70 ? -3.041 27.359 17.688 1 98.94 70 TRP B O 1
ATOM 2968 N N . VAL B 1 71 ? -1.866 28.719 16.359 1 98.88 71 VAL B N 1
ATOM 2969 C CA . VAL B 1 71 ? -0.757 28.844 17.297 1 98.88 71 VAL B CA 1
ATOM 2970 C C . VAL B 1 71 ? -1.235 29.516 18.578 1 98.88 71 VAL B C 1
ATOM 2972 O O . VAL B 1 71 ? -0.934 29.062 19.688 1 98.88 71 VAL B O 1
ATOM 2975 N N . THR B 1 72 ? -2.01 30.609 18.422 1 98.81 72 THR B N 1
ATOM 2976 C CA . THR B 1 72 ? -2.492 31.375 19.578 1 98.81 72 THR B CA 1
ATOM 2977 C C . THR B 1 72 ? -3.424 30.531 20.438 1 98.81 72 THR B C 1
ATOM 2979 O O . THR B 1 72 ? -3.225 30.406 21.641 1 98.81 72 THR B O 1
ATOM 2982 N N . LYS B 1 73 ? -4.422 29.891 19.812 1 98.81 73 LYS B N 1
ATOM 2983 C CA . LYS B 1 73 ? -5.426 29.125 20.562 1 98.81 73 LYS B CA 1
ATOM 2984 C C . LYS B 1 73 ? -4.848 27.797 21.062 1 98.81 73 LYS B C 1
ATOM 2986 O O . LYS B 1 73 ? -5.355 27.219 22.031 1 98.81 73 LYS B O 1
ATOM 2991 N N . GLY B 1 74 ? -3.824 27.312 20.391 1 98.62 74 GLY B N 1
ATOM 2992 C CA . GLY B 1 74 ? -3.217 26.047 20.75 1 98.62 74 GLY B CA 1
ATOM 2993 C C . GLY B 1 74 ? -2.193 26.188 21.875 1 98.62 74 GLY B C 1
ATOM 2994 O O . GLY B 1 74 ? -1.767 25.188 22.453 1 98.62 74 GLY B O 1
ATOM 2995 N N . ARG B 1 75 ? -1.784 27.406 22.203 1 98 75 ARG B N 1
ATOM 2996 C CA . ARG B 1 75 ? -0.739 27.641 23.188 1 98 75 ARG B CA 1
ATOM 2997 C C . ARG B 1 75 ? -1.093 27 24.531 1 98 75 ARG B C 1
ATOM 2999 O O . ARG B 1 75 ? -2.211 27.172 25.016 1 98 75 ARG B O 1
ATOM 3006 N N . ASN B 1 76 ? -0.141 26.188 25.078 1 97.44 76 ASN B N 1
ATOM 3007 C CA . ASN B 1 76 ? -0.233 25.516 26.359 1 97.44 76 ASN B CA 1
ATOM 3008 C C . ASN B 1 76 ? -1.27 24.391 26.344 1 97.44 76 ASN B C 1
ATOM 3010 O O . ASN B 1 76 ? -1.614 23.828 27.375 1 97.44 76 ASN B O 1
ATOM 3014 N N . LYS B 1 77 ? -1.852 24.094 25.188 1 98.38 77 LYS B N 1
ATOM 3015 C CA . LYS B 1 77 ? -2.809 23 25.047 1 98.38 77 LYS B CA 1
ATOM 3016 C C . LYS B 1 77 ? -2.281 21.938 24.094 1 98.38 77 LYS B C 1
ATOM 3018 O O . LYS B 1 77 ? -2.395 20.734 24.375 1 98.38 77 LYS B O 1
ATOM 3023 N N . LEU B 1 78 ? -1.754 22.359 23 1 98.44 78 LEU B N 1
ATOM 3024 C CA . LEU B 1 78 ? -1.194 21.453 22 1 98.44 78 LEU B CA 1
ATOM 3025 C C . LEU B 1 78 ? 0.293 21.234 22.25 1 98.44 78 LEU B C 1
ATOM 3027 O O . LEU B 1 78 ? 0.994 22.125 22.719 1 98.44 78 LEU B O 1
ATOM 3031 N N . ASP B 1 79 ? 0.741 20.016 21.922 1 97.88 79 ASP B N 1
ATOM 3032 C CA . ASP B 1 79 ? 2.156 19.672 22.031 1 97.88 79 ASP B CA 1
ATOM 3033 C C . ASP B 1 79 ? 2.951 20.234 20.859 1 97.88 79 ASP B C 1
ATOM 3035 O O . ASP B 1 79 ? 4.066 20.734 21.031 1 97.88 79 ASP B O 1
ATOM 3039 N N . GLN B 1 80 ? 2.424 20.094 19.609 1 98.06 80 GLN B N 1
ATOM 3040 C CA . GLN B 1 80 ? 3.113 20.547 18.406 1 98.06 80 GLN B CA 1
ATOM 3041 C C . GLN B 1 80 ? 2.127 21.125 17.391 1 98.06 80 GLN B C 1
ATOM 3043 O O . GLN B 1 80 ? 1.077 20.531 17.125 1 98.06 80 GLN B O 1
ATOM 3048 N N . VAL B 1 81 ? 2.482 22.281 16.922 1 98.75 81 VAL B N 1
ATOM 3049 C CA . VAL B 1 81 ? 1.785 22.891 15.789 1 98.75 81 VAL B CA 1
ATOM 3050 C C . VAL B 1 81 ? 2.723 22.969 14.586 1 98.75 81 VAL B C 1
ATOM 3052 O O . VAL B 1 81 ? 3.672 23.75 14.586 1 98.75 81 VAL B O 1
ATOM 3055 N N . VAL B 1 82 ? 2.482 22.125 13.578 1 98.88 82 VAL B N 1
ATOM 3056 C CA . VAL B 1 82 ? 3.25 22.156 12.336 1 98.88 82 VAL B CA 1
ATOM 3057 C C . VAL B 1 82 ? 2.469 22.906 11.266 1 98.88 82 VAL B C 1
ATOM 3059 O O . VAL B 1 82 ? 1.292 22.625 11.031 1 98.88 82 VAL B O 1
ATOM 3062 N N . ILE B 1 83 ? 3.121 23.859 10.648 1 98.94 83 ILE B N 1
ATOM 3063 C CA . ILE B 1 83 ? 2.463 24.672 9.633 1 98.94 83 ILE B CA 1
ATOM 3064 C C . ILE B 1 83 ? 2.959 24.281 8.242 1 98.94 83 ILE B C 1
ATOM 3066 O O . ILE B 1 83 ? 4.164 24.266 7.992 1 98.94 83 ILE B O 1
ATOM 3070 N N . HIS B 1 84 ? 2.031 23.922 7.363 1 98.94 84 HIS B N 1
ATOM 3071 C CA . HIS B 1 84 ? 2.379 23.719 5.961 1 98.94 84 HIS B CA 1
ATOM 3072 C C . HIS B 1 84 ? 2.652 25.047 5.258 1 98.94 84 HIS B C 1
ATOM 3074 O O . HIS B 1 84 ? 1.766 25.906 5.168 1 98.94 84 HIS B O 1
ATOM 3080 N N . VAL B 1 85 ? 3.781 25.172 4.719 1 98.94 85 VAL B N 1
ATOM 3081 C CA . VAL B 1 85 ? 4.199 26.438 4.137 1 98.94 85 VAL B CA 1
ATOM 3082 C C . VAL B 1 85 ? 4.453 26.266 2.641 1 98.94 85 VAL B C 1
ATOM 3084 O O . VAL B 1 85 ? 4.965 27.172 1.981 1 98.94 85 VAL B O 1
ATOM 3087 N N . GLY B 1 86 ? 4.164 25.094 2.146 1 98.44 86 GLY B N 1
ATOM 3088 C CA . GLY B 1 86 ? 4.367 24.828 0.731 1 98.44 86 GLY B CA 1
ATOM 3089 C C . GLY B 1 86 ? 3.477 25.672 -0.166 1 98.44 86 GLY B C 1
ATOM 3090 O O . GLY B 1 86 ? 2.305 25.891 0.148 1 98.44 86 GLY B O 1
ATOM 3091 N N . ALA B 1 87 ? 3.998 26.188 -1.211 1 97.31 87 ALA B N 1
ATOM 3092 C CA . ALA B 1 87 ? 3.33 26.922 -2.281 1 97.31 87 ALA B CA 1
ATOM 3093 C C . ALA B 1 87 ? 4 26.656 -3.627 1 97.31 87 ALA B C 1
ATOM 3095 O O . ALA B 1 87 ? 5.035 26 -3.693 1 97.31 87 ALA B O 1
ATOM 3096 N N . LEU B 1 88 ? 3.35 27.141 -4.711 1 96.88 88 LEU B N 1
ATOM 3097 C CA . LEU B 1 88 ? 3.967 27 -6.023 1 96.88 88 LEU B CA 1
ATOM 3098 C C . LEU B 1 88 ? 5.066 28.047 -6.219 1 96.88 88 LEU B C 1
ATOM 3100 O O . LEU B 1 88 ? 6.016 27.812 -6.977 1 96.88 88 LEU B O 1
ATOM 3104 N N . SER B 1 89 ? 4.98 29.188 -5.523 1 96.75 89 SER B N 1
ATOM 3105 C CA . SER B 1 89 ? 5.98 30.25 -5.539 1 96.75 89 SER B CA 1
ATOM 3106 C C . SER B 1 89 ? 6.98 30.078 -4.402 1 96.75 89 SER B C 1
ATOM 3108 O O . SER B 1 89 ? 6.594 30.031 -3.23 1 96.75 89 SER B O 1
ATOM 3110 N N . LEU B 1 90 ? 8.242 29.984 -4.809 1 98.31 90 LEU B N 1
ATOM 3111 C CA . LEU B 1 90 ? 9.281 29.891 -3.793 1 98.31 90 LEU B CA 1
ATOM 3112 C C . LEU B 1 90 ? 9.211 31.047 -2.816 1 98.31 90 LEU B C 1
ATOM 3114 O O . LEU B 1 90 ? 9.336 30.859 -1.604 1 98.31 90 LEU B O 1
ATOM 3118 N N . LYS B 1 91 ? 8.977 32.25 -3.365 1 98.69 91 LYS B N 1
ATOM 3119 C CA . LYS B 1 91 ? 8.938 33.438 -2.529 1 98.69 91 LYS B CA 1
ATOM 3120 C C . LYS B 1 91 ? 7.789 33.375 -1.53 1 98.69 91 LYS B C 1
ATOM 3122 O O . LYS B 1 91 ? 7.934 33.812 -0.381 1 98.69 91 LYS B O 1
ATOM 3127 N N . GLU B 1 92 ? 6.707 32.844 -1.92 1 98.62 92 GLU B N 1
ATOM 3128 C CA . GLU B 1 92 ? 5.562 32.688 -1.028 1 98.62 92 GLU B CA 1
ATOM 3129 C C . GLU B 1 92 ? 5.84 31.656 0.055 1 98.62 92 GLU B C 1
ATOM 3131 O O . GLU B 1 92 ? 5.5 31.859 1.222 1 98.62 92 GLU B O 1
ATOM 3136 N N . SER B 1 93 ? 6.418 30.547 -0.343 1 98.88 93 SER B N 1
ATOM 3137 C CA . SER B 1 93 ? 6.789 29.547 0.646 1 98.88 93 SER B CA 1
ATOM 3138 C C . SER B 1 93 ? 7.754 30.109 1.68 1 98.88 93 SER B C 1
ATOM 3140 O O . SER B 1 93 ? 7.617 29.844 2.877 1 98.88 93 SER B O 1
ATOM 3142 N N . GLN B 1 94 ? 8.688 30.859 1.188 1 98.94 94 GLN B N 1
ATOM 3143 C CA . GLN B 1 94 ? 9.656 31.469 2.088 1 98.94 94 GLN B CA 1
ATOM 3144 C C . GLN B 1 94 ? 8.984 32.469 3.035 1 98.94 94 GLN B C 1
ATOM 3146 O O . GLN B 1 94 ? 9.297 32.5 4.223 1 98.94 94 GLN B O 1
ATOM 3151 N N . GLU B 1 95 ? 8.117 33.219 2.459 1 98.88 95 GLU B N 1
ATOM 3152 C CA . GLU B 1 95 ? 7.363 34.156 3.277 1 98.88 95 GLU B CA 1
ATOM 3153 C C . GLU B 1 95 ? 6.574 33.469 4.371 1 98.88 95 GLU B C 1
ATOM 3155 O O . GLU B 1 95 ? 6.609 33.844 5.535 1 98.88 95 GLU B O 1
ATOM 3160 N N . LEU B 1 96 ? 5.91 32.406 4.008 1 98.94 96 LEU B N 1
ATOM 3161 C CA . LEU B 1 96 ? 5.113 31.641 4.953 1 98.94 96 LEU B CA 1
ATOM 3162 C C . LEU B 1 96 ? 6.004 30.969 5.988 1 98.94 96 LEU B C 1
ATOM 3164 O O . LEU B 1 96 ? 5.633 30.859 7.16 1 98.94 96 LEU B O 1
ATOM 3168 N N . ALA B 1 97 ? 7.141 30.516 5.574 1 98.94 97 ALA B N 1
ATOM 3169 C CA . ALA B 1 97 ? 8.086 29.875 6.496 1 98.94 97 ALA B CA 1
ATOM 3170 C C . ALA B 1 97 ? 8.578 30.875 7.543 1 98.94 97 ALA B C 1
ATOM 3172 O O . ALA B 1 97 ? 8.578 30.578 8.742 1 98.94 97 ALA B O 1
ATOM 3173 N N . ARG B 1 98 ? 8.984 32.062 7.105 1 98.94 98 ARG B N 1
ATOM 3174 C CA . ARG B 1 98 ? 9.414 33.094 8.031 1 98.94 98 ARG B CA 1
ATOM 3175 C C . ARG B 1 98 ? 8.312 33.438 9.023 1 98.94 98 ARG B C 1
ATOM 3177 O O . ARG B 1 98 ? 8.562 33.562 10.219 1 98.94 98 ARG B O 1
ATOM 3184 N N . HIS B 1 99 ? 7.164 33.594 8.477 1 98.94 99 HIS B N 1
ATOM 3185 C CA . HIS B 1 99 ? 6.008 33.938 9.305 1 98.94 99 HIS B CA 1
ATOM 3186 C C . HIS B 1 99 ? 5.758 32.844 10.359 1 98.94 99 HIS B C 1
ATOM 3188 O O . HIS B 1 99 ? 5.465 33.156 11.516 1 98.94 99 HIS B O 1
ATOM 3194 N N . ALA B 1 100 ? 5.832 31.578 9.961 1 98.94 100 ALA B N 1
ATOM 3195 C CA . ALA B 1 100 ? 5.637 30.469 10.898 1 98.94 100 ALA B CA 1
ATOM 3196 C C . ALA B 1 100 ? 6.621 30.547 12.055 1 98.94 100 ALA B C 1
ATOM 3198 O O . ALA B 1 100 ? 6.242 30.344 13.211 1 98.94 100 ALA B O 1
ATOM 3199 N N . ALA B 1 101 ? 7.836 30.828 11.734 1 98.75 101 ALA B N 1
ATOM 3200 C CA . ALA B 1 101 ? 8.844 30.984 12.773 1 98.75 101 ALA B CA 1
ATOM 3201 C C . ALA B 1 101 ? 8.508 32.156 13.695 1 98.75 101 ALA B C 1
ATOM 3203 O O . ALA B 1 101 ? 8.617 32.031 14.922 1 98.75 101 ALA B O 1
ATOM 3204 N N . GLU B 1 102 ? 8.078 33.25 13.117 1 98.75 102 GLU B N 1
ATOM 3205 C CA . GLU B 1 102 ? 7.773 34.469 13.852 1 98.75 102 GLU B CA 1
ATOM 3206 C C . GLU B 1 102 ? 6.648 34.25 14.859 1 98.75 102 GLU B C 1
ATOM 3208 O O . GLU B 1 102 ? 6.676 34.781 15.961 1 98.75 102 GLU B O 1
ATOM 3213 N N . ILE B 1 103 ? 5.703 33.469 14.523 1 98.69 103 ILE B N 1
ATOM 3214 C CA . ILE B 1 103 ? 4.516 33.344 15.367 1 98.69 103 ILE B CA 1
ATOM 3215 C C . ILE B 1 103 ? 4.684 32.188 16.344 1 98.69 103 ILE B C 1
ATOM 3217 O O . ILE B 1 103 ? 3.801 31.922 17.156 1 98.69 103 ILE B O 1
ATOM 3221 N N . GLY B 1 104 ? 5.77 31.438 16.219 1 98.25 104 GLY B N 1
ATOM 3222 C CA . GLY B 1 104 ? 6.102 30.438 17.219 1 98.25 104 GLY B CA 1
ATOM 3223 C C . GLY B 1 104 ? 5.59 29.047 16.875 1 98.25 104 GLY B C 1
ATOM 3224 O O . GLY B 1 104 ? 5.246 28.266 17.766 1 98.25 104 GLY B O 1
ATOM 3225 N N . ALA B 1 105 ? 5.434 28.719 15.594 1 98.5 105 ALA B N 1
ATOM 3226 C CA . ALA B 1 105 ? 5.133 27.344 15.195 1 98.5 105 ALA B CA 1
ATOM 3227 C C . ALA B 1 105 ? 6.219 26.391 15.672 1 98.5 105 ALA B C 1
ATOM 3229 O O . ALA B 1 105 ? 7.352 26.797 15.93 1 98.5 105 ALA B O 1
ATOM 3230 N N . ASP B 1 106 ? 5.887 25.109 15.852 1 98.31 106 ASP B N 1
ATOM 3231 C CA . ASP B 1 106 ? 6.836 24.109 16.344 1 98.31 106 ASP B CA 1
ATOM 3232 C C . ASP B 1 106 ? 7.594 23.453 15.188 1 98.31 106 ASP B C 1
ATOM 3234 O O . ASP B 1 106 ? 8.625 22.812 15.398 1 98.31 106 ASP B O 1
ATOM 3238 N N . GLY B 1 107 ? 7.105 23.578 13.992 1 98.56 107 GLY B N 1
ATOM 3239 C CA . GLY B 1 107 ? 7.707 23.062 12.781 1 98.56 107 GLY B CA 1
ATOM 3240 C C . GLY B 1 107 ? 7.012 23.531 11.516 1 98.56 107 GLY B C 1
ATOM 3241 O O . GLY B 1 107 ? 5.938 24.125 11.578 1 98.56 107 GLY B O 1
ATOM 3242 N N . ILE B 1 108 ? 7.656 23.297 10.406 1 98.88 108 ILE B N 1
ATOM 3243 C CA . ILE B 1 108 ? 7.066 23.625 9.117 1 98.88 108 ILE B CA 1
ATOM 3244 C C . ILE B 1 108 ? 7.184 22.438 8.172 1 98.88 108 ILE B C 1
ATOM 3246 O O . ILE B 1 108 ? 8.047 21.578 8.352 1 98.88 108 ILE B O 1
ATOM 3250 N N . ALA B 1 109 ? 6.312 22.391 7.273 1 98.88 109 ALA B N 1
ATOM 3251 C CA . ALA B 1 109 ? 6.324 21.359 6.238 1 98.88 109 ALA B CA 1
ATOM 3252 C C . ALA B 1 109 ? 6.094 21.953 4.855 1 98.88 109 ALA B C 1
ATOM 3254 O O . ALA B 1 109 ? 5.418 22.984 4.727 1 98.88 109 ALA B O 1
ATOM 3255 N N . ALA B 1 110 ? 6.625 21.328 3.9 1 98.75 110 ALA B N 1
ATOM 3256 C CA . ALA B 1 110 ? 6.402 21.781 2.527 1 98.75 110 ALA B CA 1
ATOM 3257 C C . ALA B 1 110 ? 6.16 20.594 1.6 1 98.75 110 ALA B C 1
ATOM 3259 O O . ALA B 1 110 ? 6.578 19.469 1.896 1 98.75 110 ALA B O 1
ATOM 3260 N N . ILE B 1 111 ? 5.5 20.844 0.572 1 98.31 111 ILE B N 1
ATOM 3261 C CA . ILE B 1 111 ? 5.195 19.891 -0.489 1 98.31 111 ILE B CA 1
ATOM 3262 C C . ILE B 1 111 ? 5.977 20.25 -1.749 1 98.31 111 ILE B C 1
ATOM 3264 O O . ILE B 1 111 ? 6.449 21.391 -1.894 1 98.31 111 ILE B O 1
ATOM 3268 N N . ALA B 1 112 ? 6.176 19.312 -2.615 1 97.5 112 ALA B N 1
ATOM 3269 C CA . ALA B 1 112 ? 6.809 19.609 -3.896 1 97.5 112 ALA B CA 1
ATOM 3270 C C . ALA B 1 112 ? 5.93 20.516 -4.75 1 97.5 112 ALA B C 1
ATOM 3272 O O . ALA B 1 112 ? 4.723 20.297 -4.859 1 97.5 112 ALA B O 1
ATOM 3273 N N . PRO B 1 113 ? 6.547 21.562 -5.289 1 96.75 113 PRO B N 1
ATOM 3274 C CA . PRO B 1 113 ? 5.766 22.266 -6.312 1 96.75 113 PRO B CA 1
ATOM 3275 C C . PRO B 1 113 ? 5.305 21.344 -7.438 1 96.75 113 PRO B C 1
ATOM 3277 O O . PRO B 1 113 ? 6.039 20.453 -7.844 1 96.75 113 PRO B O 1
ATOM 3280 N N . PHE B 1 114 ? 4.125 21.578 -7.949 1 96.38 114 PHE B N 1
ATOM 3281 C CA . PHE B 1 114 ? 3.594 20.484 -8.75 1 96.38 114 PHE B CA 1
ATOM 3282 C C . PHE B 1 114 ? 3.018 21 -10.062 1 96.38 114 PHE B C 1
ATOM 3284 O O . PHE B 1 114 ? 2.438 20.234 -10.836 1 96.38 114 PHE B O 1
ATOM 3291 N N . PHE B 1 115 ? 3.037 22.344 -10.289 1 96.19 115 PHE B N 1
ATOM 3292 C CA . PHE B 1 115 ? 2.748 22.828 -11.633 1 96.19 115 PHE B CA 1
ATOM 3293 C C . PHE B 1 115 ? 4.004 22.812 -12.5 1 96.19 115 PHE B C 1
ATOM 3295 O O . PHE B 1 115 ? 4.031 22.156 -13.539 1 96.19 115 PHE B O 1
ATOM 3302 N N . LEU B 1 116 ? 5.043 23.641 -12.133 1 96.56 116 LEU B N 1
ATOM 3303 C CA . LEU B 1 116 ? 6.387 23.438 -12.664 1 96.56 116 LEU B CA 1
ATOM 3304 C C . LEU B 1 116 ? 7.145 22.406 -11.828 1 96.56 116 LEU B C 1
ATOM 3306 O O . LEU B 1 116 ? 7.793 22.75 -10.844 1 96.56 116 LEU B O 1
ATOM 3310 N N . LYS B 1 117 ? 7.055 21.203 -12.227 1 96.75 117 LYS B N 1
ATOM 3311 C CA . LYS B 1 117 ? 7.477 20.062 -11.406 1 96.75 117 LYS B CA 1
ATOM 3312 C C . LYS B 1 117 ? 8.992 19.891 -11.453 1 96.75 117 LYS B C 1
ATOM 3314 O O . LYS B 1 117 ? 9.609 20.031 -12.516 1 96.75 117 LYS B O 1
ATOM 3319 N N . PRO B 1 118 ? 9.578 19.609 -10.242 1 96.38 118 PRO B N 1
ATOM 3320 C CA . PRO B 1 118 ? 10.977 19.188 -10.266 1 96.38 118 PRO B CA 1
ATOM 3321 C C . PRO B 1 118 ? 11.172 17.859 -11.016 1 96.38 118 PRO B C 1
ATOM 3323 O O . PRO B 1 118 ? 10.406 16.922 -10.82 1 96.38 118 PRO B O 1
ATOM 3326 N N . TRP B 1 119 ? 12.227 17.812 -11.812 1 93.69 119 TRP B N 1
ATOM 3327 C CA . TRP B 1 119 ? 12.375 16.656 -12.688 1 93.69 119 TRP B CA 1
ATOM 3328 C C . TRP B 1 119 ? 13.281 15.609 -12.039 1 93.69 119 TRP B C 1
ATOM 3330 O O . TRP B 1 119 ? 13.367 14.477 -12.523 1 93.69 119 TRP B O 1
ATOM 3340 N N . ASN B 1 120 ? 13.945 15.961 -11.008 1 95.69 120 ASN B N 1
ATOM 3341 C CA . ASN B 1 120 ? 14.734 14.992 -10.242 1 95.69 120 ASN B CA 1
ATOM 3342 C C . ASN B 1 120 ? 14.875 15.414 -8.781 1 95.69 120 ASN B C 1
ATOM 3344 O O . ASN B 1 120 ? 14.438 16.5 -8.398 1 95.69 120 ASN B O 1
ATOM 3348 N N . LYS B 1 121 ? 15.445 14.578 -8.039 1 97.12 121 LYS B N 1
ATOM 3349 C CA . LYS B 1 121 ? 15.484 14.766 -6.594 1 97.12 121 LYS B CA 1
ATOM 3350 C C . LYS B 1 121 ? 16.312 15.992 -6.223 1 97.12 121 LYS B C 1
ATOM 3352 O O . LYS B 1 121 ? 15.969 16.719 -5.281 1 97.12 121 LYS B O 1
ATOM 3357 N N . ASP B 1 122 ? 17.406 16.297 -6.934 1 97.31 122 ASP B N 1
ATOM 3358 C CA . ASP B 1 122 ? 18.281 17.422 -6.602 1 97.31 122 ASP B CA 1
ATOM 3359 C C . ASP B 1 122 ? 17.547 18.75 -6.762 1 97.31 122 ASP B C 1
ATOM 3361 O O . ASP B 1 122 ? 17.703 19.656 -5.934 1 97.31 122 ASP B O 1
ATOM 3365 N N . VAL B 1 123 ? 16.828 18.828 -7.812 1 97.5 123 VAL B N 1
ATOM 3366 C CA . VAL B 1 123 ? 16.047 20.047 -8.055 1 97.5 123 VAL B CA 1
ATOM 3367 C C . VAL B 1 123 ? 15.023 20.234 -6.941 1 97.5 123 VAL B C 1
ATOM 3369 O O . VAL B 1 123 ? 14.852 21.344 -6.43 1 97.5 123 VAL B O 1
ATOM 3372 N N . LEU B 1 124 ? 14.367 19.172 -6.566 1 98.25 124 LEU B N 1
ATOM 3373 C CA . LEU B 1 124 ? 13.383 19.25 -5.488 1 98.25 124 LEU B CA 1
ATOM 3374 C C . LEU B 1 124 ? 14.047 19.641 -4.172 1 98.25 124 LEU B C 1
ATOM 3376 O O . LEU B 1 124 ? 13.555 20.516 -3.453 1 98.25 124 LEU B O 1
ATOM 3380 N N . ILE B 1 125 ? 15.164 19.047 -3.867 1 98.38 125 ILE B N 1
ATOM 3381 C CA . ILE B 1 125 ? 15.875 19.312 -2.621 1 98.38 125 ILE B CA 1
ATOM 3382 C C . ILE B 1 125 ? 16.312 20.781 -2.582 1 98.38 125 ILE B C 1
ATOM 3384 O O . ILE B 1 125 ? 16.234 21.422 -1.535 1 98.38 125 ILE B O 1
ATOM 3388 N N . ASN B 1 126 ? 16.781 21.297 -3.721 1 98.06 126 ASN B N 1
ATOM 3389 C CA . ASN B 1 126 ? 17.188 22.688 -3.781 1 98.06 126 ASN B CA 1
ATOM 3390 C C . ASN B 1 126 ? 16.031 23.625 -3.439 1 98.06 126 ASN B C 1
ATOM 3392 O O . ASN B 1 126 ? 16.219 24.625 -2.746 1 98.06 126 ASN B O 1
ATOM 3396 N N . PHE B 1 127 ? 14.883 23.328 -3.914 1 98.5 127 PHE B N 1
ATOM 3397 C CA . PHE B 1 127 ? 13.695 24.094 -3.582 1 98.5 127 PHE B CA 1
ATOM 3398 C C . PHE B 1 127 ? 13.398 24.016 -2.09 1 98.5 127 PHE B C 1
ATOM 3400 O O . PHE B 1 127 ? 13.219 25.047 -1.433 1 98.5 127 PHE B O 1
ATOM 3407 N N . LEU B 1 128 ? 13.352 22.812 -1.547 1 98.81 128 LEU B N 1
ATOM 3408 C CA . LEU B 1 128 ? 13.023 22.594 -0.145 1 98.81 128 LEU B CA 1
ATOM 3409 C C . LEU B 1 128 ? 14.055 23.25 0.77 1 98.81 128 LEU B C 1
ATOM 3411 O O . LEU B 1 128 ? 13.703 23.781 1.826 1 98.81 128 LEU B O 1
ATOM 3415 N N . LYS B 1 129 ? 15.25 23.156 0.32 1 98.81 129 LYS B N 1
ATOM 3416 C CA . LYS B 1 129 ? 16.344 23.781 1.063 1 98.81 129 LYS B CA 1
ATOM 3417 C C . LYS B 1 129 ? 16.094 25.281 1.25 1 98.81 129 LYS B C 1
ATOM 3419 O O . LYS B 1 129 ? 16.281 25.812 2.348 1 98.81 129 LYS B O 1
ATOM 3424 N N . GLU B 1 130 ? 15.727 25.922 0.155 1 98.81 130 GLU B N 1
ATOM 3425 C CA . GLU B 1 130 ? 15.461 27.359 0.21 1 98.81 130 GLU B CA 1
ATOM 3426 C C . GLU B 1 130 ? 14.289 27.672 1.13 1 98.81 130 GLU B C 1
ATOM 3428 O O . GLU B 1 130 ? 14.305 28.688 1.847 1 98.81 130 GLU B O 1
ATOM 3433 N N . VAL B 1 131 ? 13.281 26.844 1.154 1 98.88 131 VAL B N 1
ATOM 3434 C CA . VAL B 1 131 ? 12.133 27.031 2.025 1 98.88 131 VAL B CA 1
ATOM 3435 C C . VAL B 1 131 ? 12.555 26.875 3.484 1 98.88 131 VAL B C 1
ATOM 3437 O O . VAL B 1 131 ? 12.25 27.734 4.32 1 98.88 131 VAL B O 1
ATOM 3440 N N . ALA B 1 132 ? 13.266 25.828 3.775 1 98.88 132 ALA B N 1
ATOM 3441 C CA . ALA B 1 132 ? 13.703 25.531 5.137 1 98.88 132 ALA B CA 1
ATOM 3442 C C . ALA B 1 132 ? 14.625 26.641 5.664 1 98.88 132 ALA B C 1
ATOM 3444 O O . ALA B 1 132 ? 14.562 27 6.84 1 98.88 132 ALA B O 1
ATOM 3445 N N . ALA B 1 133 ? 15.43 27.156 4.793 1 98.75 133 ALA B N 1
ATOM 3446 C CA . ALA B 1 133 ? 16.406 28.188 5.172 1 98.75 133 ALA B CA 1
ATOM 3447 C C . ALA B 1 133 ? 15.703 29.453 5.633 1 98.75 133 ALA B C 1
ATOM 3449 O O . ALA B 1 133 ? 16.281 30.25 6.387 1 98.75 133 ALA B O 1
ATOM 3450 N N . ALA B 1 134 ? 14.484 29.656 5.238 1 98.81 134 ALA B N 1
ATOM 3451 C CA . ALA B 1 134 ? 13.727 30.844 5.625 1 98.81 134 ALA B CA 1
ATOM 3452 C C . ALA B 1 134 ? 13.234 30.734 7.066 1 98.81 134 ALA B C 1
ATOM 3454 O O . ALA B 1 134 ? 12.836 31.734 7.668 1 98.81 134 ALA B O 1
ATOM 3455 N N . ALA B 1 135 ? 13.227 29.578 7.648 1 98.75 135 ALA B N 1
ATOM 3456 C CA . ALA B 1 135 ? 12.922 29.328 9.055 1 98.75 135 ALA B CA 1
ATOM 3457 C C . ALA B 1 135 ? 13.953 28.391 9.68 1 98.75 135 ALA B C 1
ATOM 3459 O O . ALA B 1 135 ? 13.625 27.297 10.117 1 98.75 135 ALA B O 1
ATOM 3460 N N . PRO B 1 136 ? 15.164 28.797 9.812 1 97.88 136 PRO B N 1
ATOM 3461 C CA . PRO B 1 136 ? 16.297 27.922 10.117 1 97.88 136 PRO B CA 1
ATOM 3462 C C . PRO B 1 136 ? 16.219 27.328 11.523 1 97.88 136 PRO B C 1
ATOM 3464 O O . PRO B 1 136 ? 16.969 26.391 11.852 1 97.88 136 PRO B O 1
ATOM 3467 N N . ALA B 1 137 ? 15.352 27.812 12.344 1 96.88 137 ALA B N 1
ATOM 3468 C CA . ALA B 1 137 ? 15.273 27.312 13.719 1 96.88 137 ALA B CA 1
ATOM 3469 C C . ALA B 1 137 ? 14.172 26.281 13.859 1 96.88 137 ALA B C 1
ATOM 3471 O O . ALA B 1 137 ? 14.039 25.641 14.906 1 96.88 137 ALA B O 1
ATOM 3472 N N . LEU B 1 138 ? 13.391 26.109 12.844 1 98.19 138 LEU B N 1
ATOM 3473 C CA . LEU B 1 138 ? 12.234 25.219 12.945 1 98.19 138 LEU B CA 1
ATOM 3474 C C . LEU B 1 138 ? 12.531 23.875 12.305 1 98.19 138 LEU B C 1
ATOM 3476 O O . LEU B 1 138 ? 13.164 23.797 11.25 1 98.19 138 LEU B O 1
ATOM 3480 N N . PRO B 1 139 ? 12.117 22.797 13.023 1 98.44 139 PRO B N 1
ATOM 3481 C CA . PRO B 1 139 ? 12.102 21.5 12.336 1 98.44 139 PRO B CA 1
ATOM 3482 C C . PRO B 1 139 ? 11.375 21.562 10.992 1 98.44 139 PRO B C 1
ATOM 3484 O O . PRO B 1 139 ? 10.336 22.219 10.875 1 98.44 139 PRO B O 1
ATOM 3487 N N . PHE B 1 140 ? 11.961 20.891 10.016 1 98.69 140 PHE B N 1
ATOM 3488 C CA . PHE B 1 140 ? 11.406 20.875 8.664 1 98.69 140 PHE B CA 1
ATOM 3489 C C . PHE B 1 140 ? 10.961 19.469 8.281 1 98.69 140 PHE B C 1
ATOM 3491 O O . PHE B 1 140 ? 11.695 18.5 8.484 1 98.69 140 PHE B O 1
ATOM 3498 N N . TYR B 1 141 ? 9.742 19.344 7.77 1 98.75 141 TYR B N 1
ATOM 3499 C CA . TYR B 1 141 ? 9.172 18.078 7.309 1 98.75 141 TYR B CA 1
ATOM 3500 C C . TYR B 1 141 ? 8.852 18.141 5.82 1 98.75 141 TYR B C 1
ATOM 3502 O O . TYR B 1 141 ? 8.43 19.188 5.309 1 98.75 141 TYR B O 1
ATOM 3510 N N . TYR B 1 142 ? 9.047 17.047 5.121 1 98.81 142 TYR B N 1
ATOM 3511 C CA . TYR B 1 142 ? 8.609 16.938 3.734 1 98.81 142 TYR B CA 1
ATOM 3512 C C . TYR B 1 142 ? 7.27 16.219 3.637 1 98.81 142 TYR B C 1
ATOM 3514 O O . TYR B 1 142 ? 7.105 15.125 4.18 1 98.81 142 TYR B O 1
ATOM 3522 N N . TYR B 1 143 ? 6.348 16.844 3.059 1 98.75 143 TYR B N 1
ATOM 3523 C CA . TYR B 1 143 ? 5.027 16.281 2.793 1 98.75 143 TYR B CA 1
ATOM 3524 C C . TYR B 1 143 ? 4.992 15.609 1.429 1 98.75 143 TYR B C 1
ATOM 3526 O O . TYR B 1 143 ? 4.883 16.281 0.399 1 98.75 143 TYR B O 1
ATOM 3534 N N . HIS B 1 144 ? 5.09 14.273 1.432 1 98.75 144 HIS B N 1
ATOM 3535 C CA . HIS B 1 144 ? 5.133 13.422 0.248 1 98.75 144 HIS B CA 1
ATOM 3536 C C . HIS B 1 144 ? 3.74 12.93 -0.135 1 98.75 144 HIS B C 1
ATOM 3538 O O . HIS B 1 144 ? 3.158 12.094 0.556 1 98.75 144 HIS B O 1
ATOM 3544 N N . ILE B 1 145 ? 3.213 13.469 -1.252 1 98.31 145 ILE B N 1
ATOM 3545 C CA . ILE B 1 145 ? 1.872 13.094 -1.688 1 98.31 145 ILE B CA 1
ATOM 3546 C C . ILE B 1 145 ? 1.811 13.078 -3.213 1 98.31 145 ILE B C 1
ATOM 3548 O O . ILE B 1 145 ? 1.097 13.883 -3.818 1 98.31 145 ILE B O 1
ATOM 3552 N N . PRO B 1 146 ? 2.406 12.109 -3.844 1 97.69 146 PRO B N 1
ATOM 3553 C CA . PRO B 1 146 ? 2.525 12.078 -5.301 1 97.69 146 PRO B CA 1
ATOM 3554 C C . PRO B 1 146 ? 1.171 12 -6.004 1 97.69 146 PRO B C 1
ATOM 3556 O O . PRO B 1 146 ? 1.017 12.516 -7.113 1 97.69 146 PRO B O 1
ATOM 3559 N N . ALA B 1 147 ? 0.177 11.391 -5.414 1 96.75 147 ALA B N 1
ATOM 3560 C CA . ALA B 1 147 ? -1.126 11.25 -6.059 1 96.75 147 ALA B CA 1
ATOM 3561 C C . ALA B 1 147 ? -1.732 12.609 -6.379 1 96.75 147 ALA B C 1
ATOM 3563 O O . ALA B 1 147 ? -2.469 12.75 -7.359 1 96.75 147 ALA B O 1
ATOM 3564 N N . LEU B 1 148 ? -1.401 13.617 -5.57 1 96.81 148 LEU B N 1
ATOM 3565 C CA . LEU B 1 148 ? -1.968 14.945 -5.781 1 96.81 148 LEU B CA 1
ATOM 3566 C C . LEU B 1 148 ? -1.005 15.836 -6.562 1 96.81 148 LEU B C 1
ATOM 3568 O O . LEU B 1 148 ? -1.428 16.609 -7.426 1 96.81 148 LEU B O 1
ATOM 3572 N N . THR B 1 149 ? 0.324 15.703 -6.309 1 97.62 149 THR B N 1
ATOM 3573 C CA . THR B 1 149 ? 1.294 16.609 -6.918 1 97.62 149 THR B CA 1
ATOM 3574 C C . THR B 1 149 ? 1.689 16.125 -8.312 1 97.62 149 THR B C 1
ATOM 3576 O O . THR B 1 149 ? 2.119 16.906 -9.148 1 97.62 149 THR B O 1
ATOM 3579 N N . GLY B 1 150 ? 1.577 14.781 -8.531 1 97.56 150 GLY B N 1
ATOM 3580 C CA . GLY B 1 150 ? 2.078 14.195 -9.758 1 97.56 150 GLY B CA 1
ATOM 3581 C C . GLY B 1 150 ? 3.59 14.094 -9.805 1 97.56 150 GLY B C 1
ATOM 3582 O O . GLY B 1 150 ? 4.164 13.711 -10.82 1 97.56 150 GLY B O 1
ATOM 3583 N N . VAL B 1 151 ? 4.293 14.523 -8.727 1 96.81 151 VAL B N 1
ATOM 3584 C CA . VAL B 1 151 ? 5.742 14.398 -8.617 1 96.81 151 VAL B CA 1
ATOM 3585 C C . VAL B 1 151 ? 6.105 12.961 -8.242 1 96.81 151 VAL B C 1
ATOM 3587 O O . VAL B 1 151 ? 5.738 12.484 -7.164 1 96.81 151 VAL B O 1
ATOM 3590 N N . LYS B 1 152 ? 6.863 12.242 -9.062 1 92.44 152 LYS B N 1
ATOM 3591 C CA . LYS B 1 152 ? 7.047 10.797 -8.93 1 92.44 152 LYS B CA 1
ATOM 3592 C C . LYS B 1 152 ? 8.391 10.477 -8.281 1 92.44 152 LYS B C 1
ATOM 3594 O O . LYS B 1 152 ? 8.805 9.312 -8.242 1 92.44 152 LYS B O 1
ATOM 3599 N N . ILE B 1 153 ? 9.141 11.508 -7.809 1 96.75 153 ILE B N 1
ATOM 3600 C CA . ILE B 1 153 ? 10.383 11.266 -7.082 1 96.75 153 ILE B CA 1
ATOM 3601 C C . ILE B 1 153 ? 10.094 10.492 -5.801 1 96.75 153 ILE B C 1
ATOM 3603 O O . ILE B 1 153 ? 9.312 10.938 -4.957 1 96.75 153 ILE B O 1
ATOM 3607 N N . ARG B 1 154 ? 10.695 9.281 -5.688 1 97.25 154 ARG B N 1
ATOM 3608 C CA . ARG B 1 154 ? 10.461 8.477 -4.488 1 97.25 154 ARG B CA 1
ATOM 3609 C C . ARG B 1 154 ? 11.008 9.172 -3.248 1 97.25 154 ARG B C 1
ATOM 3611 O O . ARG B 1 154 ? 12.062 9.812 -3.303 1 97.25 154 ARG B O 1
ATOM 3618 N N . ALA B 1 155 ? 10.344 9.062 -2.121 1 98.56 155 ALA B N 1
ATOM 3619 C CA . ALA B 1 155 ? 10.742 9.703 -0.871 1 98.56 155 ALA B CA 1
ATOM 3620 C C . ALA B 1 155 ? 12.094 9.195 -0.394 1 98.56 155 ALA B C 1
ATOM 3622 O O . ALA B 1 155 ? 12.914 9.969 0.105 1 98.56 155 ALA B O 1
ATOM 3623 N N . GLU B 1 156 ? 12.312 7.844 -0.577 1 98.19 156 GLU B N 1
ATOM 3624 C CA . GLU B 1 156 ? 13.562 7.266 -0.09 1 98.19 156 GLU B CA 1
ATOM 3625 C C . GLU B 1 156 ? 14.766 7.887 -0.796 1 98.19 156 GLU B C 1
ATOM 3627 O O . GLU B 1 156 ? 15.82 8.078 -0.185 1 98.19 156 GLU B O 1
ATOM 3632 N N . GLU B 1 157 ? 14.625 8.227 -2.104 1 96.94 157 GLU B N 1
ATOM 3633 C CA . GLU B 1 157 ? 15.688 8.898 -2.846 1 96.94 157 GLU B CA 1
ATOM 3634 C C . GLU B 1 157 ? 15.938 10.297 -2.303 1 96.94 157 GLU B C 1
ATOM 3636 O O . GLU B 1 157 ? 17.094 10.727 -2.176 1 96.94 157 GLU B O 1
ATOM 3641 N N . LEU B 1 158 ? 14.875 10.984 -1.99 1 97.25 158 LEU B N 1
ATOM 3642 C CA . LEU B 1 158 ? 14.945 12.352 -1.492 1 97.25 158 LEU B CA 1
ATOM 3643 C C . LEU B 1 158 ? 15.633 12.398 -0.133 1 97.25 158 LEU B C 1
ATOM 3645 O O . LEU B 1 158 ? 16.406 13.32 0.142 1 97.25 158 LEU B O 1
ATOM 3649 N N . LEU B 1 159 ? 15.359 11.422 0.738 1 97.5 159 LEU B N 1
ATOM 3650 C CA . LEU B 1 159 ? 15.82 11.453 2.123 1 97.5 159 LEU B CA 1
ATOM 3651 C C . LEU B 1 159 ? 17.297 11.102 2.215 1 97.5 159 LEU B C 1
ATOM 3653 O O . LEU B 1 159 ? 17.953 11.398 3.219 1 97.5 159 LEU B O 1
ATOM 3657 N N . ALA B 1 160 ? 17.812 10.383 1.166 1 93.5 160 ALA B N 1
ATOM 3658 C CA . ALA B 1 160 ? 19.219 9.992 1.183 1 93.5 160 ALA B CA 1
ATOM 3659 C C . ALA B 1 160 ? 20.141 11.211 1.284 1 93.5 160 ALA B C 1
ATOM 3661 O O . ALA B 1 160 ? 20.266 11.977 0.325 1 93.5 160 ALA B O 1
ATOM 3662 N N . GLY B 1 161 ? 20.719 11.547 2.43 1 91.81 161 GLY B N 1
ATOM 3663 C CA . GLY B 1 161 ? 21.641 12.648 2.654 1 91.81 161 GLY B CA 1
ATOM 3664 C C . GLY B 1 161 ? 20.938 13.992 2.811 1 91.81 161 GLY B C 1
ATOM 3665 O O . GLY B 1 161 ? 21.562 15.039 2.621 1 91.81 161 GLY B O 1
ATOM 3666 N N . ILE B 1 162 ? 19.672 13.969 3.137 1 96.5 162 ILE B N 1
ATOM 3667 C CA . ILE B 1 162 ? 18.859 15.172 3.098 1 96.5 162 ILE B CA 1
ATOM 3668 C C . ILE B 1 162 ? 19.359 16.172 4.129 1 96.5 162 ILE B C 1
ATOM 3670 O O . ILE B 1 162 ? 19.344 17.391 3.895 1 96.5 162 ILE B O 1
ATOM 3674 N N . GLN B 1 163 ? 19.891 15.758 5.258 1 96.12 163 GLN B N 1
ATOM 3675 C CA . GLN B 1 163 ? 20.297 16.656 6.324 1 96.12 163 GLN B CA 1
ATOM 3676 C C . GLN B 1 163 ? 21.562 17.422 5.938 1 96.12 163 GLN B C 1
ATOM 3678 O O . GLN B 1 163 ? 21.859 18.484 6.504 1 96.12 163 GLN B O 1
ATOM 3683 N N . ASP B 1 164 ? 22.328 16.875 4.977 1 96.56 164 ASP B N 1
ATOM 3684 C CA . ASP B 1 164 ? 23.484 17.594 4.465 1 96.56 164 ASP B CA 1
ATOM 3685 C C . ASP B 1 164 ? 23.062 18.891 3.779 1 96.56 164 ASP B C 1
ATOM 3687 O O . ASP B 1 164 ? 23.797 19.875 3.777 1 96.56 164 ASP B O 1
ATOM 3691 N N . LYS B 1 165 ? 21.906 18.906 3.223 1 97.44 165 LYS B N 1
ATOM 3692 C CA . LYS B 1 165 ? 21.391 20.047 2.48 1 97.44 165 LYS B CA 1
ATOM 3693 C C . LYS B 1 165 ? 20.422 20.859 3.324 1 97.44 165 LYS B C 1
ATOM 3695 O O . LYS B 1 165 ? 20.312 22.078 3.174 1 97.44 165 LYS B O 1
ATOM 3700 N N . ILE B 1 166 ? 19.703 20.156 4.188 1 98.38 166 ILE B N 1
ATOM 3701 C CA . ILE B 1 166 ? 18.703 20.766 5.055 1 98.38 166 ILE B CA 1
ATOM 3702 C C . ILE B 1 166 ? 18.938 20.312 6.496 1 98.38 166 ILE B C 1
ATOM 3704 O O . ILE B 1 166 ? 18.234 19.422 6.992 1 98.38 166 ILE B O 1
ATOM 3708 N N . PRO B 1 167 ? 19.734 20.969 7.172 1 97.31 167 PRO B N 1
ATOM 3709 C CA . PRO B 1 167 ? 20.109 20.531 8.516 1 97.31 167 PRO B CA 1
ATOM 3710 C C . PRO B 1 167 ? 18.922 20.453 9.469 1 97.31 167 PRO B C 1
ATOM 3712 O O . PRO B 1 167 ? 18.938 19.672 10.43 1 97.31 167 PRO B O 1
ATOM 3715 N N . THR B 1 168 ? 17.906 21.234 9.164 1 97.5 168 THR B N 1
ATOM 3716 C CA . THR B 1 168 ? 16.766 21.281 10.062 1 97.5 168 THR B CA 1
ATOM 3717 C C . THR B 1 168 ? 15.75 20.188 9.719 1 97.5 168 THR B C 1
ATOM 3719 O O . THR B 1 168 ? 14.695 20.094 10.359 1 97.5 168 THR B O 1
ATOM 3722 N N . PHE B 1 169 ? 16.047 19.375 8.719 1 98.19 169 PHE B N 1
ATOM 3723 C CA . PHE B 1 169 ? 15.133 18.312 8.336 1 98.19 169 PHE B CA 1
ATOM 3724 C C . PHE B 1 169 ? 14.906 17.344 9.492 1 98.19 169 PHE B C 1
ATOM 3726 O O . PHE B 1 169 ? 15.867 16.844 10.094 1 98.19 169 PHE B O 1
ATOM 3733 N N . GLN B 1 170 ? 13.555 17.062 9.75 1 97.81 170 GLN B N 1
ATOM 3734 C CA . GLN B 1 170 ? 13.281 16.234 10.922 1 97.81 170 GLN B CA 1
ATOM 3735 C C . GLN B 1 170 ? 12.297 15.117 10.594 1 97.81 170 GLN B C 1
ATOM 3737 O O . GLN B 1 170 ? 12.023 14.258 11.438 1 97.81 170 GLN B O 1
ATOM 3742 N N . GLY B 1 171 ? 11.773 15.117 9.352 1 97.94 171 GLY B N 1
ATOM 3743 C CA . GLY B 1 171 ? 10.883 13.984 9.156 1 97.94 171 GLY B CA 1
ATOM 3744 C C . GLY B 1 171 ? 10.07 14.078 7.875 1 97.94 171 GLY B C 1
ATOM 3745 O O . GLY B 1 171 ? 10.281 14.992 7.07 1 97.94 171 GLY B O 1
ATOM 3746 N N . LEU B 1 172 ? 9.242 13.055 7.695 1 98.31 172 LEU B N 1
ATOM 3747 C CA . LEU B 1 172 ? 8.492 12.781 6.473 1 98.31 172 LEU B CA 1
ATOM 3748 C C . LEU B 1 172 ? 7.016 12.562 6.777 1 98.31 172 LEU B C 1
ATOM 3750 O O . LEU B 1 172 ? 6.672 11.805 7.688 1 98.31 172 LEU B O 1
ATOM 3754 N N . LYS B 1 173 ? 6.148 13.391 6.254 1 98.81 173 LYS B N 1
ATOM 3755 C CA . LYS B 1 173 ? 4.75 13 6.105 1 98.81 173 LYS B CA 1
ATOM 3756 C C . LYS B 1 173 ? 4.535 12.219 4.809 1 98.81 173 LYS B C 1
ATOM 3758 O O . LYS B 1 173 ? 4.57 12.797 3.719 1 98.81 173 LYS B O 1
ATOM 3763 N N . PHE B 1 174 ? 4.273 10.906 4.965 1 98.81 174 PHE B N 1
ATOM 3764 C CA . PHE B 1 174 ? 4.215 10.008 3.818 1 98.81 174 PHE B CA 1
ATOM 3765 C C . PHE B 1 174 ? 2.77 9.656 3.477 1 98.81 174 PHE B C 1
ATOM 3767 O O . PHE B 1 174 ? 2.188 8.75 4.066 1 98.81 174 PHE B O 1
ATOM 3774 N N . SER B 1 175 ? 2.215 10.375 2.469 1 98.56 175 SER B N 1
ATOM 3775 C CA . SER B 1 175 ? 0.829 10.164 2.064 1 98.56 175 SER B CA 1
ATOM 3776 C C . SER B 1 175 ? 0.749 9.398 0.749 1 98.56 175 SER B C 1
ATOM 3778 O O . SER B 1 175 ? 0.329 9.945 -0.272 1 98.56 175 SER B O 1
ATOM 3780 N N . ASP B 1 176 ? 1.133 8.18 0.769 1 98.12 176 ASP B N 1
ATOM 3781 C CA . ASP B 1 176 ? 1.145 7.238 -0.348 1 98.12 176 ASP B CA 1
ATOM 3782 C C . ASP B 1 176 ? 1.053 5.797 0.146 1 98.12 176 ASP B C 1
ATOM 3784 O O . ASP B 1 176 ? 1.335 5.516 1.312 1 98.12 176 ASP B O 1
ATOM 3788 N N . THR B 1 177 ? 0.602 4.875 -0.687 1 98.06 177 THR B N 1
ATOM 3789 C CA . THR B 1 177 ? 0.423 3.488 -0.274 1 98.06 177 THR B CA 1
ATOM 3790 C C . THR B 1 177 ? 1.637 2.648 -0.663 1 98.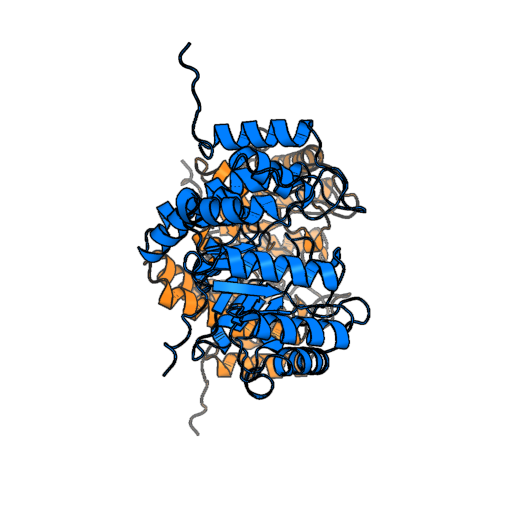06 177 THR B C 1
ATOM 3792 O O . THR B 1 177 ? 1.653 1.436 -0.445 1 98.06 177 THR B O 1
ATOM 3795 N N . ASP B 1 178 ? 2.658 3.242 -1.314 1 98.25 178 ASP B N 1
ATOM 3796 C CA . ASP B 1 178 ? 3.873 2.537 -1.705 1 98.25 178 ASP B CA 1
ATOM 3797 C C . ASP B 1 178 ? 4.738 2.221 -0.487 1 98.25 178 ASP B C 1
ATOM 3799 O O . ASP B 1 178 ? 5.66 2.975 -0.161 1 98.25 178 ASP B O 1
ATOM 3803 N N . LEU B 1 179 ? 4.523 1.056 0.096 1 98.75 179 LEU B N 1
ATOM 3804 C CA . LEU B 1 179 ? 5.203 0.707 1.339 1 98.75 179 LEU B CA 1
ATOM 3805 C C . LEU B 1 179 ? 6.609 0.182 1.062 1 98.75 179 LEU B C 1
ATOM 3807 O O . LEU B 1 179 ? 7.391 -0.028 1.992 1 98.75 179 LEU B O 1
ATOM 3811 N N . LEU B 1 180 ? 6.977 -0.093 -0.241 1 98.75 180 LEU B N 1
ATOM 3812 C CA . LEU B 1 180 ? 8.383 -0.268 -0.577 1 98.75 180 LEU B CA 1
ATOM 3813 C C . LEU B 1 180 ? 9.156 1.032 -0.375 1 98.75 180 LEU B C 1
ATOM 3815 O O . LEU B 1 180 ? 10.188 1.049 0.304 1 98.75 180 LEU B O 1
ATOM 3819 N N . ASP B 1 181 ? 8.641 2.105 -0.948 1 98.69 181 ASP B N 1
ATOM 3820 C CA . ASP B 1 181 ? 9.258 3.42 -0.792 1 98.69 181 ASP B CA 1
ATOM 3821 C C . ASP B 1 181 ? 9.328 3.82 0.681 1 98.69 181 ASP B C 1
ATOM 3823 O O . ASP B 1 181 ? 10.398 4.172 1.182 1 98.69 181 ASP B O 1
ATOM 3827 N N . PHE B 1 182 ? 8.227 3.691 1.415 1 98.81 182 PHE B N 1
ATOM 3828 C CA . PHE B 1 182 ? 8.172 4.047 2.828 1 98.81 182 PHE B CA 1
ATOM 3829 C C . PHE B 1 182 ? 9.164 3.217 3.635 1 98.81 182 PHE B C 1
ATOM 3831 O O . PHE B 1 182 ? 9.906 3.758 4.453 1 98.81 182 PHE B O 1
ATOM 3838 N N . GLY B 1 183 ? 9.141 1.891 3.379 1 98.75 183 GLY B N 1
ATOM 3839 C CA . GLY B 1 183 ? 10.062 1.015 4.09 1 98.75 183 GLY B CA 1
ATOM 3840 C C . GLY B 1 183 ? 11.516 1.38 3.885 1 98.75 183 GLY B C 1
ATOM 3841 O O . GLY B 1 183 ? 12.312 1.339 4.824 1 98.75 183 GLY B O 1
ATOM 3842 N N . GLN B 1 184 ? 11.836 1.762 2.664 1 98.56 184 GLN B N 1
ATOM 3843 C CA . GLN B 1 184 ? 13.211 2.145 2.363 1 98.56 184 GLN B CA 1
ATOM 3844 C C . GLN B 1 184 ? 13.57 3.467 3.035 1 98.56 184 GLN B C 1
ATOM 3846 O O . GLN B 1 184 ? 14.719 3.67 3.441 1 98.56 184 GLN B O 1
ATOM 3851 N N . CYS B 1 185 ? 12.602 4.402 3.17 1 98.56 185 CYS B N 1
ATOM 3852 C CA . CYS B 1 185 ? 12.836 5.602 3.963 1 98.56 185 CYS B CA 1
ATOM 3853 C C . CYS B 1 185 ? 13.242 5.246 5.387 1 98.56 185 CYS B C 1
ATOM 3855 O O . CYS B 1 185 ? 14.219 5.789 5.914 1 98.56 185 CYS B O 1
ATOM 3857 N N . VAL B 1 186 ? 12.516 4.348 5.996 1 98.31 186 VAL B N 1
ATOM 3858 C CA . VAL B 1 186 ? 12.758 3.949 7.379 1 98.31 186 VAL B CA 1
ATOM 3859 C C . VAL B 1 186 ? 14.086 3.209 7.48 1 98.31 186 VAL B C 1
ATOM 3861 O O . VAL B 1 186 ? 14.945 3.566 8.297 1 98.31 186 VAL B O 1
ATOM 3864 N N . ASP B 1 187 ? 14.258 2.234 6.609 1 98 187 ASP B N 1
ATOM 3865 C CA . ASP B 1 187 ? 15.422 1.352 6.656 1 98 187 ASP B CA 1
ATOM 3866 C C . ASP B 1 187 ? 16.719 2.141 6.477 1 98 187 ASP B C 1
ATOM 3868 O O . ASP B 1 187 ? 17.688 1.927 7.207 1 98 187 ASP B O 1
ATOM 3872 N N . GLN B 1 188 ? 16.766 3.061 5.555 1 97.06 188 GLN B N 1
ATOM 3873 C CA . GLN B 1 188 ? 17.984 3.783 5.188 1 97.06 188 GLN B CA 1
ATOM 3874 C C . GLN B 1 188 ? 18.297 4.871 6.207 1 97.06 188 GLN B C 1
ATOM 3876 O O . GLN B 1 188 ? 19.406 5.418 6.211 1 97.06 188 GLN B O 1
ATOM 3881 N N . ASN B 1 189 ? 17.328 5.16 7.117 1 96.25 189 ASN B N 1
ATOM 3882 C CA . ASN B 1 189 ? 17.531 6.25 8.07 1 96.25 189 ASN B CA 1
ATOM 3883 C C . ASN B 1 189 ? 17.328 5.785 9.508 1 96.25 189 ASN B C 1
ATOM 3885 O O . ASN B 1 189 ? 16.938 6.574 10.375 1 96.25 189 ASN B O 1
ATOM 3889 N N . ARG B 1 190 ? 17.531 4.539 9.812 1 90.19 190 ARG B N 1
ATOM 3890 C CA . ARG B 1 190 ? 17.297 3.93 11.117 1 90.19 190 ARG B CA 1
ATOM 3891 C C . ARG B 1 190 ? 18.109 4.637 12.203 1 90.19 190 ARG B C 1
ATOM 3893 O O . ARG B 1 190 ? 17.688 4.695 13.359 1 90.19 190 ARG B O 1
ATOM 3900 N N . GLN B 1 191 ? 19.234 5.117 11.812 1 89.31 191 GLN B N 1
ATOM 3901 C CA . GLN B 1 191 ? 20.125 5.727 12.797 1 89.31 191 GLN B CA 1
ATOM 3902 C C . GLN B 1 191 ? 19.75 7.188 13.031 1 89.31 191 GLN B C 1
ATOM 3904 O O . GLN B 1 191 ? 20.328 7.844 13.906 1 89.31 191 GLN B O 1
ATOM 3909 N N . ARG B 1 192 ? 18.797 7.555 12.18 1 87.25 192 ARG B N 1
ATOM 3910 C CA . ARG B 1 192 ? 18.328 8.93 12.32 1 87.25 192 ARG B CA 1
ATOM 3911 C C . ARG B 1 192 ? 17.078 9 13.188 1 87.25 192 ARG B C 1
ATOM 3913 O O . ARG B 1 192 ? 16.422 7.98 13.414 1 87.25 192 ARG B O 1
ATOM 3920 N N . GLN B 1 193 ? 16.828 10.047 13.773 1 89.44 193 GLN B N 1
ATOM 3921 C CA . GLN B 1 193 ? 15.648 10.242 14.617 1 89.44 193 GLN B CA 1
ATOM 3922 C C . GLN B 1 193 ? 14.555 11.016 13.883 1 89.44 193 GLN B C 1
ATOM 3924 O O . GLN B 1 193 ? 13.977 11.953 14.43 1 89.44 193 GLN B O 1
ATOM 3929 N N . PHE B 1 194 ? 14.43 10.656 12.586 1 96.25 194 PHE B N 1
ATOM 3930 C CA . PHE B 1 194 ? 13.391 11.305 11.797 1 96.25 194 PHE B CA 1
ATOM 3931 C C . PHE B 1 194 ? 12.008 10.852 12.242 1 96.25 194 PHE B C 1
ATOM 3933 O O . PHE B 1 194 ? 11.836 9.719 12.703 1 96.25 194 PHE B O 1
ATOM 3940 N N . ALA B 1 195 ? 11.062 11.758 12.195 1 97.75 195 ALA B N 1
ATOM 3941 C CA . ALA B 1 195 ? 9.656 11.375 12.281 1 97.75 195 ALA B CA 1
ATOM 3942 C C . ALA B 1 195 ? 9.164 10.797 10.953 1 97.75 195 ALA B C 1
ATOM 3944 O O . ALA B 1 195 ? 9.203 11.469 9.922 1 97.75 195 ALA B O 1
ATOM 3945 N N . PHE B 1 196 ? 8.797 9.539 10.969 1 98.31 196 PHE B N 1
ATOM 3946 C CA . PHE B 1 196 ? 8.148 8.914 9.82 1 98.31 196 PHE B CA 1
ATOM 3947 C C . PHE B 1 196 ? 6.641 8.836 10.023 1 98.31 196 PHE B C 1
ATOM 3949 O O . PHE B 1 196 ? 6.129 7.836 10.539 1 98.31 196 PHE B O 1
ATOM 3956 N N . LEU B 1 197 ? 5.984 9.891 9.57 1 98.75 197 LEU B N 1
ATOM 3957 C CA . LEU B 1 197 ? 4.551 10.055 9.781 1 98.75 197 LEU B CA 1
ATOM 3958 C C . LEU B 1 197 ? 3.76 9.562 8.578 1 98.75 197 LEU B C 1
ATOM 3960 O O . LEU B 1 197 ? 3.9 10.094 7.477 1 98.75 197 LEU B O 1
ATOM 3964 N N . PHE B 1 198 ? 2.971 8.547 8.836 1 98.81 198 PHE B N 1
ATOM 3965 C CA . PHE B 1 198 ? 2.199 7.938 7.754 1 98.81 198 PHE B CA 1
ATOM 3966 C C . PHE B 1 198 ? 0.904 8.703 7.52 1 98.81 198 PHE B C 1
ATOM 3968 O O . PHE B 1 198 ? 0.244 9.125 8.469 1 98.81 198 PHE B O 1
ATOM 3975 N N . GLY B 1 199 ? 0.517 8.93 6.215 1 98.75 199 GLY B N 1
ATOM 3976 C CA . GLY B 1 199 ? -0.559 9.852 5.898 1 98.75 199 GLY B CA 1
ATOM 3977 C C . GLY B 1 199 ? -1.776 9.172 5.301 1 98.75 199 GLY B C 1
ATOM 3978 O O . GLY B 1 199 ? -2.689 9.844 4.812 1 98.75 199 GLY B O 1
ATOM 3979 N N . VAL B 1 200 ? -1.771 7.793 5.242 1 98.69 200 VAL B N 1
ATOM 3980 C CA . VAL B 1 200 ? -2.914 7.031 4.758 1 98.69 200 VAL B CA 1
ATOM 3981 C C . VAL B 1 200 ? -3.609 6.336 5.926 1 98.69 200 VAL B C 1
ATOM 3983 O O . VAL B 1 200 ? -3.27 5.203 6.273 1 98.69 200 VAL B O 1
ATOM 3986 N N . ASP B 1 201 ? -4.66 6.973 6.41 1 98.69 201 ASP B N 1
ATOM 3987 C CA . ASP B 1 201 ? -5.293 6.602 7.672 1 98.69 201 ASP B CA 1
ATOM 3988 C C . ASP B 1 201 ? -5.734 5.141 7.656 1 98.69 201 ASP B C 1
ATOM 3990 O O . ASP B 1 201 ? -5.562 4.426 8.648 1 98.69 201 ASP B O 1
ATOM 3994 N N . GLU B 1 202 ? -6.23 4.688 6.559 1 98.56 202 GLU B N 1
ATOM 3995 C CA . GLU B 1 202 ? -6.883 3.383 6.469 1 98.56 202 GLU B CA 1
ATOM 3996 C C . GLU B 1 202 ? -5.855 2.256 6.414 1 98.56 202 GLU B C 1
ATOM 3998 O O . GLU B 1 202 ? -6.215 1.077 6.457 1 98.56 202 GLU B O 1
ATOM 4003 N N . GLN B 1 203 ? -4.551 2.6 6.383 1 98.69 203 GLN B N 1
ATOM 4004 C CA . GLN B 1 203 ? -3.508 1.584 6.305 1 98.69 203 GLN B CA 1
ATOM 4005 C C . GLN B 1 203 ? -2.449 1.8 7.383 1 98.69 203 GLN B C 1
ATOM 4007 O O . GLN B 1 203 ? -1.317 1.33 7.25 1 98.69 203 GLN B O 1
ATOM 4012 N N . LEU B 1 204 ? -2.807 2.488 8.422 1 98.88 204 LEU B N 1
ATOM 4013 C CA . LEU B 1 204 ? -1.834 2.93 9.414 1 98.88 204 LEU B CA 1
ATOM 4014 C C . LEU B 1 204 ? -1.177 1.735 10.102 1 98.88 204 LEU B C 1
ATOM 4016 O O . LEU B 1 204 ? 0.035 1.735 10.328 1 98.88 204 LEU B O 1
ATOM 4020 N N . LEU B 1 205 ? -1.941 0.693 10.461 1 98.81 205 LEU B N 1
ATOM 4021 C CA . LEU B 1 205 ? -1.371 -0.462 11.148 1 98.81 205 LEU B CA 1
ATOM 4022 C C . LEU B 1 205 ? -0.245 -1.08 10.328 1 98.81 205 LEU B C 1
ATOM 4024 O O . LEU B 1 205 ? 0.8 -1.443 10.867 1 98.81 205 LEU B O 1
ATOM 4028 N N . SER B 1 206 ? -0.427 -1.136 8.992 1 98.81 206 SER B N 1
ATOM 4029 C CA . SER B 1 206 ? 0.562 -1.689 8.07 1 98.81 206 SER B CA 1
ATOM 4030 C C . SER B 1 206 ? 1.836 -0.851 8.055 1 98.81 206 SER B C 1
ATOM 4032 O O . SER B 1 206 ? 2.936 -1.385 7.895 1 98.81 206 SER B O 1
ATOM 4034 N N . ALA B 1 207 ? 1.684 0.458 8.227 1 98.75 207 ALA B N 1
ATOM 4035 C CA . ALA B 1 207 ? 2.844 1.345 8.266 1 98.75 207 ALA B CA 1
ATOM 4036 C C . ALA B 1 207 ? 3.557 1.261 9.609 1 98.75 207 ALA B C 1
ATOM 4038 O O . ALA B 1 207 ? 4.781 1.379 9.68 1 98.75 207 ALA B O 1
ATOM 4039 N N . LEU B 1 208 ? 2.775 1.083 10.656 1 98.56 208 LEU B N 1
ATOM 4040 C CA . LEU B 1 208 ? 3.363 0.983 11.984 1 98.56 208 LEU B CA 1
ATOM 4041 C C . LEU B 1 208 ? 4.309 -0.21 12.078 1 98.56 208 LEU B C 1
ATOM 4043 O O . LEU B 1 208 ? 5.426 -0.087 12.586 1 98.56 208 LEU B O 1
ATOM 4047 N N . VAL B 1 209 ? 3.922 -1.34 11.469 1 98 209 VAL B N 1
ATOM 4048 C CA . VAL B 1 209 ? 4.758 -2.533 11.539 1 98 209 VAL B CA 1
ATOM 4049 C C . VAL B 1 209 ? 6.027 -2.326 10.719 1 98 209 VAL B C 1
ATOM 4051 O O . VAL B 1 209 ? 7.051 -2.963 10.969 1 98 209 VAL B O 1
ATOM 4054 N N . MET B 1 210 ? 5.961 -1.392 9.781 1 97.88 210 MET B N 1
ATOM 4055 C CA . MET B 1 210 ? 7.094 -1.096 8.906 1 97.88 210 MET B CA 1
ATOM 4056 C C . MET B 1 210 ? 7.988 -0.025 9.523 1 97.88 210 MET B C 1
ATOM 4058 O O . MET B 1 210 ? 9.016 0.344 8.938 1 97.88 210 MET B O 1
ATOM 4062 N N . GLY B 1 211 ? 7.582 0.576 10.656 1 97.19 211 GLY B N 1
ATOM 4063 C CA . GLY B 1 211 ? 8.484 1.479 11.359 1 97.19 211 GLY B CA 1
ATOM 4064 C C . GLY B 1 211 ? 7.969 2.906 11.414 1 97.19 211 GLY B C 1
ATOM 4065 O O . GLY B 1 211 ? 8.695 3.816 11.82 1 97.19 211 GLY B O 1
ATOM 4066 N N . ALA B 1 212 ? 6.711 3.119 11.039 1 98.19 212 ALA B N 1
ATOM 4067 C CA . ALA B 1 212 ? 6.133 4.449 11.211 1 98.19 212 ALA B CA 1
ATOM 4068 C C . ALA B 1 212 ? 6.168 4.879 12.68 1 98.19 212 ALA B C 1
ATOM 4070 O O . ALA B 1 212 ? 5.895 4.074 13.57 1 98.19 212 ALA B O 1
ATOM 4071 N N . THR B 1 213 ? 6.496 6.156 12.93 1 97.12 213 THR B N 1
ATOM 4072 C CA . THR B 1 213 ? 6.613 6.652 14.297 1 97.12 213 THR B CA 1
ATOM 4073 C C . THR B 1 213 ? 5.398 7.492 14.672 1 97.12 213 THR B C 1
ATOM 4075 O O . THR B 1 213 ? 5.285 7.961 15.805 1 97.12 213 THR B O 1
ATOM 4078 N N . GLY B 1 214 ? 4.551 7.723 13.805 1 97.31 214 GLY B N 1
ATOM 4079 C CA . GLY B 1 214 ? 3.318 8.484 13.945 1 97.31 214 GLY B CA 1
ATOM 4080 C C . GLY B 1 214 ? 2.518 8.578 12.664 1 97.31 214 GLY B C 1
ATOM 4081 O O . GLY B 1 214 ? 2.746 7.809 11.727 1 97.31 214 GLY B O 1
ATOM 4082 N N . ALA B 1 215 ? 1.537 9.414 12.688 1 98.81 215 ALA B N 1
ATOM 4083 C CA . ALA B 1 215 ? 0.653 9.555 11.531 1 98.81 215 ALA B CA 1
ATOM 4084 C C . ALA B 1 215 ? 0.066 10.961 11.461 1 98.81 215 ALA B C 1
ATOM 4086 O O . ALA B 1 215 ? -0.203 11.586 12.492 1 98.81 215 ALA B O 1
ATOM 4087 N N . VAL B 1 216 ? -0.002 11.484 10.289 1 98.88 216 VAL B N 1
ATOM 4088 C CA . VAL B 1 216 ? -0.755 12.703 10 1 98.88 216 VAL B CA 1
ATOM 4089 C C . VAL B 1 216 ? -1.964 12.367 9.133 1 98.88 216 VAL B C 1
ATOM 4091 O O . VAL B 1 216 ? -1.815 11.82 8.039 1 98.88 216 VAL B O 1
ATOM 4094 N N . GLY B 1 217 ? -3.129 12.68 9.609 1 98.69 217 GLY B N 1
ATOM 4095 C CA . GLY B 1 217 ? -4.281 12.281 8.812 1 98.69 217 GLY B CA 1
ATOM 4096 C C . GLY B 1 217 ? -5.52 13.117 9.102 1 98.69 217 GLY B C 1
ATOM 4097 O O . GLY B 1 217 ? -5.605 13.766 10.148 1 98.69 217 GLY B O 1
ATOM 4098 N N . SER B 1 218 ? -6.465 13.07 8.18 1 98.62 218 SER B N 1
ATOM 4099 C CA . SER B 1 218 ? -7.691 13.859 8.266 1 98.62 218 SER B CA 1
ATOM 4100 C C . SER B 1 218 ? -8.672 13.234 9.258 1 98.62 218 SER B C 1
ATOM 4102 O O . SER B 1 218 ? -9.375 13.953 9.977 1 98.62 218 SER B O 1
ATOM 4104 N N . THR B 1 219 ? -8.688 11.906 9.375 1 98.62 219 THR B N 1
ATOM 4105 C CA . THR B 1 219 ? -9.711 11.258 10.195 1 98.62 219 THR B CA 1
ATOM 4106 C C . THR B 1 219 ? -9.398 11.438 11.68 1 98.62 219 THR B C 1
ATOM 4108 O O . THR B 1 219 ? -10.273 11.234 12.531 1 98.62 219 THR B O 1
ATOM 4111 N N . TYR B 1 220 ? -8.242 11.859 12.039 1 98.81 220 TYR B N 1
ATOM 4112 C CA . TYR B 1 220 ? -7.887 12 13.445 1 98.81 220 TYR B CA 1
ATOM 4113 C C . TYR B 1 220 ? -8.609 13.18 14.078 1 98.81 220 TYR B C 1
ATOM 4115 O O . TYR B 1 220 ? -8.633 13.32 15.305 1 98.81 220 TYR B O 1
ATOM 4123 N N . ASN B 1 221 ? -9.172 14.023 13.195 1 98.75 221 ASN B N 1
ATOM 4124 C CA . ASN B 1 221 ? -10.016 15.117 13.672 1 98.75 221 ASN B CA 1
ATOM 4125 C C . ASN B 1 221 ? -11.258 14.594 14.383 1 98.75 221 ASN B C 1
ATOM 4127 O O . ASN B 1 221 ? -11.805 15.266 15.266 1 98.75 221 ASN B O 1
ATOM 4131 N N . TYR B 1 222 ? -11.719 13.367 14.047 1 98.25 222 TYR B N 1
ATOM 4132 C CA . TYR B 1 222 ? -12.977 12.898 14.633 1 98.25 222 TYR B CA 1
ATOM 4133 C C . TYR B 1 222 ? -12.898 11.414 14.977 1 98.25 222 TYR B C 1
ATOM 4135 O O . TYR B 1 222 ? -13.781 10.883 15.648 1 98.25 222 TYR B O 1
ATOM 4143 N N . LEU B 1 223 ? -11.844 10.758 14.57 1 98.19 223 LEU B N 1
ATOM 4144 C CA . LEU B 1 223 ? -11.633 9.359 14.945 1 98.19 223 LEU B CA 1
ATOM 4145 C C . LEU B 1 223 ? -10.312 9.195 15.695 1 98.19 223 LEU B C 1
ATOM 4147 O O . LEU B 1 223 ? -9.75 8.094 15.727 1 98.19 223 LEU B O 1
ATOM 4151 N N . GLY B 1 224 ? -9.781 10.312 16.234 1 98.5 224 GLY B N 1
ATOM 4152 C CA . GLY B 1 224 ? -8.516 10.281 16.953 1 98.5 224 GLY B CA 1
ATOM 4153 C C . GLY B 1 224 ? -8.523 9.359 18.156 1 98.5 224 GLY B C 1
ATOM 4154 O O . GLY B 1 224 ? -7.555 8.625 18.391 1 98.5 224 GLY B O 1
ATOM 4155 N N . LYS B 1 225 ? -9.562 9.344 18.891 1 97.94 225 LYS B N 1
ATOM 4156 C CA . LYS B 1 225 ? -9.664 8.531 20.094 1 97.94 225 LYS B CA 1
ATOM 4157 C C . LYS B 1 225 ? -9.562 7.043 19.766 1 97.94 225 LYS B C 1
ATOM 4159 O O . LYS B 1 225 ? -8.781 6.316 20.375 1 97.94 225 LYS B O 1
ATOM 4164 N N . LYS B 1 226 ? -10.367 6.621 18.766 1 97.44 226 LYS B N 1
ATOM 4165 C CA . LYS B 1 226 ? -10.344 5.223 18.344 1 97.44 226 LYS B CA 1
ATOM 4166 C C . LYS B 1 226 ? -8.977 4.832 17.797 1 97.44 226 LYS B C 1
ATOM 4168 O O . LYS B 1 226 ? -8.477 3.738 18.078 1 97.44 226 LYS B O 1
ATOM 4173 N N . THR B 1 227 ? -8.367 5.707 17.016 1 98.69 227 THR B N 1
ATOM 4174 C CA . THR B 1 227 ? -7.066 5.414 16.422 1 98.69 227 THR B CA 1
ATOM 4175 C C . THR B 1 227 ? -5.988 5.359 17.5 1 98.69 227 THR B C 1
ATOM 4177 O O . THR B 1 227 ? -5.051 4.562 17.406 1 98.69 227 THR B O 1
ATOM 4180 N N . ASN B 1 228 ? -6.105 6.219 18.547 1 98.75 228 ASN B N 1
ATOM 4181 C CA . ASN B 1 228 ? -5.18 6.148 19.672 1 98.75 228 ASN B CA 1
ATOM 4182 C C . ASN B 1 228 ? -5.273 4.809 20.406 1 98.75 228 ASN B C 1
ATOM 4184 O O . ASN B 1 228 ? -4.266 4.285 20.891 1 98.75 228 ASN B O 1
ATOM 4188 N N . GLN B 1 229 ? -6.477 4.27 20.469 1 98.38 229 GLN B N 1
ATOM 4189 C CA . GLN B 1 229 ? -6.633 2.938 21.047 1 98.38 229 GLN B CA 1
ATOM 4190 C C . GLN B 1 229 ? -5.883 1.896 20.219 1 98.38 229 GLN B C 1
ATOM 4192 O O . GLN B 1 229 ? -5.285 0.971 20.781 1 98.38 229 GLN B O 1
ATOM 4197 N N . MET B 1 230 ? -5.898 2.035 18.953 1 98.5 230 MET B N 1
ATOM 4198 C CA . MET B 1 230 ? -5.133 1.147 18.078 1 98.5 230 MET B CA 1
ATOM 4199 C C . MET B 1 230 ? -3.637 1.284 18.344 1 98.5 230 MET B C 1
ATOM 4201 O O . MET B 1 230 ? -2.93 0.282 18.469 1 98.5 230 MET B O 1
ATOM 4205 N N . LEU B 1 231 ? -3.148 2.561 18.453 1 98.62 231 LEU B N 1
ATOM 4206 C CA . LEU B 1 231 ? -1.733 2.807 18.703 1 98.62 231 LEU B CA 1
ATOM 4207 C C . LEU B 1 231 ? -1.306 2.184 20.031 1 98.62 231 LEU B C 1
ATOM 4209 O O . LEU B 1 231 ? -0.222 1.604 20.125 1 98.62 231 LEU B O 1
ATOM 4213 N N . GLU B 1 232 ? -2.15 2.338 21.031 1 98.5 232 GLU B N 1
ATOM 4214 C CA . GLU B 1 232 ? -1.856 1.769 22.344 1 98.5 232 GLU B CA 1
ATOM 4215 C C . GLU B 1 232 ? -1.756 0.248 22.266 1 98.5 232 GLU B C 1
ATOM 4217 O O . GLU B 1 232 ? -0.831 -0.345 22.828 1 98.5 232 GLU B O 1
ATOM 4222 N N . ALA B 1 233 ? -2.701 -0.381 21.609 1 98.5 233 ALA B N 1
ATOM 4223 C CA . ALA B 1 233 ? -2.674 -1.832 21.438 1 98.5 233 ALA B CA 1
ATOM 4224 C C . ALA B 1 233 ? -1.406 -2.279 20.719 1 98.5 233 ALA B C 1
ATOM 4226 O O . ALA B 1 233 ? -0.777 -3.266 21.109 1 98.5 233 ALA B O 1
ATOM 4227 N N . PHE B 1 234 ? -1.016 -1.583 19.703 1 97.88 234 PHE B N 1
ATOM 4228 C CA . PHE B 1 234 ? 0.191 -1.891 18.953 1 97.88 234 PHE B CA 1
ATOM 4229 C C . PHE B 1 234 ? 1.428 -1.784 19.828 1 97.88 234 PHE B C 1
ATOM 4231 O O . PHE B 1 234 ? 2.305 -2.65 19.797 1 97.88 234 PHE B O 1
ATOM 4238 N N . GLU B 1 235 ? 1.505 -0.687 20.578 1 97 235 GLU B N 1
ATOM 4239 C CA . GLU B 1 235 ? 2.635 -0.478 21.484 1 97 235 GLU B CA 1
ATOM 4240 C C . GLU B 1 235 ? 2.736 -1.602 22.516 1 97 235 GLU B C 1
ATOM 4242 O O . GLU B 1 235 ? 3.838 -1.984 22.922 1 97 235 GLU B O 1
ATOM 4247 N N . GLN B 1 236 ? 1.618 -2.123 22.906 1 97.31 236 GLN B N 1
ATOM 4248 C CA . GLN B 1 236 ? 1.565 -3.211 23.875 1 97.31 236 GLN B CA 1
ATOM 4249 C C . GLN B 1 236 ? 1.765 -4.562 23.203 1 97.31 236 GLN B C 1
ATOM 4251 O O . GLN B 1 236 ? 1.624 -5.609 23.828 1 97.31 236 GLN B O 1
ATOM 4256 N N . LYS B 1 237 ? 1.925 -4.578 21.953 1 95.44 237 LYS B N 1
ATOM 4257 C CA . LYS B 1 237 ? 2.158 -5.77 21.141 1 95.44 237 LYS B CA 1
ATOM 4258 C C . LYS B 1 237 ? 0.921 -6.66 21.094 1 95.44 237 LYS B C 1
ATOM 4260 O O . LYS B 1 237 ? 1.034 -7.883 20.984 1 95.44 237 LYS B O 1
ATOM 4265 N N . ASP B 1 238 ? -0.19 -6.047 21.422 1 96.69 238 ASP B N 1
ATOM 4266 C CA . ASP B 1 238 ? -1.47 -6.719 21.219 1 96.69 238 ASP B CA 1
ATOM 4267 C C . ASP B 1 238 ? -1.976 -6.512 19.797 1 96.69 238 ASP B C 1
ATOM 4269 O O . ASP B 1 238 ? -2.922 -5.754 19.562 1 96.69 238 ASP B O 1
ATOM 4273 N N . PHE B 1 239 ? -1.511 -7.25 18.891 1 95.62 239 PHE B N 1
ATOM 4274 C CA . PHE B 1 239 ? -1.728 -7.035 17.469 1 95.62 239 PHE B CA 1
ATOM 4275 C C . PHE B 1 239 ? -3.152 -7.406 17.062 1 95.62 239 PHE B C 1
ATOM 4277 O O . PHE B 1 239 ? -3.732 -6.801 16.172 1 95.62 239 PHE B O 1
ATOM 4284 N N . SER B 1 240 ? -3.717 -8.391 17.703 1 96.5 240 SER B N 1
ATOM 4285 C CA . SER B 1 240 ? -5.098 -8.766 17.406 1 96.5 240 SER B CA 1
ATOM 4286 C C . SER B 1 240 ? -6.051 -7.605 17.688 1 96.5 240 SER B C 1
ATOM 4288 O O . SER B 1 240 ? -6.891 -7.273 16.844 1 96.5 240 SER B O 1
ATOM 4290 N N . THR B 1 241 ? -5.852 -6.965 18.859 1 98.19 241 THR B N 1
ATOM 4291 C CA . THR B 1 241 ? -6.668 -5.812 19.219 1 98.19 241 THR B CA 1
ATOM 4292 C C . THR B 1 241 ? -6.402 -4.645 18.281 1 98.19 241 THR B C 1
ATOM 4294 O O . THR B 1 241 ? -7.336 -3.984 17.812 1 98.19 241 THR B O 1
ATOM 4297 N N . ALA B 1 242 ? -5.148 -4.398 17.922 1 98.44 242 ALA B N 1
ATOM 4298 C CA . ALA B 1 242 ? -4.793 -3.332 17 1 98.44 242 ALA B CA 1
ATOM 4299 C C . ALA B 1 242 ? -5.453 -3.551 15.633 1 98.44 242 ALA B C 1
ATOM 4301 O O . ALA B 1 242 ? -5.996 -2.615 15.047 1 98.44 242 ALA B O 1
ATOM 4302 N N . LEU B 1 243 ? -5.434 -4.809 15.211 1 98.38 243 LEU B N 1
ATOM 4303 C CA . LEU B 1 243 ? -6.035 -5.152 13.93 1 98.38 243 LEU B CA 1
ATOM 4304 C C . LEU B 1 243 ? -7.539 -4.91 13.953 1 98.38 243 LEU B C 1
ATOM 4306 O O . LEU B 1 243 ? -8.109 -4.41 12.977 1 98.38 243 LEU B O 1
ATOM 4310 N N . ASN B 1 244 ? -8.188 -5.25 15.023 1 98.25 244 ASN B N 1
ATOM 4311 C CA . ASN B 1 244 ? -9.625 -5.023 15.141 1 98.25 244 ASN B CA 1
ATOM 4312 C C . ASN B 1 244 ? -9.969 -3.537 15.047 1 98.25 244 ASN B C 1
ATOM 4314 O O . ASN B 1 244 ? -10.961 -3.164 14.422 1 98.25 244 ASN B O 1
ATOM 4318 N N . TYR B 1 245 ? -9.164 -2.689 15.688 1 98.5 245 TYR B N 1
ATOM 4319 C CA . TYR B 1 245 ? -9.367 -1.251 15.57 1 98.5 245 TYR B CA 1
ATOM 4320 C C . TYR B 1 245 ? -9.156 -0.791 14.133 1 98.5 245 TYR B C 1
ATOM 4322 O O . TYR B 1 245 ? -9.938 0.015 13.609 1 98.5 245 TYR B O 1
ATOM 4330 N N . GLN B 1 246 ? -8.086 -1.298 13.438 1 98.75 246 GLN B N 1
ATOM 4331 C CA . GLN B 1 246 ? -7.84 -0.953 12.039 1 98.75 246 GLN B CA 1
ATOM 4332 C C . GLN B 1 246 ? -9.023 -1.345 11.164 1 98.75 246 GLN B C 1
ATOM 4334 O O . GLN B 1 246 ? -9.453 -0.566 10.305 1 98.75 246 GLN B O 1
ATOM 4339 N N . PHE B 1 247 ? -9.586 -2.525 11.406 1 98.56 247 PHE B N 1
ATOM 4340 C CA . PHE B 1 247 ? -10.734 -2.982 10.625 1 98.56 247 PHE B CA 1
ATOM 4341 C C . PHE B 1 247 ? -11.945 -2.084 10.867 1 98.56 247 PHE B C 1
ATOM 4343 O O . PHE B 1 247 ? -12.672 -1.748 9.93 1 98.56 247 PHE B O 1
ATOM 4350 N N . CYS B 1 248 ? -12.141 -1.71 12.109 1 98.12 248 CYS B N 1
ATOM 4351 C CA . CYS B 1 248 ? -13.258 -0.823 12.43 1 98.12 248 CYS B CA 1
ATOM 4352 C C . CYS B 1 248 ? -13.141 0.496 11.68 1 98.12 248 CYS B C 1
ATOM 4354 O O . CYS B 1 248 ? -14.109 0.96 11.07 1 98.12 248 CYS B O 1
ATOM 4356 N N . ILE B 1 249 ? -12.008 1.046 11.664 1 98.31 249 ILE B N 1
ATOM 4357 C CA . ILE B 1 249 ? -11.734 2.293 10.961 1 98.31 249 ILE B CA 1
ATOM 4358 C C . ILE B 1 249 ? -11.914 2.084 9.453 1 98.31 249 ILE B C 1
ATOM 4360 O O . ILE B 1 249 ? -12.516 2.918 8.773 1 98.31 249 ILE B O 1
ATOM 4364 N N . GLN B 1 250 ? -11.445 0.937 9 1 98.75 250 GLN B N 1
ATOM 4365 C CA . GLN B 1 250 ? -11.555 0.632 7.574 1 98.75 250 GLN B CA 1
ATOM 4366 C C . GLN B 1 250 ? -13.016 0.465 7.156 1 98.75 250 GLN B C 1
ATOM 4368 O O . GLN B 1 250 ? -13.391 0.84 6.047 1 98.75 250 GLN B O 1
ATOM 4373 N N . ARG B 1 251 ? -13.867 -0.132 8.016 1 98.44 251 ARG B N 1
ATOM 4374 C CA . ARG B 1 251 ? -15.289 -0.26 7.699 1 98.44 251 ARG B CA 1
ATOM 4375 C C . ARG B 1 251 ? -15.906 1.102 7.398 1 98.44 251 ARG B C 1
ATOM 4377 O O . ARG B 1 251 ? -16.656 1.252 6.43 1 98.44 251 ARG B O 1
ATOM 4384 N N . PHE B 1 252 ? -15.562 2.059 8.195 1 98.56 252 PHE B N 1
ATOM 4385 C CA . PHE B 1 252 ? -16.109 3.396 7.996 1 98.56 252 PHE B CA 1
ATOM 4386 C C . PHE B 1 252 ? -15.539 4.035 6.738 1 98.56 252 PHE B C 1
ATOM 4388 O O . PHE B 1 252 ? -16.281 4.508 5.879 1 98.56 252 PHE B O 1
ATOM 4395 N N . ILE B 1 253 ? -14.188 4.012 6.578 1 98.62 253 ILE B N 1
ATOM 4396 C CA . ILE B 1 253 ? -13.547 4.695 5.457 1 98.62 253 ILE B CA 1
ATOM 4397 C C . ILE B 1 253 ? -13.961 4.031 4.145 1 98.62 253 ILE B C 1
ATOM 4399 O O . ILE B 1 253 ? -14.219 4.715 3.152 1 98.62 253 ILE B O 1
ATOM 4403 N N . ASN B 1 254 ? -13.992 2.672 4.172 1 98.44 254 ASN B N 1
ATOM 4404 C CA . ASN B 1 254 ? -14.445 1.957 2.986 1 98.44 254 ASN B CA 1
ATOM 4405 C C . ASN B 1 254 ? -15.852 2.4 2.572 1 98.44 254 ASN B C 1
ATOM 4407 O O . ASN B 1 254 ? -16.125 2.566 1.382 1 98.44 254 ASN B O 1
ATOM 4411 N N . PHE B 1 255 ? -16.781 2.59 3.514 1 98.06 255 PHE B N 1
ATOM 4412 C CA . PHE B 1 255 ? -18.156 2.994 3.273 1 98.06 255 PHE B CA 1
ATOM 4413 C C . PHE B 1 255 ? -18.203 4.387 2.656 1 98.06 255 PHE B C 1
ATOM 4415 O O . PHE B 1 255 ? -18.859 4.59 1.632 1 98.06 255 PHE B O 1
ATOM 4422 N N . VAL B 1 256 ? -17.438 5.363 3.18 1 98 256 VAL B N 1
ATOM 4423 C CA . VAL B 1 256 ? -17.578 6.746 2.736 1 98 256 VAL B CA 1
ATOM 4424 C C . VAL B 1 256 ? -16.797 6.953 1.437 1 98 256 VAL B C 1
ATOM 4426 O O . VAL B 1 256 ? -17.188 7.773 0.602 1 98 256 VAL B O 1
ATOM 4429 N N . VAL B 1 257 ? -15.703 6.223 1.244 1 97.19 257 VAL B N 1
ATOM 4430 C CA . VAL B 1 257 ? -14.969 6.312 -0.013 1 97.19 257 VAL B CA 1
ATOM 4431 C C . VAL B 1 257 ? -15.891 5.938 -1.176 1 97.19 257 VAL B C 1
ATOM 4433 O O . VAL B 1 257 ? -15.844 6.562 -2.238 1 97.19 257 VAL B O 1
ATOM 4436 N N . LYS B 1 258 ? -16.734 4.973 -1.002 1 95.81 258 LYS B N 1
ATOM 4437 C CA . LYS B 1 258 ? -17.672 4.523 -2.035 1 95.81 258 LYS B CA 1
ATOM 4438 C C . LYS B 1 258 ? -18.703 5.602 -2.352 1 95.81 258 LYS B C 1
ATOM 4440 O O . LYS B 1 258 ? -19.297 5.598 -3.43 1 95.81 258 LYS B O 1
ATOM 4445 N N . LEU B 1 259 ? -18.891 6.562 -1.403 1 96.56 259 LEU B N 1
ATOM 4446 C CA . LEU B 1 259 ? -19.859 7.633 -1.571 1 96.56 259 LEU B CA 1
ATOM 4447 C C . LEU B 1 259 ? -19.203 8.898 -2.105 1 96.56 259 LEU B C 1
ATOM 4449 O O . LEU B 1 259 ? -19.875 9.891 -2.383 1 96.56 259 LEU B O 1
ATOM 4453 N N . GLY B 1 260 ? -17.922 8.859 -2.287 1 94.75 260 GLY B N 1
ATOM 4454 C CA . GLY B 1 260 ? -17.172 10.07 -2.594 1 94.75 260 GLY B CA 1
ATOM 4455 C C . GLY B 1 260 ? -16.688 10.797 -1.356 1 94.75 260 GLY B C 1
ATOM 4456 O O . GLY B 1 260 ? -17.453 11.516 -0.709 1 94.75 260 GLY B O 1
ATOM 4457 N N . PHE B 1 261 ? -15.438 10.625 -1.023 1 95.56 261 PHE B N 1
ATOM 4458 C CA . PHE B 1 261 ? -14.867 11.102 0.232 1 95.56 261 PHE B CA 1
ATOM 4459 C C . PHE B 1 261 ? -13.688 12.031 -0.025 1 95.56 261 PHE B C 1
ATOM 4461 O O . PHE B 1 261 ? -12.695 11.633 -0.641 1 95.56 261 PHE B O 1
ATOM 4468 N N . GLY B 1 262 ? -13.773 13.297 0.3 1 96.62 262 GLY B N 1
ATOM 4469 C CA . GLY B 1 262 ? -12.75 14.336 0.212 1 96.62 262 GLY B CA 1
ATOM 4470 C C . GLY B 1 262 ? -12.883 15.398 1.285 1 96.62 262 GLY B C 1
ATOM 4471 O O . GLY B 1 262 ? -13.438 15.141 2.355 1 96.62 262 GLY B O 1
ATOM 4472 N N . VAL B 1 263 ? -12.312 16.531 1.021 1 97.75 263 VAL B N 1
ATOM 4473 C CA . VAL B 1 263 ? -12.266 17.609 1.995 1 97.75 263 VAL B CA 1
ATOM 4474 C C . VAL B 1 263 ? -13.68 18.031 2.379 1 97.75 263 VAL B C 1
ATOM 4476 O O . VAL B 1 263 ? -13.984 18.203 3.561 1 97.75 263 VAL B O 1
ATOM 4479 N N . SER B 1 264 ? -14.609 18.094 1.358 1 97.94 264 SER B N 1
ATOM 4480 C CA . SER B 1 264 ? -15.992 18.5 1.593 1 97.94 264 SER B CA 1
ATOM 4481 C C . SER B 1 264 ? -16.688 17.547 2.564 1 97.94 264 SER B C 1
ATOM 4483 O O . SER B 1 264 ? -17.344 18 3.502 1 97.94 264 SER B O 1
ATOM 4485 N N . GLN B 1 265 ? -16.531 16.297 2.322 1 98.56 265 GLN B N 1
ATOM 4486 C CA . GLN B 1 265 ? -17.156 15.258 3.133 1 98.56 265 GLN B CA 1
ATOM 4487 C C . GLN B 1 265 ? -16.531 15.195 4.527 1 98.56 265 GLN B C 1
ATOM 4489 O O . GLN B 1 265 ? -17.234 14.977 5.516 1 98.56 265 GLN B O 1
ATOM 4494 N N . THR B 1 266 ? -15.227 15.438 4.609 1 98.56 266 THR B N 1
ATOM 4495 C CA . THR B 1 266 ? -14.539 15.484 5.898 1 98.56 266 THR B CA 1
ATOM 4496 C C . THR B 1 266 ? -15.07 16.625 6.75 1 98.56 266 THR B C 1
ATOM 4498 O O . THR B 1 266 ? -15.289 16.469 7.953 1 98.56 266 THR B O 1
ATOM 4501 N N . LYS B 1 267 ? -15.281 17.812 6.141 1 98.56 267 LYS B N 1
ATOM 4502 C CA . LYS B 1 267 ? -15.859 18.953 6.844 1 98.56 267 LYS B CA 1
ATOM 4503 C C . LYS B 1 267 ? -17.234 18.609 7.41 1 98.56 267 LYS B C 1
ATOM 4505 O O . LYS B 1 267 ? -17.531 18.922 8.562 1 98.56 267 LYS B O 1
ATOM 4510 N N . ALA B 1 268 ? -18.016 17.922 6.637 1 98.25 268 ALA B N 1
ATOM 4511 C CA . ALA B 1 268 ? -19.375 17.578 7.043 1 98.25 268 ALA B CA 1
ATOM 4512 C C . ALA B 1 268 ? -19.359 16.578 8.203 1 98.25 268 ALA B C 1
ATOM 4514 O O . ALA B 1 268 ? -20.109 16.75 9.172 1 98.25 268 ALA B O 1
ATOM 4515 N N . ILE B 1 269 ? -18.531 15.617 8.117 1 98.25 269 ILE B N 1
ATOM 4516 C CA . ILE B 1 269 ? -18.438 14.594 9.164 1 98.25 269 ILE B CA 1
ATOM 4517 C C . ILE B 1 269 ? -17.938 15.234 10.461 1 98.25 269 ILE B C 1
ATOM 4519 O O . ILE B 1 269 ? -18.484 14.961 11.539 1 98.25 269 ILE B O 1
ATOM 4523 N N . MET B 1 270 ? -16.906 16.078 10.352 1 98.38 270 MET B N 1
ATOM 4524 C CA . MET B 1 270 ? -16.375 16.766 11.531 1 98.38 270 MET B CA 1
ATOM 4525 C C . MET B 1 270 ? -17.453 17.594 12.219 1 98.38 270 MET B C 1
ATOM 4527 O O . MET B 1 270 ? -17.578 17.562 13.445 1 98.38 270 MET B O 1
ATOM 4531 N N . THR B 1 271 ? -18.172 18.328 11.391 1 98.19 271 THR B N 1
ATOM 4532 C CA . THR B 1 271 ? -19.281 19.109 11.945 1 98.19 271 THR B CA 1
ATOM 4533 C C . THR B 1 271 ? -20.281 18.203 12.656 1 98.19 271 THR B C 1
ATOM 4535 O O . THR B 1 271 ? -20.703 18.5 13.781 1 98.19 271 THR B O 1
ATOM 4538 N N . LEU B 1 272 ? -20.609 17.141 12.055 1 96.69 272 LEU B N 1
ATOM 4539 C CA . LEU B 1 272 ? -21.594 16.188 12.578 1 96.69 272 LEU B CA 1
ATOM 4540 C C . LEU B 1 272 ? -21.125 15.625 13.922 1 96.69 272 LEU B C 1
ATOM 4542 O O . LEU B 1 272 ? -21.906 15.57 14.875 1 96.69 272 LEU B O 1
ATOM 4546 N N . VAL B 1 273 ? -19.875 15.242 14.016 1 96.62 273 VAL B N 1
ATOM 4547 C CA . VAL B 1 273 ? -19.375 14.477 15.148 1 96.62 273 VAL B CA 1
ATOM 4548 C C . VAL B 1 273 ? -19.016 15.422 16.297 1 96.62 273 VAL B C 1
ATOM 4550 O O . VAL B 1 273 ? -19.234 15.102 17.469 1 96.62 273 VAL B O 1
ATOM 4553 N N . SER B 1 274 ? -18.516 16.578 16.016 1 97.5 274 SER B N 1
ATOM 4554 C CA . SER B 1 274 ? -17.969 17.469 17.031 1 97.5 274 SER B CA 1
ATOM 4555 C C . SER B 1 274 ? -18.984 18.531 17.438 1 97.5 274 SER B C 1
ATOM 4557 O O . SER B 1 274 ? -18.859 19.141 18.5 1 97.5 274 SER B O 1
ATOM 4559 N N . GLY B 1 275 ? -19.922 18.828 16.578 1 97.44 275 GLY B N 1
ATOM 4560 C CA . GLY B 1 275 ? -20.828 19.953 16.781 1 97.44 275 GLY B CA 1
ATOM 4561 C C . GLY B 1 275 ? -20.203 21.281 16.438 1 97.44 275 GLY B C 1
ATOM 4562 O O . GLY B 1 275 ? -20.844 22.328 16.547 1 97.44 275 GLY B O 1
ATOM 4563 N N . ILE B 1 276 ? -18.953 21.312 16.016 1 98.5 276 ILE B N 1
ATOM 4564 C CA . ILE B 1 276 ? -18.266 22.547 15.609 1 98.5 276 ILE B CA 1
ATOM 4565 C C . ILE B 1 276 ? -18.531 22.828 14.133 1 98.5 276 ILE B C 1
ATOM 4567 O O . ILE B 1 276 ? -18.25 21.984 13.273 1 98.5 276 ILE B O 1
ATOM 4571 N N . PRO B 1 277 ? -19.062 23.984 13.781 1 98.38 277 PRO B N 1
ATOM 4572 C CA . PRO B 1 277 ? -19.375 24.25 12.375 1 98.38 277 PRO B CA 1
ATOM 4573 C C . PRO B 1 277 ? -18.141 24.484 11.516 1 98.38 277 PRO B C 1
ATOM 4575 O O . PRO B 1 277 ? -17.5 25.531 11.625 1 98.38 277 PRO B O 1
ATOM 4578 N N . MET B 1 278 ? -17.859 23.547 10.641 1 98.62 278 MET B N 1
ATOM 4579 C CA . MET B 1 278 ? -16.703 23.656 9.758 1 98.62 278 MET B CA 1
ATOM 4580 C C . MET B 1 278 ? -17.047 24.469 8.508 1 98.62 278 MET B C 1
ATOM 4582 O O . MET B 1 278 ? -16.156 24.969 7.82 1 98.62 278 MET B O 1
ATOM 4586 N N . GLY B 1 279 ? -18.406 24.609 8.219 1 98.06 279 GLY B N 1
ATOM 4587 C CA . GLY B 1 279 ? -18.828 25.312 7.027 1 98.06 279 GLY B CA 1
ATOM 4588 C C . GLY B 1 279 ? -18.469 24.609 5.738 1 98.06 279 GLY B C 1
ATOM 4589 O O . GLY B 1 279 ? -17.875 23.531 5.766 1 98.06 279 GLY B O 1
ATOM 4590 N N . PRO B 1 280 ? -18.938 25.156 4.551 1 97.25 280 PRO B N 1
ATOM 4591 C CA . PRO B 1 280 ? -18.625 24.578 3.242 1 97.25 280 PRO B CA 1
ATOM 4592 C C . PRO B 1 280 ? -17.188 24.891 2.795 1 97.25 280 PRO B C 1
ATOM 4594 O O . PRO B 1 280 ? -16.547 25.797 3.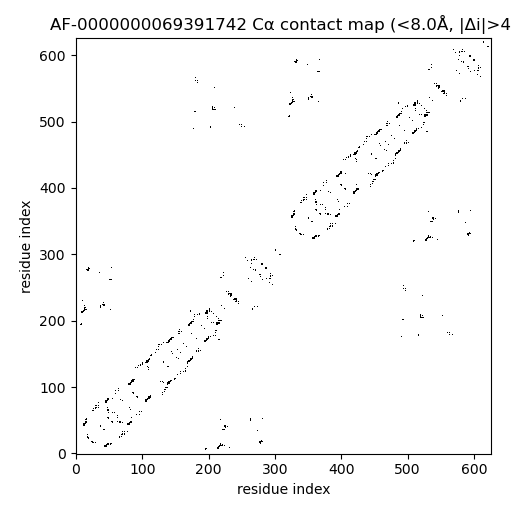326 1 97.25 280 PRO B O 1
ATOM 4597 N N . PRO B 1 281 ? -16.688 24.078 1.892 1 97.75 281 PRO B N 1
ATOM 4598 C CA . PRO B 1 281 ? -15.43 24.469 1.253 1 97.75 281 PRO B CA 1
ATOM 4599 C C . PRO B 1 281 ? -15.609 25.609 0.249 1 97.75 281 PRO B C 1
ATOM 4601 O O . PRO B 1 281 ? -16.734 26.016 -0.029 1 97.75 281 PRO B O 1
ATOM 4604 N N . ARG B 1 282 ? -14.5 26.141 -0.223 1 97.06 282 ARG B N 1
ATOM 4605 C CA . ARG B 1 282 ? -14.555 27.094 -1.325 1 97.06 282 ARG B CA 1
ATOM 4606 C C . ARG B 1 282 ? -14.531 26.375 -2.672 1 97.06 282 ARG B C 1
ATOM 4608 O O . ARG B 1 282 ? -14.055 25.234 -2.77 1 97.06 282 ARG B O 1
ATOM 4615 N N . LEU B 1 283 ? -15.102 27.109 -3.656 1 95.44 283 LEU B N 1
ATOM 4616 C CA . LEU B 1 283 ? -15 26.594 -5.02 1 95.44 283 LEU B CA 1
ATOM 4617 C C . LEU B 1 283 ? -13.547 26.328 -5.398 1 95.44 283 LEU B C 1
ATOM 4619 O O . LEU B 1 283 ? -12.648 27.062 -4.957 1 95.44 283 LEU B O 1
ATOM 4623 N N . PRO B 1 284 ? -13.227 25.266 -6.168 1 96.75 284 PRO B N 1
ATOM 4624 C CA . PRO B 1 284 ? -14.141 24.438 -6.957 1 96.75 284 PRO B CA 1
ATOM 4625 C C . PRO B 1 284 ? -14.711 23.266 -6.16 1 96.75 284 PRO B C 1
ATOM 4627 O O . PRO B 1 284 ? -15.523 22.5 -6.68 1 96.75 284 PRO B O 1
ATOM 4630 N N . LEU B 1 285 ? -14.328 23.094 -4.895 1 96.81 285 LEU B N 1
ATOM 4631 C CA . LEU B 1 285 ? -14.93 22.047 -4.082 1 96.81 285 LEU B CA 1
ATOM 4632 C C . LEU B 1 285 ? -16.406 22.328 -3.818 1 96.81 285 LEU B C 1
ATOM 4634 O O . LEU B 1 285 ? -16.797 23.5 -3.715 1 96.81 285 LEU B O 1
ATOM 4638 N N . GLN B 1 286 ? -17.141 21.281 -3.756 1 95.62 286 GLN B N 1
ATOM 4639 C CA . GLN B 1 286 ? -18.578 21.422 -3.527 1 95.62 286 GLN B CA 1
ATOM 4640 C C . GLN B 1 286 ? -18.969 20.922 -2.135 1 95.62 286 GLN B C 1
ATOM 4642 O O . GLN B 1 286 ? -18.328 20.016 -1.591 1 95.62 286 GLN B O 1
ATOM 4647 N N . LYS B 1 287 ? -19.953 21.531 -1.658 1 95.81 287 LYS B N 1
ATOM 46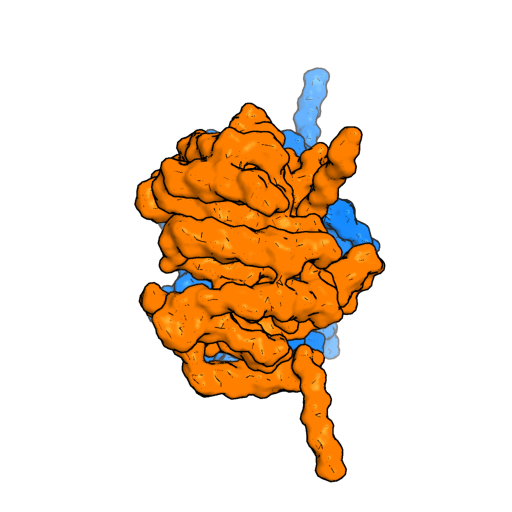48 C CA . LYS B 1 287 ? -20.5 21.125 -0.365 1 95.81 287 LYS B CA 1
ATOM 4649 C C . LYS B 1 287 ? -20.953 19.672 -0.401 1 95.81 287 LYS B C 1
ATOM 4651 O O . LYS B 1 287 ? -21.531 19.219 -1.394 1 95.81 287 LYS B O 1
ATOM 4656 N N . ALA B 1 288 ? -20.719 18.922 0.697 1 97.19 288 ALA B N 1
ATOM 4657 C CA . ALA B 1 288 ? -21.234 17.562 0.815 1 97.19 288 ALA B CA 1
ATOM 4658 C C . ALA B 1 288 ? -22.766 17.562 0.768 1 97.19 288 ALA B C 1
ATOM 4660 O O . ALA B 1 288 ? -23.422 18.453 1.32 1 97.19 288 ALA B O 1
ATOM 4661 N N . SER B 1 289 ? -23.328 16.594 0.174 1 97.12 289 SER B N 1
ATOM 4662 C CA . SER B 1 289 ? -24.781 16.484 0.103 1 97.12 289 SER B CA 1
ATOM 4663 C C . SER B 1 289 ? -25.375 16.062 1.445 1 97.12 289 SER B C 1
ATOM 4665 O O . SER B 1 289 ? -24.688 15.477 2.277 1 97.12 289 SER B O 1
ATOM 4667 N N . ARG B 1 290 ? -26.609 16.422 1.595 1 96.75 290 ARG B N 1
ATOM 4668 C CA . ARG B 1 290 ? -27.328 15.961 2.777 1 96.75 290 ARG B CA 1
ATOM 4669 C C . ARG B 1 290 ? -27.406 14.438 2.814 1 96.75 290 ARG B C 1
ATOM 4671 O O . ARG B 1 290 ? -27.312 13.828 3.885 1 96.75 290 ARG B O 1
ATOM 4678 N N . GLU B 1 291 ? -27.578 13.875 1.708 1 97.75 291 GLU B N 1
ATOM 4679 C CA . GLU B 1 291 ? -27.625 12.422 1.603 1 97.75 291 GLU B CA 1
ATOM 4680 C C . GLU B 1 291 ? -26.328 11.797 2.117 1 97.75 291 GLU B C 1
ATOM 4682 O O . GLU B 1 291 ? -26.359 10.82 2.869 1 97.75 291 GLU B O 1
ATOM 4687 N N . PHE B 1 292 ? -25.219 12.32 1.717 1 97.94 292 PHE B N 1
ATOM 4688 C CA . PHE B 1 292 ? -23.938 11.828 2.205 1 97.94 292 PHE B CA 1
ATOM 4689 C C . PHE B 1 292 ? -23.859 11.922 3.725 1 97.94 292 PHE B C 1
ATOM 4691 O O . PHE B 1 292 ? -23.484 10.961 4.395 1 97.94 292 PHE B O 1
ATOM 4698 N N . THR B 1 293 ? -24.219 13.07 4.254 1 97.25 293 THR B N 1
ATOM 4699 C CA . THR B 1 293 ? -24.109 13.305 5.688 1 97.25 293 THR B CA 1
ATOM 4700 C C . THR B 1 293 ? -24.984 12.336 6.473 1 97.25 293 THR B C 1
ATOM 4702 O O . THR B 1 293 ? -24.562 11.797 7.496 1 97.25 293 THR B O 1
ATOM 4705 N N . ASP B 1 294 ? -26.188 12.086 5.973 1 97.56 294 ASP B N 1
ATOM 4706 C CA . ASP B 1 294 ? -27.109 11.148 6.617 1 97.56 294 ASP B CA 1
ATOM 4707 C C . ASP B 1 294 ? -26.547 9.734 6.613 1 97.56 294 ASP B C 1
ATOM 4709 O O . ASP B 1 294 ? -26.609 9.031 7.625 1 97.56 294 ASP B O 1
ATOM 4713 N N . ASN B 1 295 ? -26.047 9.367 5.496 1 97.88 295 ASN B N 1
ATOM 4714 C CA . ASN B 1 295 ? -25.469 8.039 5.371 1 97.88 295 ASN B CA 1
ATOM 4715 C C . ASN B 1 295 ? -24.25 7.871 6.277 1 97.88 295 ASN B C 1
ATOM 4717 O O . ASN B 1 295 ? -24.094 6.836 6.926 1 97.88 295 ASN B O 1
ATOM 4721 N N . ALA B 1 296 ? -23.359 8.883 6.305 1 97.38 296 ALA B N 1
ATOM 4722 C CA . ALA B 1 296 ? -22.172 8.844 7.152 1 97.38 296 ALA B CA 1
ATOM 4723 C C . ALA B 1 296 ? -22.547 8.742 8.625 1 97.38 296 ALA B C 1
ATOM 4725 O O . ALA B 1 296 ? -21.938 7.98 9.383 1 97.38 296 ALA B O 1
ATOM 4726 N N . GLU B 1 297 ? -23.531 9.516 9.031 1 96.81 297 GLU B N 1
ATOM 4727 C CA . GLU B 1 297 ? -24 9.477 10.414 1 96.81 297 GLU B CA 1
ATOM 4728 C C . GLU B 1 297 ? -24.5 8.078 10.797 1 96.81 297 GLU B C 1
ATOM 4730 O O . GLU B 1 297 ? -24.141 7.555 11.852 1 96.81 297 GLU B O 1
ATOM 4735 N N . ALA B 1 298 ? -25.328 7.539 9.953 1 97.31 298 ALA B N 1
ATOM 4736 C CA . ALA B 1 298 ? -25.859 6.203 10.195 1 97.31 298 ALA B CA 1
ATOM 4737 C C . ALA B 1 298 ? -24.734 5.18 10.32 1 97.31 298 ALA B C 1
ATOM 4739 O O . ALA B 1 298 ? -24.781 4.305 11.188 1 97.31 298 ALA B O 1
ATOM 4740 N N . LYS B 1 299 ? -23.766 5.285 9.453 1 97.06 299 LYS B N 1
ATOM 4741 C CA . LYS B 1 299 ? -22.656 4.34 9.484 1 97.06 299 LYS B CA 1
ATOM 4742 C C . LYS B 1 299 ? -21.828 4.496 10.758 1 97.06 299 LYS B C 1
ATOM 4744 O O . LYS B 1 299 ? -21.453 3.502 11.383 1 97.06 299 LYS B O 1
ATOM 4749 N N . LEU B 1 300 ? -21.531 5.742 11.18 1 96.38 300 LEU B N 1
ATOM 4750 C CA . LEU B 1 300 ? -20.797 5.992 12.414 1 96.38 300 LEU B CA 1
ATOM 4751 C C . LEU B 1 300 ? -21.516 5.422 13.617 1 96.38 300 LEU B C 1
ATOM 4753 O O . LEU B 1 300 ? -20.891 4.836 14.508 1 96.38 300 LEU B O 1
ATOM 4757 N N . LYS B 1 301 ? -22.844 5.551 13.656 1 95 301 LYS B N 1
ATOM 4758 C CA . LYS B 1 301 ? -23.656 4.996 14.734 1 95 301 LYS B CA 1
ATOM 4759 C C . LYS B 1 301 ? -23.594 3.473 14.742 1 95 301 LYS B C 1
ATOM 4761 O O . LYS B 1 301 ? -23.484 2.857 15.805 1 95 301 LYS B O 1
ATOM 4766 N N . SER B 1 302 ? -23.625 2.896 13.578 1 95.38 302 SER B N 1
ATOM 4767 C CA . SER B 1 302 ? -23.609 1.44 13.469 1 95.38 302 SER B CA 1
ATOM 4768 C C . SER B 1 302 ? -22.297 0.853 13.969 1 95.38 302 SE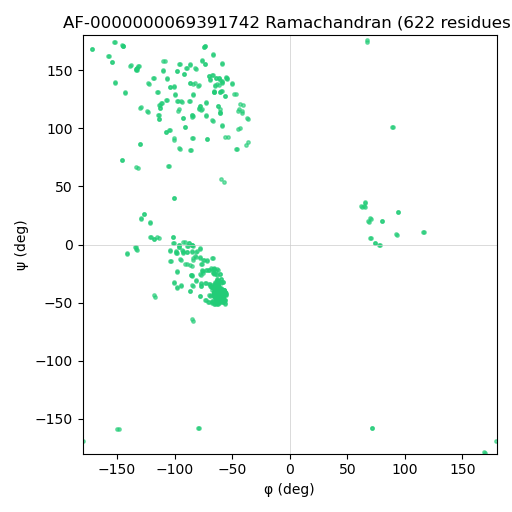R B C 1
ATOM 4770 O O . SER B 1 302 ? -22.25 -0.305 14.391 1 95.38 302 SER B O 1
ATOM 4772 N N . LEU B 1 303 ? -21.219 1.634 13.945 1 94.5 303 LEU B N 1
ATOM 4773 C CA . LEU B 1 303 ? -19.906 1.163 14.352 1 94.5 303 LEU B CA 1
ATOM 4774 C C . LEU B 1 303 ? -19.562 1.643 15.758 1 94.5 303 LEU B C 1
ATOM 4776 O O . LEU B 1 303 ? -18.438 1.431 16.234 1 94.5 303 LEU B O 1
ATOM 4780 N N . ASP B 1 304 ? -20.438 2.346 16.391 1 90.62 304 ASP B N 1
ATOM 4781 C CA . ASP B 1 304 ? -20.328 2.828 17.766 1 90.62 304 ASP B CA 1
ATOM 4782 C C . ASP B 1 304 ? -19.188 3.848 17.891 1 90.62 304 ASP B C 1
ATOM 4784 O O . ASP B 1 304 ? -18.406 3.799 18.844 1 90.62 304 ASP B O 1
ATOM 4788 N N . PHE B 1 305 ? -19.078 4.621 16.828 1 86.94 305 PHE B N 1
ATOM 4789 C CA . PHE B 1 305 ? -18.109 5.707 16.891 1 86.94 305 PHE B CA 1
ATOM 4790 C C . PHE B 1 305 ? -18.719 6.949 17.531 1 86.94 305 PHE B C 1
ATOM 4792 O O . PHE B 1 305 ? -18 7.832 17.984 1 86.94 305 PHE B O 1
ATOM 4799 N N . LEU B 1 306 ? -20.047 7.109 17.453 1 84.75 306 LEU B N 1
ATOM 4800 C CA . LEU B 1 306 ? -20.75 8.258 18.031 1 84.75 306 LEU B CA 1
ATOM 4801 C C . LEU B 1 306 ? -21.453 7.867 19.312 1 84.75 306 LEU B C 1
ATOM 4803 O O . LEU B 1 306 ? -21.984 6.766 19.438 1 84.75 306 LEU B O 1
ATOM 4807 N N . PRO B 1 307 ? -21.312 8.797 20.438 1 71.12 307 PRO B N 1
ATOM 4808 C CA . PRO B 1 307 ? -22.062 8.508 21.656 1 71.12 307 PRO B CA 1
ATOM 4809 C C . PRO B 1 307 ? -23.578 8.484 21.422 1 71.12 307 PRO B C 1
ATOM 4811 O O . PRO B 1 307 ? -24.078 9.195 20.547 1 71.12 307 PRO B O 1
ATOM 4814 N N . PHE B 1 308 ? -24.266 7.324 21.547 1 56.34 308 PHE B N 1
ATOM 4815 C CA . PHE B 1 308 ? -25.719 7.25 21.391 1 56.34 308 PHE B CA 1
ATOM 4816 C C . PHE B 1 308 ? -26.422 8.211 22.344 1 56.34 308 PHE B C 1
ATOM 4818 O O . PHE B 1 308 ? -26.172 8.18 23.547 1 56.34 308 PHE B O 1
ATOM 4825 N N . THR B 1 309 ? -26.734 9.445 21.922 1 49.41 309 THR B N 1
ATOM 4826 C CA . THR B 1 309 ? -27.703 10.219 22.703 1 49.41 309 THR B CA 1
ATOM 4827 C C . THR B 1 309 ? -29.031 9.477 22.828 1 49.41 309 THR B C 1
ATOM 4829 O O . THR B 1 309 ? -29.75 9.344 21.828 1 49.41 309 THR B O 1
ATOM 4832 N N . GLY B 1 310 ? -29.266 8.383 23.219 1 38.56 310 GLY B N 1
ATOM 4833 C CA . GLY B 1 310 ? -30.609 7.965 23.594 1 38.56 310 GLY B CA 1
ATOM 4834 C C . GLY B 1 310 ? -31.359 9 24.406 1 38.56 310 GLY B C 1
ATOM 4835 O O . GLY B 1 310 ? -30.859 9.477 25.422 1 38.56 310 GLY B O 1
ATOM 4836 N N . LEU B 1 311 ? -32.312 9.844 23.859 1 28.2 311 LEU B N 1
ATOM 4837 C CA . LEU B 1 311 ? -33.5 10.367 24.516 1 28.2 311 LEU B CA 1
ATOM 4838 C C . LEU B 1 311 ? -34.25 9.258 25.266 1 28.2 311 LEU B C 1
ATOM 4840 O O . LEU B 1 311 ? -34.625 8.258 24.656 1 28.2 311 LEU B O 1
ATOM 4844 N N . LYS B 1 312 ? -33.844 8.906 26.453 1 32.31 312 LYS B N 1
ATOM 4845 C CA . LYS B 1 312 ? -34.875 8.375 27.328 1 32.31 312 LYS B CA 1
ATOM 4846 C C . LYS B 1 312 ? -36.219 9.094 27.109 1 32.31 312 LYS B C 1
ATOM 4848 O O . LYS B 1 312 ? -36.281 10.32 27.234 1 32.31 312 LYS B O 1
ATOM 4853 N N . ASP B 1 313 ? -36.969 8.508 26.109 1 24.58 313 ASP B N 1
ATOM 4854 C CA . ASP B 1 313 ? -38.344 8.82 26.453 1 24.58 313 ASP B CA 1
ATOM 4855 C C . ASP B 1 313 ? -38.594 8.617 27.938 1 24.58 313 ASP B C 1
ATOM 4857 O O . ASP B 1 313 ? -38.125 7.652 28.531 1 24.58 313 ASP B O 1
#

Sequence (626 aa):
MAAPKKKLQGLVAATITPMTENGEINFSVIGRYVDYLVEEQGVKSIFVNGTTGEGLSLSISERRQVAEEWVTKGRNKLDQVVIHVGALSLKESQELARHAAEIGADGIAAIAPFFLKPWNKDVLINFLKEVAAAAPALPFYYYHIPALTGVKIRAEELLAGIQDKIPTFQGLKFSDTDLLDFGQCVDQNRQRQFAFLFGVDEQLLSALVMGATGAVGSTYNYLGKKTNQMLEAFEQKDFSTALNYQFCIQRFINFVVKLGFGVSQTKAIMTLVSGIPMGPPRLPLQKASREFTDNAEAKLKSLDFLPFTGLKDMAAPKKKLQGLVAATITPMTENGEINFSVIGRYVDYLVEEQGVKSIFVNGTTGEGLSLSISERRQVAEEWVTKGRNKLDQVVIHVGALSLKESQELARHAAEIGADGIAAIAPFFLKPWNKDVLINFLKEVAAAAPALPFYYYHIPALTGVKIRAEELLAGIQDKIPTFQGLKFSDTDLLDFGQCVDQNRQRQFAFLFGVDEQLLSALVMGATGAVGSTYNYLGKKTNQMLEAFEQKDFSTALNYQFCIQRFINFVVKLGFGVSQTKAIMTLVSGIPMGPPRLPLQKASREFTDNAEAKLKSLDFLPFTGLKD

Solvent-accessible surface area (backbone atoms only — not comparable to full-atom values): 32943 Å² total; per-residue (Å²): 126,82,71,80,79,77,77,75,52,48,57,22,23,31,35,67,58,32,16,34,91,88,60,43,78,39,71,85,51,50,48,60,48,43,49,43,28,39,74,70,20,70,32,37,27,36,34,38,43,35,78,54,20,43,28,89,78,44,52,74,68,52,50,49,51,51,51,48,51,51,47,62,53,26,59,96,65,42,78,37,45,30,38,42,27,49,46,82,45,68,69,56,14,23,51,42,26,34,50,39,53,73,67,60,46,59,23,37,28,35,44,71,40,45,83,81,55,57,89,46,55,66,56,42,47,53,53,51,31,54,32,44,62,42,24,68,86,35,39,28,30,43,43,46,40,38,90,79,39,69,51,79,72,54,61,34,67,50,55,63,66,36,48,82,69,27,74,41,55,38,32,36,38,40,37,64,68,58,52,51,44,53,34,44,40,41,64,78,38,64,92,48,87,56,27,36,19,41,33,42,71,61,42,43,72,36,40,44,70,54,59,40,51,27,28,39,24,58,58,39,69,75,42,19,43,60,50,48,51,22,52,52,25,44,74,69,67,36,52,69,60,19,40,51,40,49,48,55,51,29,55,52,50,56,56,42,51,76,71,63,65,49,57,32,39,49,32,51,49,42,22,70,76,69,69,50,77,26,44,47,55,56,81,92,53,56,63,57,50,68,66,57,52,53,53,51,51,52,52,36,52,74,69,64,72,47,83,79,77,70,76,76,122,126,81,72,78,76,76,76,74,53,48,57,24,22,32,36,67,59,31,16,34,90,86,60,43,77,38,71,84,51,49,47,58,48,44,50,44,29,40,73,69,19,68,33,37,26,38,33,37,43,35,78,55,20,43,29,89,79,44,53,72,69,51,48,51,52,52,52,48,49,51,47,62,53,27,59,96,66,43,79,38,44,29,39,42,25,49,48,83,44,67,68,56,15,24,51,41,24,36,50,39,52,72,68,62,46,60,22,36,28,35,44,71,40,45,83,81,54,56,89,46,54,66,57,42,48,56,54,51,30,55,32,43,60,42,24,68,86,32,40,28,30,42,44,45,41,39,90,79,35,68,50,81,72,53,63,33,68,50,56,64,67,38,50,82,70,27,73,39,55,39,32,37,39,39,36,64,69,58,52,51,46,52,35,45,40,42,63,78,38,65,92,49,85,55,27,37,18,40,34,43,72,62,43,44,71,37,40,43,70,54,60,37,52,28,29,39,23,57,59,38,68,75,43,19,43,61,52,49,53,21,52,52,26,45,76,68,66,36,52,71,60,18,40,52,42,48,47,54,51,29,56,52,50,58,56,42,51,77,70,63,65,50,57,31,41,49,31,50,50,42,21,68,75,68,69,50,75,25,44,47,54,55,82,91,52,56,64,58,51,68,67,56,53,54,52,51,50,53,51,36,50,76,70,64,73,47,84,80,79,70,76,78,123

Secondary structure (DSSP, 8-state):
---------EEEEE----B-TTS-B-GGGHHHHHHIIIIII---EEEESSTTTTGGGS-HHHHHHHHHHHHHHHTTT-SEEEEE---SSHHHHHHHHHHHHHHT-SEEEEE---SS--SSHHHHHHHHHHHHHTSTTS-EEEEE-HHHH-----HHHHHTTHHHH-TTEEEEEE-SS-HHHHHHHHHHTTTS--EEEE--GGGHHHHHHTT--EEEESTHHHHHHHHHHHHHHHHTT-HHHHHHHHHHHHHHHHHHHTT--SHHHHHHHHHHHH-----PPPTTS-PPPHHHHHHHHHHHHHTT-S-------/---------EEEEE----B-TTS-B-GGGHHHHHHIIIIII---EEEESSTTTTGGGS-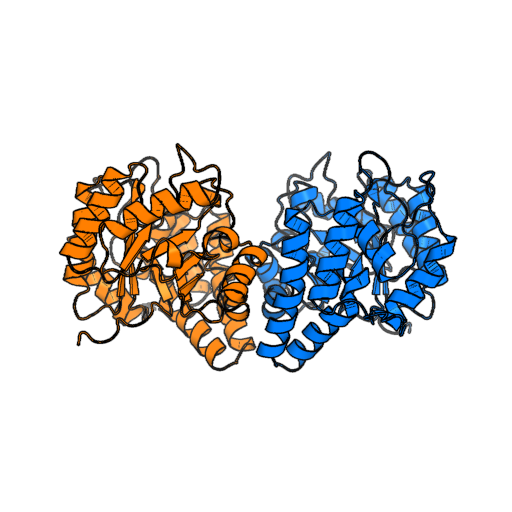HHHHHHHHHHHHHHHTTT-SEEEEE---SSHHHHHHHHHHHHHHT-SEEEEE---SS--SSHHHHHHHHHHHHHTSTTS-EEEEE-HHHH-----HHHHHTTHHHH-TTEEEEEE-SS-HHHHHHHHHHTTTS--EEEE--GGGHHHHHHTT--EEEESTHHHHHHHHHHHHHHHHTT-HHHHHHHHHHHHHHHHHHHTT--SHHHHHHHHHHHH-----PPPTTS-PPPHHHHHHHHHHHHHTT-S-------

Organism: Loxodonta africana (NCBI:txid9785)

InterPro domains:
  IPR002220 DapA-like [PF00701] (8-301)
  IPR002220 DapA-like [PIRSF001365] (6-307)
  IPR002220 DapA-like [PR00146] (42-63)
  IPR002220 DapA-like [PR00146] (79-97)
  IPR002220 DapA-like [PR00146] (138-155)
  IPR002220 DapA-like [PTHR12128] (4-306)
  IPR002220 DapA-like [SM01130] (7-304)
  IPR005264 N-acetylneuraminate lyase [cd00954] (8-306)
  IPR013785 Aldolase-type TIM barrel [G3DSA:3.20.20.70] (7-313)
  IPR020624 Schiff base-forming aldolase, conserved site [PS00665] (45-62)

pLDDT: mean 95.5, std 10.94, range [24.23, 98.94]

Nearest PDB structures (foldseek):
  6arh-assembly1_C  TM=9.974E-01  e=2.006E-49  Homo sapiens
  5afd-assembly1_A  TM=9.553E-01  e=5.428E-28  Aliivibrio salmonicida LFI1238
  4mpq-assembly1_A  TM=8.384E-01  e=1.069E-15  Brucella melitensis ATCC 23457
  2hmc-assembly1_A  TM=8.456E-01  e=3.161E-15  Agrobacterium fabrum str. C58
  5czj-assembly2_B  TM=8.637E-01  e=4.044E-14  Sinorhizobium meliloti 1021

Foldseek 3Di:
DPPPQDADFAEAEADAFFADQVAHTDLVCLLVLLCCLCPVQVAQHYEELDFLHCNQVDDLVRLLVRLLSNLVSSPPRHSFYEYELEDLDLVSSLVSLLSCLVSPHQAYEYEANQPPGDPELVSRLVSQLSSCVSNVVHQYEYEADCVVRVHPHQVLVNLVCSCVSRVSHAEYAHEDPPVVSLLSNCVVQVVPRHQYAYEDLLCVLVSVVSPHRYYYYNCSSQCSNLLVQLVVCVVVVVNVSNVVSSVLVNQLVVQLVVVPDGSQLSQLQSCVQSVRRRHGHDPPDGHDDPVSSVSSVVSCVVSVSHDPPPPPD/DPPPQDADFAEAEADAFFADQVAHTDLVCLLVLLCCLCPVQVAQHYEELDFLHVNQVDDLVRLLVRLLSNLVSSPPRHSFYEYELEDLDLVSSLVSLLSCLVSPHQAYEYEANQPPGDPELVSRLVSQLSSCVSNVVHQYEYEDDCVVRVHPHQVLVNLVCSCVSRVSHAEYAHEDPPVVSLLSNCVVQVVGRHQYAYEDLLCVLVSVVSPHRYYYYNCSSQCSNLLVQLVVCVVVVVNVSNVVSSVLVNQLVVVLVVVPDGSQLSQLQSCVQSVRRRHGHDPPDDHDDPVSSVSSVVSCVVSVSHDPPPPPD

Radius of gyration: 26.27 Å; Cα contacts (8 Å, |Δi|>4): 1197; chains: 2; bounding box: 81×76×57 Å